Protein AF-A0A421FT76-F1 (afdb_monomer)

Foldseek 3Di:
DVVVVVVVLVVLLVVCVVLQKDWDWFKEKEWEEALQLDAFDDLVCLLLVVLQQWFPDPDGPLDGGQKYKYKYFCVDHLDPCLQPPPPPSVVVSQVRNQCSNQSSCQVPNQVSPPPDPDTKHKDWPDWWDQRGIIMTMIGIPVQVVQKAPKFKDWAQLPDVGGTRNWTKIKIWTGRANFIEIEIEGDFDADAPPLVRLLVRQVRNQVVDFGDDPPPDDDPDDDPDDDPDGDGQVNGQKHKYWYQSRWFFAPVDDLVRLLCQLVVLVNLVVSVVRTSVVVCQVVVSHDPQKDFDDASEGQFAAPDAPDPHHPPDPVDDRDRGGNRTGMIMHGPDPVQKDWPHWYWSSSNRRHSGTMIMIMITGIHMHRNVVSSVVSSVVSVVVVVVVLVLQQWDKWKAFPVRDTPPPLEAEAEAAEAQDKDKGKIKIFTQGQAKWKKAWDPDPPDPDQKDPQKDKPPRIDIAGHGGMDIMMIMGHQYQVNLQCVLQVVDFQWIWIWMDTVSHDIDIRIYGYDYQRFLLRDAFQVLLVDPAQRSPDDRPDPDDPVVPPPPDDDPDDDDDDPVVPDDDDDDDDDDDDDDPPRRHPGRPLLVLLVVCCVPPPVPPPCLLNDAFDPVLLVQSRVCRRRVHDRDDGHSNSSNPCNCSSVCSVVVVVVDDPVVPPPPPVPD

pLDDT: mean 82.96, std 19.52, range [27.27, 98.81]

Sequence (663 aa):
MDIIRQDWIDQQLLLRQAAYTELRTTRVVTGTWNVNAKKPMTSSEASKIVQWLEPPTDGPRTEPPDVVAMGFQEIVDLNAVNVVVNSALTVQRSSAWEEAVLTALNRHIGPRQAASEETLQYRVVLEKHLVGILLLVFVRTDHWDHVKEVKGATAGVGIMGMMGNKGGAAVRLKFYSSTLCFVCAHLAAHRENVSGRNADYLNILNKIQFENADETATTGQDMRFWSGEPSILNHDFVFWIGDLNYRIQDTLTTEEVFHLAEGGRSLNELAQHDQLISERQRGNVLKGFEEGPLNFRPTYKFQAGTSGYEKRPEKKLRAPAWCDRVLWKAKNPGDVKLCGYTSIPALDLSDHKPVQADFDIQVEYQVEGKKTEVIREIMMQLDKWENENMPKVKLVQADGSTASSGVFSFAQLKFGVEQSKKVIIENTGLVVAHFRFIPKLEDVTVCKPWLSVSPMFGMIPPRDTMELRITAHVDETVAHGLTSGEETLDDTMILRVENGRDYFLVVSGQYANSCFGSSLEQLVSSPEPIRQAKFTATRSPAASVFSVWVGGATGVDANALISTPQPTAQPNPTTPSDSQKVPKELWRMVNDIYENYMQEKNLFVEAGNKVEIAQLREALDTGTAFPPHSGYSTAELLPGILAQDLYFAGIPPDIRFNTLDRA

Nearest PDB structures (foldseek):
  4cml-assembly1_A  TM=9.438E-01  e=3.470E-36  Homo sapiens
  7a17-assembly1_A  TM=7.958E-01  e=1.720E-32  Homo sapiens
  3qis-assembly1_A  TM=9.050E-01  e=8.987E-19  Homo sapiens
  3qbt-assembly2_D  TM=9.465E-01  e=5.263E-15  Homo sapiens
  3qbt-assembly4_H  TM=9.030E-01  e=3.897E-14  Homo sapiens

Organism: NCBI:txid325452

Solvent-accessible surface area (backbone atoms only — not comparable to full-atom values): 37073 Å² total; per-residue (Å²): 112,67,68,63,54,49,52,52,51,54,53,54,48,61,77,44,40,75,77,24,44,44,79,39,83,41,38,38,36,36,34,18,34,46,34,74,42,48,77,65,62,53,83,88,48,15,65,62,56,43,59,63,74,52,68,95,53,105,58,86,79,81,75,77,63,46,32,41,38,43,21,38,28,30,54,36,62,82,48,71,57,44,62,74,72,38,65,65,60,37,52,56,39,51,53,47,42,50,53,30,52,51,48,18,46,42,68,62,55,22,63,77,68,64,86,56,98,65,80,49,46,65,42,80,74,47,80,36,66,35,59,24,34,35,26,42,32,33,33,28,55,95,50,49,91,39,57,41,79,71,43,67,33,56,23,37,36,29,68,94,56,53,34,39,77,17,30,30,19,30,41,35,33,28,46,62,69,28,33,43,29,42,35,22,33,33,36,42,62,61,75,86,36,55,68,52,26,46,50,34,53,53,49,32,61,71,58,32,54,59,75,74,96,76,78,80,85,79,96,84,76,82,93,82,74,79,75,70,79,53,40,65,84,72,34,48,31,30,38,47,30,14,39,50,34,36,29,52,44,81,94,49,54,55,67,55,40,45,54,33,55,69,61,70,83,34,43,71,65,52,53,75,37,25,42,57,60,53,38,39,76,72,56,71,39,72,73,82,49,49,66,71,73,69,86,48,66,53,33,27,42,30,34,58,69,46,94,48,67,45,73,55,88,94,48,87,78,57,56,48,17,60,23,55,44,65,31,37,34,46,74,55,63,89,41,54,42,84,73,34,59,44,63,34,74,90,51,23,80,18,35,32,36,29,30,32,39,33,30,43,31,55,34,39,36,74,40,66,72,45,41,52,50,54,49,52,53,53,50,53,52,48,54,50,50,52,65,61,50,33,27,37,74,45,52,30,38,82,86,72,47,70,42,88,72,34,71,45,77,47,80,63,45,36,72,77,41,77,48,75,47,59,36,33,42,32,22,77,22,76,32,66,32,39,37,33,60,42,46,51,99,92,45,89,50,45,58,57,90,44,47,48,64,40,67,55,55,52,76,32,50,53,76,33,68,46,75,34,39,40,36,40,40,32,47,62,70,53,33,29,28,48,63,73,49,80,41,72,57,62,50,64,36,37,40,36,31,66,85,39,61,75,43,60,38,38,38,37,49,38,79,46,51,38,58,70,24,44,47,64,71,56,41,20,67,42,88,59,36,41,54,73,54,79,73,82,54,81,78,72,80,73,90,73,78,78,86,72,86,71,90,64,102,74,84,76,74,75,72,80,78,63,84,81,81,78,94,75,80,81,84,78,84,79,73,92,80,75,61,47,99,57,33,63,60,58,49,53,48,53,50,48,37,62,76,76,29,72,84,49,80,58,38,88,71,51,83,40,52,71,67,46,36,54,51,44,50,50,17,49,15,62,61,47,77,74,69,94,73,58,50,24,21,55,43,60,49,48,58,57,59,64,45,42,60,54,56,77,70,72,59,63,77,91,64,70,76,78,70,75,86,77,126

Secondary structure (DSSP, 8-state):
-HHHHHHHHHHHHHHTHHHHEEEEEEEEEEEEEE-TTPPPPPTTTTHHHHTTTS---SS---SPPSEEEEEEE-SS--SHHHHHT-HHHHHHHHHHHHHHHHHHIIIIIGGGG-SSSSPP-EEEEEEEEETTEEEEEEEEGGGGGGEEEEEEEEEE-SGGGT-TTSEEEEEEEEETTEEEEEEEEE---STT-HHHHHHHHHHHHHH-B---TT--------TTS---S-BTTSSSEEEEEEE----B-TTS-HHHHHHHHHSSS-HHHHHHTBHHHHHHHTTSSSTT-EE----S---B-BPTTSSSB---TTS-----B--EEEEEEESSGGGEEEEEEEE-TT--SSSS--EEEEEEEEEEEE-HHHHHHHHHHHHHHHHHHHHHSS--EEEEETTS-B-TT-EEEEEEE-BT--EEEEEEEEE-SSS-EEEEEE--TT-SSSS-TTEEEE-SEEEE-TT-EEEEEEEE-B-HHHHHHHHHTS--SEEEEEEEETTS-EEEEEEEEEE---GGGS-HHHHHH--S-TTT--------GGGG-------SS----GGGG--PPP---PPP---TT---SS-HHHHHHHHHIIIIITTSTTTTTSPPPHHHHHHHHHHHHH-PPPPS--HHHHHHHHHHHHTHHHHHTT--GGGTTSSSS--

Structure (mmCIF, N/CA/C/O backbone):
data_AF-A0A421FT76-F1
#
_entry.id   AF-A0A421FT76-F1
#
loop_
_atom_site.group_PDB
_atom_site.id
_atom_site.type_symbol
_atom_site.label_atom_id
_atom_site.label_alt_id
_atom_site.label_comp_id
_atom_site.label_asym_id
_atom_site.label_entity_id
_atom_site.label_seq_id
_atom_site.pdbx_PDB_ins_code
_atom_site.Cartn_x
_atom_site.Cartn_y
_atom_site.Cartn_z
_atom_site.occupancy
_atom_site.B_iso_or_equiv
_atom_site.auth_seq_id
_atom_site.auth_comp_id
_atom_site.auth_asym_id
_atom_site.auth_atom_id
_atom_site.pdbx_PDB_model_num
ATOM 1 N N . MET A 1 1 ? -10.860 -1.598 26.707 1.00 57.94 1 MET A N 1
ATOM 2 C CA . MET A 1 1 ? -11.864 -1.943 25.679 1.00 57.94 1 MET A CA 1
ATOM 3 C C . MET A 1 1 ? -11.584 -1.226 24.361 1.00 57.94 1 MET A C 1
ATOM 5 O O . MET A 1 1 ? -11.738 -1.856 23.325 1.00 57.94 1 MET A O 1
ATOM 9 N N . ASP A 1 2 ? -11.064 0.005 24.386 1.00 70.75 2 ASP A N 1
ATOM 10 C CA . ASP A 1 2 ? -10.838 0.825 23.180 1.00 70.75 2 ASP A CA 1
ATOM 11 C C . ASP A 1 2 ? -9.921 0.206 22.113 1.00 70.75 2 ASP A C 1
ATOM 13 O O . ASP A 1 2 ? -10.200 0.347 20.930 1.00 70.75 2 ASP A O 1
ATOM 17 N N . ILE A 1 3 ? -8.884 -0.549 22.500 1.00 81.19 3 ILE A N 1
ATOM 18 C CA . ILE A 1 3 ? -7.979 -1.207 21.534 1.00 81.19 3 ILE A CA 1
ATOM 19 C C . ILE A 1 3 ? -8.708 -2.296 20.730 1.00 81.19 3 ILE A C 1
ATOM 21 O O . ILE A 1 3 ? -8.549 -2.371 19.519 1.00 81.19 3 ILE A O 1
ATOM 25 N N . ILE A 1 4 ? -9.538 -3.115 21.388 1.00 83.56 4 ILE A N 1
ATOM 26 C CA . ILE A 1 4 ? -10.309 -4.186 20.726 1.00 83.56 4 ILE A CA 1
ATOM 27 C C . ILE A 1 4 ? -11.372 -3.574 19.811 1.00 83.56 4 ILE A C 1
ATOM 29 O O . ILE A 1 4 ? -11.599 -4.051 18.703 1.00 83.56 4 ILE A O 1
ATOM 33 N N . ARG A 1 5 ? -12.007 -2.493 20.277 1.00 85.06 5 ARG A N 1
ATOM 34 C CA . ARG A 1 5 ? -12.977 -1.731 19.494 1.00 85.06 5 ARG A CA 1
ATOM 35 C C . ARG A 1 5 ? -12.343 -1.150 18.230 1.00 85.06 5 ARG A C 1
ATOM 37 O O . ARG A 1 5 ? -12.906 -1.317 17.152 1.00 85.06 5 ARG A O 1
ATOM 44 N N . GLN A 1 6 ? -11.184 -0.507 18.355 1.00 87.00 6 GLN A N 1
ATOM 45 C CA . GLN A 1 6 ? -10.480 0.073 17.216 1.00 87.00 6 GLN A CA 1
ATOM 46 C C . GLN A 1 6 ? -10.018 -1.002 16.223 1.00 87.00 6 GLN A C 1
ATOM 48 O O . GLN A 1 6 ? -10.282 -0.866 15.033 1.00 87.00 6 GLN A O 1
ATOM 53 N N . ASP A 1 7 ? -9.430 -2.101 16.706 1.00 89.12 7 ASP A N 1
ATOM 54 C CA . ASP A 1 7 ? -9.000 -3.223 15.857 1.00 89.12 7 ASP A CA 1
ATOM 55 C C . ASP A 1 7 ? -10.171 -3.825 15.061 1.00 89.12 7 ASP A C 1
ATOM 57 O O . ASP A 1 7 ? -10.063 -4.061 13.857 1.00 89.12 7 ASP A O 1
ATOM 61 N N . TRP A 1 8 ? -11.338 -3.998 15.694 1.00 89.56 8 TRP A N 1
ATOM 62 C CA . TRP A 1 8 ? -12.530 -4.474 14.991 1.00 89.56 8 TRP A CA 1
ATOM 63 C C . TRP A 1 8 ? -12.992 -3.496 13.900 1.00 89.56 8 TRP A C 1
ATOM 65 O O . TRP A 1 8 ? -13.327 -3.930 12.796 1.00 89.56 8 TRP A O 1
ATOM 75 N N . ILE A 1 9 ? -12.984 -2.184 14.175 1.00 90.38 9 ILE A N 1
ATOM 76 C CA . ILE A 1 9 ? -13.327 -1.151 13.182 1.00 90.38 9 ILE A CA 1
ATOM 77 C C . ILE A 1 9 ? -12.361 -1.213 11.994 1.00 90.38 9 ILE A C 1
ATOM 79 O O . ILE A 1 9 ? -12.811 -1.230 10.847 1.00 90.38 9 ILE A O 1
ATOM 83 N N . ASP A 1 10 ? -11.058 -1.305 12.254 1.00 90.75 10 ASP A N 1
ATOM 84 C CA . ASP A 1 10 ? -10.027 -1.352 11.216 1.00 90.75 10 ASP A CA 1
ATOM 85 C C . ASP A 1 10 ? -10.168 -2.609 10.338 1.00 90.75 10 ASP A C 1
ATOM 87 O O . ASP A 1 10 ? -10.101 -2.527 9.107 1.00 90.75 10 ASP A O 1
ATOM 91 N N . GLN A 1 11 ? -10.472 -3.764 10.941 1.00 92.50 11 GLN A N 1
ATOM 92 C CA . GLN A 1 11 ? -10.774 -4.997 10.207 1.00 92.50 11 GLN A CA 1
ATOM 93 C C . GLN A 1 11 ? -12.034 -4.866 9.341 1.00 92.50 11 GLN A C 1
ATOM 95 O O . GLN A 1 11 ? -12.037 -5.292 8.183 1.00 92.50 11 GLN A O 1
ATOM 100 N N . GLN A 1 12 ? -13.108 -4.263 9.865 1.00 93.69 12 GLN A N 1
ATOM 101 C CA . GLN A 1 12 ? -14.328 -4.034 9.084 1.00 93.69 12 GLN A CA 1
ATOM 102 C C . GLN A 1 12 ? -14.100 -3.057 7.928 1.00 93.69 12 GLN A C 1
ATOM 104 O O . GLN A 1 12 ? -14.652 -3.262 6.845 1.00 93.69 12 GLN A O 1
ATOM 109 N N . LEU A 1 13 ? -13.273 -2.026 8.123 1.00 92.88 13 LEU A N 1
ATOM 110 C CA . LEU A 1 13 ? -12.891 -1.107 7.054 1.00 92.88 13 LEU A CA 1
ATOM 111 C C . LEU A 1 13 ? -12.128 -1.831 5.950 1.00 92.88 13 LEU A C 1
ATOM 113 O O . LEU A 1 13 ? -12.487 -1.686 4.784 1.00 92.88 13 LEU A O 1
ATOM 117 N N . LEU A 1 14 ? -11.150 -2.667 6.307 1.00 89.94 14 LEU A N 1
ATOM 118 C CA . LEU A 1 14 ? -10.390 -3.455 5.337 1.00 89.94 14 LEU A CA 1
ATOM 119 C C . LEU A 1 14 ? -11.303 -4.368 4.502 1.00 89.94 14 LEU A C 1
ATOM 121 O O . LEU A 1 14 ? -11.195 -4.407 3.278 1.00 89.94 14 LEU A O 1
ATOM 125 N N . LEU A 1 15 ? -12.256 -5.054 5.141 1.00 93.44 15 LEU A N 1
ATOM 126 C CA . LEU A 1 15 ? -13.230 -5.907 4.446 1.00 93.44 15 LEU A CA 1
ATOM 127 C C . LEU A 1 15 ? -14.153 -5.122 3.502 1.00 93.44 15 LEU A C 1
ATOM 129 O O . LEU A 1 15 ? -14.646 -5.676 2.520 1.00 93.44 15 LEU A O 1
ATOM 133 N N . ARG A 1 16 ? -14.389 -3.837 3.785 1.00 92.88 16 ARG A N 1
ATOM 134 C CA . ARG A 1 16 ? -15.235 -2.941 2.983 1.00 92.88 16 ARG A CA 1
ATOM 135 C C . ARG A 1 16 ? -14.430 -1.984 2.105 1.00 92.88 16 ARG A C 1
ATOM 137 O O . ARG A 1 16 ? -15.005 -1.025 1.595 1.00 92.88 16 ARG A O 1
ATOM 144 N N . GLN A 1 17 ? -13.145 -2.255 1.867 1.00 90.38 17 GLN A N 1
ATOM 145 C CA . GLN A 1 17 ? -12.272 -1.393 1.063 1.00 90.38 17 GLN A CA 1
ATOM 146 C C . GLN A 1 17 ? -12.866 -1.047 -0.307 1.00 90.38 17 GLN A C 1
ATOM 148 O O . GLN A 1 17 ? -12.862 0.112 -0.714 1.00 90.38 17 GLN A O 1
ATOM 153 N N . ALA A 1 18 ? -13.480 -2.022 -0.978 1.00 91.12 18 ALA A N 1
ATOM 154 C CA . ALA A 1 18 ? -14.125 -1.818 -2.274 1.00 91.12 18 ALA A CA 1
ATOM 155 C C . ALA A 1 18 ? -15.273 -0.783 -2.259 1.00 91.12 18 ALA A C 1
ATOM 157 O O . ALA A 1 18 ? -15.613 -0.244 -3.306 1.00 91.12 18 ALA A O 1
ATOM 158 N N . ALA A 1 19 ? -15.875 -0.485 -1.101 1.00 93.50 19 ALA A N 1
ATOM 159 C CA . ALA A 1 19 ? -16.956 0.497 -0.989 1.00 93.50 19 ALA A CA 1
ATOM 160 C C . ALA A 1 19 ? -16.456 1.952 -1.015 1.00 93.50 19 ALA A C 1
ATOM 162 O O . ALA A 1 19 ? -17.221 2.860 -1.344 1.00 93.50 19 ALA A O 1
ATOM 163 N N . TYR A 1 20 ? -15.183 2.183 -0.679 1.00 93.94 20 TYR A N 1
ATOM 164 C CA . TYR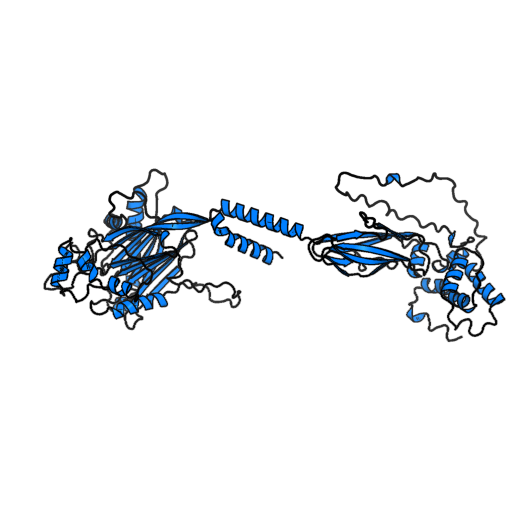 A 1 20 ? -14.584 3.519 -0.633 1.00 93.94 20 TYR A CA 1
ATOM 165 C C . TYR A 1 20 ? -13.353 3.685 -1.528 1.00 93.94 20 TYR A C 1
ATOM 167 O O . TYR A 1 20 ? -12.746 4.756 -1.527 1.00 93.94 20 TYR A O 1
ATOM 175 N N . THR A 1 21 ? -13.004 2.668 -2.311 1.00 93.56 21 THR A N 1
ATOM 176 C CA . THR A 1 21 ? -11.931 2.730 -3.302 1.00 93.56 21 THR A CA 1
ATOM 177 C C . THR A 1 21 ? -12.506 2.798 -4.712 1.00 93.56 21 THR A C 1
ATOM 179 O O . THR A 1 21 ? -13.432 2.070 -5.061 1.00 93.56 21 THR A O 1
ATOM 182 N N . GLU A 1 22 ? -11.930 3.662 -5.539 1.00 93.69 22 GLU A N 1
ATOM 183 C CA . GLU A 1 22 ? -12.223 3.777 -6.966 1.00 93.69 22 GLU A CA 1
ATOM 184 C C . GLU A 1 22 ? -10.959 3.534 -7.788 1.00 93.69 22 GLU A C 1
ATOM 186 O O . GLU A 1 22 ? -9.845 3.752 -7.311 1.00 93.69 22 GLU A O 1
ATOM 191 N N . LEU A 1 23 ? -11.126 3.094 -9.035 1.00 94.25 23 LEU A N 1
ATOM 192 C CA . LEU A 1 23 ? -10.021 3.002 -9.982 1.00 94.25 23 LEU A CA 1
ATOM 193 C C . LEU A 1 23 ? -9.843 4.336 -10.698 1.00 94.25 23 LEU A C 1
ATOM 195 O O . LEU A 1 23 ? -10.793 4.905 -11.238 1.00 94.25 23 LEU A O 1
ATOM 199 N N . ARG A 1 24 ? -8.603 4.812 -10.727 1.00 94.75 24 ARG A N 1
ATOM 200 C CA . ARG A 1 24 ? -8.187 5.998 -11.461 1.00 94.75 24 ARG A CA 1
ATOM 201 C C . ARG A 1 24 ? -7.235 5.584 -12.573 1.00 94.75 24 ARG A C 1
ATOM 203 O O . ARG A 1 24 ? -6.175 5.015 -12.316 1.00 94.75 24 ARG A O 1
ATOM 210 N N . THR A 1 25 ? -7.577 5.938 -13.806 1.00 96.44 25 THR A N 1
ATOM 211 C CA . THR A 1 25 ? -6.644 5.793 -14.926 1.00 96.44 25 THR A CA 1
ATOM 212 C C . THR A 1 25 ? -5.471 6.753 -14.737 1.00 96.44 25 THR A C 1
ATOM 214 O O . THR A 1 25 ? -5.672 7.945 -14.523 1.00 96.44 25 THR A O 1
ATOM 217 N N . THR A 1 26 ? -4.258 6.211 -14.780 1.00 97.00 26 THR A N 1
ATOM 218 C CA . THR A 1 26 ? -2.988 6.925 -14.625 1.00 97.00 26 THR A CA 1
ATOM 219 C C . THR A 1 26 ? -2.114 6.640 -15.834 1.00 97.00 26 THR A C 1
ATOM 221 O O . THR A 1 26 ? -1.869 5.477 -16.163 1.00 97.00 26 THR A O 1
ATOM 224 N N . ARG A 1 27 ? -1.611 7.689 -16.480 1.00 95.31 27 ARG A N 1
ATOM 225 C CA . ARG A 1 27 ? -0.693 7.577 -17.609 1.00 95.31 27 ARG A CA 1
ATOM 226 C C . ARG A 1 27 ? 0.748 7.465 -17.118 1.00 95.31 27 ARG A C 1
ATOM 228 O O . ARG A 1 27 ? 1.284 8.401 -16.522 1.00 95.31 27 ARG A O 1
ATOM 235 N N . VAL A 1 28 ? 1.397 6.344 -17.420 1.00 97.19 28 VAL A N 1
ATOM 236 C CA . VAL A 1 28 ? 2.804 6.089 -17.090 1.00 97.19 28 VAL A CA 1
ATOM 237 C C . VAL A 1 28 ? 3.617 6.002 -18.372 1.00 97.19 28 VAL A C 1
ATOM 239 O O . VAL A 1 28 ? 3.376 5.139 -19.211 1.00 97.19 28 VAL A O 1
ATOM 242 N N . VAL A 1 29 ? 4.629 6.857 -18.500 1.00 95.69 29 VAL A N 1
ATOM 243 C CA . VAL A 1 29 ? 5.618 6.758 -19.579 1.00 95.69 29 VAL A CA 1
ATOM 244 C C . VAL A 1 29 ? 6.930 6.264 -19.000 1.00 95.69 29 VAL A C 1
ATOM 246 O O . VAL A 1 29 ? 7.472 6.849 -18.064 1.00 95.69 29 VAL A O 1
ATOM 249 N N . THR A 1 30 ? 7.475 5.193 -19.565 1.00 96.94 30 THR A N 1
ATOM 250 C CA . THR A 1 30 ? 8.802 4.711 -19.187 1.00 96.94 30 THR A CA 1
ATOM 251 C C . THR A 1 30 ? 9.666 4.449 -20.406 1.00 96.94 30 THR A C 1
ATOM 253 O O . THR A 1 30 ? 9.172 4.101 -21.477 1.00 96.94 30 THR A O 1
ATOM 256 N N . GLY A 1 31 ? 10.972 4.634 -20.263 1.00 95.81 31 GLY A N 1
ATOM 257 C CA . GLY A 1 31 ? 11.901 4.436 -21.360 1.00 95.81 31 GLY A CA 1
ATOM 258 C C . GLY A 1 31 ? 13.302 4.116 -20.887 1.00 95.81 31 GLY A C 1
ATOM 259 O O . GLY A 1 31 ? 13.677 4.433 -19.762 1.00 95.81 31 GLY A O 1
ATOM 260 N N . THR A 1 32 ? 14.091 3.503 -21.765 1.00 98.44 32 THR A N 1
ATOM 261 C CA . THR A 1 32 ? 15.497 3.180 -21.506 1.00 98.44 32 THR A CA 1
ATOM 262 C C . THR A 1 32 ? 16.429 3.703 -22.597 1.00 98.44 32 THR A C 1
ATOM 264 O O . THR A 1 32 ? 16.061 3.694 -23.774 1.00 98.44 32 THR A O 1
ATOM 267 N N . TRP A 1 33 ? 17.638 4.134 -22.222 1.00 97.94 33 TRP A N 1
ATOM 268 C CA . TRP A 1 33 ? 18.681 4.535 -23.165 1.00 97.94 33 TRP A CA 1
ATOM 269 C C . TRP A 1 33 ? 20.106 4.260 -22.661 1.00 97.94 33 TRP A C 1
ATOM 271 O O . TRP A 1 33 ? 20.578 4.887 -21.709 1.00 97.94 33 TRP A O 1
ATOM 281 N N . ASN A 1 34 ? 20.846 3.396 -23.360 1.00 98.25 34 ASN A N 1
ATOM 282 C CA . ASN A 1 34 ? 22.295 3.321 -23.197 1.00 98.25 34 ASN A CA 1
ATOM 283 C C . ASN A 1 34 ? 22.957 4.523 -23.898 1.00 98.25 34 ASN A C 1
ATOM 285 O O . ASN A 1 34 ? 22.917 4.659 -25.123 1.00 98.25 34 ASN A O 1
ATOM 289 N N . VAL A 1 35 ? 23.565 5.423 -23.125 1.00 96.75 35 VAL A N 1
ATOM 290 C CA . VAL A 1 35 ? 24.108 6.694 -23.628 1.00 96.75 35 VAL A CA 1
ATOM 291 C C . VAL A 1 35 ? 25.595 6.635 -23.960 1.00 96.75 35 VAL A C 1
ATOM 293 O O . VAL A 1 35 ? 26.136 7.654 -24.379 1.00 96.75 35 VAL A O 1
ATOM 296 N N . ASN A 1 36 ? 26.262 5.486 -23.802 1.00 95.50 36 ASN A N 1
ATOM 297 C CA . ASN A 1 36 ? 27.654 5.259 -24.214 1.00 95.50 36 ASN A CA 1
ATOM 298 C C . ASN A 1 36 ? 28.616 6.398 -23.799 1.00 95.50 36 ASN A C 1
ATOM 300 O O . ASN A 1 36 ? 29.292 7.037 -24.616 1.00 95.50 36 ASN A O 1
ATOM 304 N N . ALA A 1 37 ? 28.587 6.724 -22.507 1.00 93.50 37 ALA A N 1
ATOM 305 C CA . ALA A 1 37 ? 29.351 7.770 -21.827 1.00 93.50 37 ALA A CA 1
ATOM 306 C C . ALA A 1 37 ? 29.171 9.199 -22.382 1.00 93.50 37 ALA A C 1
ATOM 308 O O . ALA A 1 37 ? 29.961 10.107 -22.076 1.00 93.50 37 ALA A O 1
ATOM 309 N N . LYS A 1 38 ? 28.139 9.437 -23.203 1.00 93.38 38 LYS A N 1
ATOM 310 C CA . LYS A 1 38 ? 27.836 10.758 -23.760 1.00 93.38 38 LYS A CA 1
ATOM 311 C C . LYS A 1 38 ? 27.243 11.678 -22.699 1.00 93.38 38 LYS A C 1
ATOM 313 O O . LYS A 1 38 ? 26.634 11.258 -21.719 1.00 93.38 38 LYS A O 1
ATOM 318 N N . LYS A 1 39 ? 27.474 12.980 -22.882 1.00 91.75 39 LYS A N 1
ATOM 319 C CA . LYS A 1 39 ? 26.886 14.009 -22.018 1.00 91.75 39 LYS A CA 1
ATOM 320 C C . LYS A 1 39 ? 25.399 14.184 -22.356 1.00 91.75 39 LYS A C 1
ATOM 322 O O . LYS A 1 39 ? 25.067 14.020 -23.528 1.00 91.75 39 LYS A O 1
ATOM 327 N N . PRO A 1 40 ? 24.549 14.554 -21.383 1.00 87.69 40 PRO A N 1
ATOM 328 C CA . PRO A 1 40 ? 23.183 14.964 -21.680 1.00 87.69 40 PRO A CA 1
ATOM 329 C C . PRO A 1 40 ? 23.148 16.103 -22.696 1.00 87.69 40 PRO A C 1
ATOM 331 O O . PRO A 1 40 ? 24.099 16.881 -22.822 1.00 87.69 40 PRO A O 1
ATOM 334 N N . MET A 1 41 ? 22.031 16.178 -23.416 1.00 83.44 41 MET A N 1
ATOM 335 C CA . MET A 1 41 ? 21.740 17.269 -24.340 1.00 83.44 41 MET A CA 1
ATOM 336 C C . MET A 1 41 ? 21.688 18.604 -23.594 1.00 83.44 41 MET A C 1
ATOM 338 O O . MET A 1 41 ? 21.296 18.666 -22.429 1.00 83.44 41 MET A O 1
ATOM 342 N N . THR A 1 42 ? 22.084 19.681 -24.272 1.00 81.31 42 THR A N 1
ATOM 343 C CA . THR A 1 42 ? 21.997 21.033 -23.702 1.00 81.31 42 THR A CA 1
ATOM 344 C C . THR A 1 42 ? 20.540 21.430 -23.452 1.00 81.31 42 THR A C 1
ATOM 346 O O . THR A 1 42 ? 19.626 20.900 -24.083 1.00 81.31 42 THR A O 1
ATOM 349 N N . SER A 1 43 ? 20.285 22.413 -22.583 1.00 72.56 43 SER A N 1
ATOM 350 C CA . SER A 1 43 ? 18.912 22.858 -22.298 1.00 72.56 43 SER A CA 1
ATOM 351 C C . SER A 1 43 ? 18.160 23.373 -23.536 1.00 72.56 43 SER A C 1
ATOM 353 O O . SER A 1 43 ? 16.935 23.329 -23.558 1.00 72.56 43 SER A O 1
ATOM 355 N N . SER A 1 44 ? 18.868 23.848 -24.568 1.00 71.75 44 SER A N 1
ATOM 356 C CA . SER A 1 44 ? 18.290 24.229 -25.868 1.00 71.75 44 SER A CA 1
ATOM 357 C C . SER A 1 44 ? 17.875 23.030 -26.727 1.00 71.75 44 SER A C 1
ATOM 359 O O . SER A 1 44 ? 17.015 23.154 -27.594 1.00 71.75 44 SER A O 1
ATOM 361 N N . GLU A 1 45 ? 18.468 21.864 -26.483 1.00 77.00 45 GLU A N 1
ATOM 362 C CA . GLU A 1 45 ? 18.179 20.602 -27.169 1.00 77.00 45 GLU A CA 1
ATOM 363 C C . GLU A 1 45 ? 17.271 19.675 -26.352 1.00 77.00 45 GLU A C 1
ATOM 365 O O . GLU A 1 45 ? 16.843 18.642 -26.861 1.00 77.00 45 GLU A O 1
ATOM 370 N N . ALA A 1 46 ? 16.930 20.054 -25.116 1.00 74.06 46 ALA A N 1
ATOM 371 C CA . ALA A 1 46 ? 16.016 19.321 -24.240 1.00 74.06 46 ALA A CA 1
ATOM 372 C C . ALA A 1 46 ? 14.643 19.066 -24.895 1.00 74.06 46 ALA A C 1
ATOM 374 O O . ALA A 1 46 ? 13.988 18.073 -24.594 1.00 74.06 46 ALA A O 1
ATOM 375 N N . SER A 1 47 ? 14.236 19.890 -25.865 1.00 75.44 47 SER A N 1
ATOM 376 C CA . SER A 1 47 ? 13.050 19.657 -26.700 1.00 75.44 47 SER A CA 1
ATOM 377 C C . SER A 1 47 ? 13.085 18.330 -27.469 1.00 75.44 47 SER A C 1
ATOM 379 O O . SER A 1 47 ? 12.033 17.756 -27.733 1.00 75.44 47 SER A O 1
ATOM 381 N N . LYS A 1 48 ? 14.267 17.789 -27.791 1.00 82.00 48 LYS A N 1
ATOM 382 C CA . LYS A 1 48 ? 14.402 16.465 -28.417 1.00 82.00 48 LYS A CA 1
ATOM 383 C C . LYS A 1 48 ? 14.028 15.339 -27.448 1.00 82.00 48 LYS A C 1
ATOM 385 O O . LYS A 1 48 ? 13.470 14.339 -27.885 1.00 82.00 48 LYS A O 1
ATOM 390 N N . ILE A 1 49 ? 14.269 15.509 -26.142 1.00 84.12 49 ILE A N 1
ATOM 391 C CA . ILE A 1 49 ? 13.870 14.540 -25.100 1.00 84.12 49 ILE A CA 1
ATOM 392 C C . ILE A 1 49 ? 12.342 14.419 -25.037 1.00 84.12 49 ILE A C 1
ATOM 394 O O . ILE A 1 49 ? 11.825 13.354 -24.732 1.00 84.12 49 ILE A O 1
ATOM 398 N N . VAL A 1 50 ? 11.599 15.464 -25.407 1.00 81.81 50 VAL A N 1
ATOM 399 C CA . VAL A 1 50 ? 10.126 15.433 -25.460 1.00 81.81 50 VAL A CA 1
ATOM 400 C C . VAL A 1 50 ? 9.618 14.397 -26.460 1.00 81.81 50 VAL A C 1
ATOM 402 O O . VAL A 1 50 ? 8.630 13.727 -26.187 1.00 81.81 50 VAL A O 1
ATOM 405 N N . GLN A 1 51 ? 10.337 14.180 -27.566 1.00 82.69 51 GLN A N 1
ATOM 406 C CA . GLN A 1 51 ? 9.994 13.131 -28.534 1.00 82.69 51 GLN A CA 1
ATOM 407 C C . GLN A 1 51 ? 10.110 11.727 -27.930 1.00 82.69 51 GLN A C 1
ATOM 409 O O . GLN A 1 51 ? 9.512 10.790 -28.439 1.00 82.69 51 GLN A O 1
ATOM 414 N N . TRP A 1 52 ? 10.871 11.570 -26.843 1.00 85.19 52 TRP A N 1
ATOM 415 C CA . TRP A 1 52 ? 10.951 10.328 -26.077 1.00 85.19 52 TRP A CA 1
ATOM 416 C C . TRP A 1 52 ? 9.801 10.162 -25.078 1.00 85.19 52 TRP A C 1
ATOM 418 O O . TRP A 1 52 ? 9.626 9.092 -24.511 1.00 85.19 52 TRP A O 1
ATOM 428 N N . LEU A 1 53 ? 9.009 11.206 -24.853 1.00 78.50 53 LEU A N 1
ATOM 429 C CA . LEU A 1 53 ? 7.869 11.202 -23.936 1.00 78.50 53 LEU A CA 1
ATOM 430 C C . LEU A 1 53 ? 6.525 11.163 -24.681 1.00 78.50 53 LEU A C 1
ATOM 432 O O . LEU A 1 53 ? 5.480 10.902 -24.082 1.00 78.50 53 LEU A O 1
ATOM 436 N N . GLU A 1 54 ? 6.552 11.411 -25.989 1.00 77.00 54 GLU A N 1
ATOM 437 C CA . GLU A 1 54 ? 5.402 11.367 -26.883 1.00 77.00 54 GLU A CA 1
ATOM 438 C C . GLU A 1 54 ? 5.378 10.028 -27.632 1.00 77.00 54 GLU A C 1
ATOM 440 O O . GLU A 1 54 ? 6.333 9.709 -28.343 1.00 77.00 54 GLU A O 1
ATOM 445 N N . PRO A 1 55 ? 4.315 9.216 -27.499 1.00 64.00 55 PRO A N 1
ATOM 446 C CA . PRO A 1 55 ? 4.207 7.988 -28.264 1.00 64.00 55 PRO A CA 1
ATOM 447 C C . PRO A 1 55 ? 3.973 8.325 -29.748 1.00 64.00 55 PRO A C 1
ATOM 449 O O . PRO A 1 55 ? 3.237 9.265 -30.062 1.00 64.00 55 PRO A O 1
ATOM 452 N N . PRO A 1 56 ? 4.521 7.541 -30.688 1.00 59.34 56 PRO A N 1
ATOM 453 C CA . PRO A 1 56 ? 4.112 7.599 -32.083 1.00 59.34 56 PRO A CA 1
ATOM 454 C C . PRO A 1 56 ? 2.770 6.870 -32.235 1.00 59.34 56 PRO A C 1
ATOM 456 O O . PRO A 1 56 ? 2.723 5.699 -32.599 1.00 59.34 56 PRO A O 1
ATOM 459 N N . THR A 1 57 ? 1.667 7.532 -31.891 1.00 57.47 57 THR A N 1
ATOM 460 C CA . THR A 1 57 ? 0.304 7.037 -32.153 1.00 57.47 57 THR A CA 1
ATOM 461 C C . THR A 1 57 ? -0.293 7.680 -33.404 1.00 57.47 57 THR A C 1
ATOM 463 O O . THR A 1 57 ? 0.090 8.790 -33.781 1.00 57.47 57 THR A O 1
ATOM 466 N N . ASP A 1 58 ? -1.280 7.010 -34.013 1.00 49.38 58 ASP A N 1
ATOM 467 C CA . ASP A 1 58 ? -2.174 7.558 -35.049 1.00 49.38 58 ASP A CA 1
ATOM 468 C C . ASP A 1 58 ? -3.112 8.630 -34.446 1.00 49.38 58 ASP A C 1
ATOM 470 O O . ASP A 1 58 ? -4.326 8.459 -34.336 1.00 49.38 58 ASP A O 1
ATOM 474 N N . GLY A 1 59 ? -2.521 9.733 -33.985 1.00 54.41 59 GLY A N 1
ATOM 475 C CA . GLY A 1 59 ? -3.184 10.871 -33.350 1.00 54.41 59 GLY A CA 1
ATOM 476 C C . GLY A 1 59 ? -2.418 11.364 -32.113 1.00 54.41 59 GLY A C 1
ATOM 477 O O . GLY A 1 59 ? -1.899 10.542 -31.355 1.00 54.41 59 GLY A O 1
ATOM 478 N N . PRO A 1 60 ? -2.318 12.686 -31.877 1.00 53.62 60 PRO A N 1
ATOM 479 C CA . PRO A 1 60 ? -1.604 13.218 -30.721 1.00 53.62 60 PRO A CA 1
ATOM 480 C C . PRO A 1 60 ? -2.371 12.917 -29.426 1.00 53.62 60 PRO A C 1
ATOM 482 O O . PRO A 1 60 ? -3.478 13.418 -29.226 1.00 53.62 60 PRO A O 1
ATOM 485 N N . ARG A 1 61 ? -1.770 12.143 -28.511 1.00 66.94 61 ARG A N 1
ATOM 486 C CA . ARG A 1 61 ? -2.178 12.156 -27.099 1.00 66.94 61 ARG A CA 1
ATOM 487 C C . ARG A 1 61 ? -1.832 13.527 -26.528 1.00 66.94 61 ARG A C 1
ATOM 489 O O . ARG A 1 61 ? -0.661 13.848 -26.348 1.00 66.94 61 ARG A O 1
ATOM 496 N N . THR A 1 62 ? -2.854 14.342 -26.296 1.00 67.25 62 THR A N 1
ATOM 497 C CA . THR A 1 62 ? -2.694 15.717 -25.813 1.00 67.25 62 THR A CA 1
ATOM 498 C C . THR A 1 62 ? -2.397 15.775 -24.321 1.00 67.25 62 THR A C 1
ATOM 500 O O . THR A 1 62 ? -1.706 16.697 -23.900 1.00 67.25 62 THR A O 1
ATOM 503 N N . GLU A 1 63 ? -2.898 14.818 -23.536 1.00 80.12 63 GLU A N 1
ATOM 504 C CA . GLU A 1 63 ? -2.738 14.748 -22.078 1.00 80.12 63 GLU A CA 1
ATOM 505 C C . GLU A 1 63 ? -1.310 14.369 -21.671 1.00 80.12 63 GLU A C 1
ATOM 507 O O . GLU A 1 63 ? -0.765 13.424 -22.233 1.00 80.12 63 GLU A O 1
ATOM 512 N N . PRO A 1 64 ? -0.682 15.054 -20.707 1.00 88.12 64 PRO A N 1
ATOM 513 C CA . PRO A 1 64 ? 0.694 14.818 -20.306 1.00 88.12 64 PRO A CA 1
ATOM 514 C C . PRO A 1 64 ? 0.779 13.623 -19.340 1.00 88.12 64 PRO A C 1
ATOM 516 O O . PRO A 1 64 ? -0.182 13.364 -18.617 1.00 88.12 64 PRO A O 1
ATOM 519 N N . PRO A 1 65 ? 1.903 12.885 -19.300 1.00 92.56 65 PRO A N 1
ATOM 520 C CA . PRO A 1 65 ? 2.064 11.758 -18.379 1.00 92.56 65 PRO A CA 1
ATOM 521 C C . PRO A 1 65 ? 1.887 12.155 -16.907 1.00 92.56 65 PRO A C 1
ATOM 523 O O . PRO A 1 65 ? 2.313 13.229 -16.489 1.00 92.56 65 PRO A O 1
ATOM 526 N N . ASP A 1 66 ? 1.310 11.270 -16.098 1.00 95.69 66 ASP A N 1
ATOM 527 C CA . ASP A 1 66 ? 1.198 11.487 -14.652 1.00 95.69 66 ASP A CA 1
ATOM 528 C C . ASP A 1 66 ? 2.498 11.071 -13.945 1.00 95.69 66 ASP A C 1
ATOM 530 O O . ASP A 1 66 ? 2.978 11.755 -13.037 1.00 95.69 66 ASP A O 1
ATOM 534 N N . VAL A 1 67 ? 3.102 9.967 -14.407 1.00 98.00 67 VAL A N 1
ATOM 535 C CA . VAL A 1 67 ? 4.379 9.422 -13.922 1.00 98.00 67 VAL A CA 1
ATOM 536 C C . VAL A 1 67 ? 5.314 9.173 -15.104 1.00 98.00 67 VAL A C 1
ATOM 538 O O . VAL A 1 67 ? 4.914 8.605 -16.123 1.00 98.00 67 VAL A O 1
ATOM 541 N N . VAL A 1 68 ? 6.581 9.565 -14.960 1.00 97.56 68 VAL A N 1
ATOM 542 C CA . VAL A 1 68 ? 7.628 9.341 -15.966 1.00 97.56 68 VAL A CA 1
ATOM 543 C C . VAL A 1 68 ? 8.811 8.625 -15.324 1.00 97.56 68 VAL A C 1
ATOM 545 O O . VAL A 1 68 ? 9.358 9.115 -14.342 1.00 97.56 68 VAL A O 1
ATOM 548 N N . ALA A 1 69 ? 9.241 7.491 -15.877 1.00 98.31 69 ALA A N 1
ATOM 549 C CA . ALA A 1 69 ? 10.389 6.733 -15.375 1.00 98.31 69 ALA A CA 1
ATOM 550 C C . ALA A 1 69 ? 11.423 6.462 -16.475 1.00 98.31 69 ALA A C 1
ATOM 552 O O . ALA A 1 69 ? 11.163 5.708 -17.412 1.00 98.31 69 ALA A O 1
ATOM 553 N N . MET A 1 70 ? 12.614 7.041 -16.346 1.00 97.62 70 MET A N 1
ATOM 554 C CA . MET A 1 70 ? 13.656 7.015 -17.375 1.00 97.62 70 MET A CA 1
ATOM 555 C C . MET A 1 70 ? 14.889 6.272 -16.868 1.00 97.62 70 MET A C 1
ATOM 557 O O . MET A 1 70 ? 15.510 6.669 -15.881 1.00 97.62 70 MET A O 1
ATOM 561 N N . GLY A 1 71 ? 15.244 5.191 -17.555 1.00 98.31 71 GLY A N 1
ATOM 562 C CA . GLY A 1 71 ? 16.436 4.398 -17.301 1.00 98.31 71 GLY A CA 1
ATOM 563 C C . GLY A 1 71 ? 17.569 4.769 -18.250 1.00 98.31 71 GLY A C 1
ATOM 564 O O . GLY A 1 71 ? 17.379 4.823 -19.461 1.00 98.31 71 GLY A O 1
ATOM 565 N N . PHE A 1 72 ? 18.768 4.974 -17.721 1.00 98.19 72 PHE A N 1
ATOM 566 C CA . PHE A 1 72 ? 19.972 5.195 -18.509 1.00 98.19 72 PHE A CA 1
ATOM 567 C C . PHE A 1 72 ? 21.043 4.170 -18.160 1.00 98.19 72 PHE A C 1
ATOM 569 O O . PHE A 1 72 ? 21.167 3.737 -17.011 1.00 98.19 72 PHE A O 1
ATOM 576 N N . GLN A 1 73 ? 21.841 3.800 -19.156 1.00 97.94 73 GLN A N 1
ATOM 577 C CA . GLN A 1 73 ? 23.013 2.948 -18.989 1.00 97.94 73 GLN A CA 1
ATOM 578 C C . GLN A 1 73 ? 24.239 3.628 -19.593 1.00 97.94 73 GLN A C 1
ATOM 580 O O . GLN A 1 73 ? 24.127 4.413 -20.529 1.00 97.94 73 GLN A O 1
ATOM 585 N N . GLU A 1 74 ? 25.413 3.328 -19.043 1.00 95.69 74 GLU A N 1
ATOM 586 C CA . GLU A 1 74 ? 26.686 3.937 -19.441 1.00 95.69 74 GLU A CA 1
ATOM 587 C C . GLU A 1 74 ? 26.668 5.471 -19.378 1.00 95.69 74 GLU A C 1
ATOM 589 O O . GLU A 1 74 ? 27.198 6.133 -20.260 1.00 95.69 74 GLU A O 1
ATOM 594 N N . ILE A 1 75 ? 26.106 6.081 -18.326 1.00 94.75 75 ILE A N 1
ATOM 595 C CA . ILE A 1 75 ? 26.217 7.548 -18.141 1.00 94.75 75 ILE A CA 1
ATOM 596 C C . ILE A 1 75 ? 27.676 8.020 -17.966 1.00 94.75 75 ILE A C 1
ATOM 598 O O . ILE A 1 75 ? 27.996 9.195 -18.164 1.00 94.75 75 ILE A O 1
ATOM 602 N N . VAL A 1 76 ? 28.565 7.083 -17.627 1.00 91.44 76 VAL A N 1
ATOM 603 C CA . VAL A 1 76 ? 30.024 7.205 -17.574 1.00 91.44 76 VAL A CA 1
ATOM 604 C C . VAL A 1 76 ? 30.668 6.031 -18.309 1.00 91.44 76 VAL A C 1
ATOM 606 O O . VAL A 1 76 ? 30.067 4.967 -18.451 1.00 91.44 76 VAL A O 1
ATOM 609 N N . ASP A 1 77 ? 31.914 6.217 -18.741 1.00 84.56 77 ASP A N 1
ATOM 610 C CA . ASP A 1 77 ? 32.727 5.151 -19.331 1.00 84.56 77 ASP A CA 1
ATOM 611 C C . ASP A 1 77 ? 32.986 4.051 -18.285 1.00 84.56 77 ASP A C 1
ATOM 613 O O . ASP A 1 77 ? 33.364 4.357 -17.154 1.00 84.56 77 ASP A O 1
ATOM 617 N N . LEU A 1 78 ? 32.780 2.780 -18.638 1.00 76.00 78 LEU A N 1
ATOM 618 C CA . LEU A 1 78 ? 32.858 1.647 -17.704 1.00 76.00 78 LEU A CA 1
ATOM 619 C C . LEU A 1 78 ? 34.292 1.140 -17.441 1.00 76.00 78 LEU A C 1
ATOM 621 O O . LEU A 1 78 ? 34.487 -0.025 -17.087 1.00 76.00 78 LEU A O 1
ATOM 625 N N . ASN A 1 79 ? 35.310 1.986 -17.605 1.00 74.69 79 ASN A N 1
ATOM 626 C CA . ASN A 1 79 ? 36.685 1.652 -17.237 1.00 74.69 79 ASN A CA 1
ATOM 627 C C . ASN A 1 79 ? 36.868 1.418 -15.722 1.00 74.69 79 ASN A C 1
ATOM 629 O O . ASN A 1 79 ? 36.088 1.876 -14.886 1.00 74.69 79 ASN A O 1
ATOM 633 N N . ALA A 1 80 ? 37.950 0.721 -15.362 1.00 65.31 80 ALA A N 1
ATOM 634 C CA . ALA A 1 80 ? 38.231 0.312 -13.984 1.00 65.31 80 ALA A CA 1
ATOM 635 C C . ALA A 1 80 ? 38.260 1.482 -12.977 1.00 65.31 80 ALA A C 1
ATOM 637 O O . ALA A 1 80 ? 37.880 1.298 -11.823 1.00 65.31 80 ALA A O 1
ATOM 638 N N . VAL A 1 81 ? 38.653 2.689 -13.403 1.00 64.19 81 VAL A N 1
ATOM 639 C CA . VAL A 1 81 ? 38.710 3.878 -12.534 1.00 64.19 81 VAL A CA 1
ATOM 640 C C . VAL A 1 81 ? 37.309 4.346 -12.145 1.00 64.19 81 VAL A C 1
ATOM 642 O O . VAL A 1 81 ? 37.050 4.603 -10.971 1.00 64.19 81 VAL A O 1
ATOM 645 N N . ASN A 1 82 ? 36.382 4.409 -13.099 1.00 67.94 82 ASN A N 1
ATOM 646 C CA . ASN A 1 82 ? 35.003 4.819 -12.827 1.00 67.94 82 ASN A CA 1
ATOM 647 C C . ASN A 1 82 ? 34.215 3.753 -12.050 1.00 67.94 82 ASN A C 1
ATOM 649 O O . ASN A 1 82 ? 33.294 4.087 -11.313 1.00 67.94 82 ASN A O 1
ATOM 653 N N . VAL A 1 83 ? 34.591 2.478 -12.182 1.00 63.50 83 VAL A N 1
ATOM 654 C CA . VAL A 1 83 ? 33.955 1.364 -11.461 1.00 63.50 83 VAL A CA 1
ATOM 655 C C . VAL A 1 83 ? 34.419 1.270 -10.001 1.00 63.50 83 VAL A C 1
ATOM 657 O O . VAL A 1 83 ? 33.627 0.872 -9.151 1.00 63.50 83 VAL A O 1
ATOM 660 N N . VAL A 1 84 ? 35.677 1.622 -9.703 1.00 60.56 84 VAL A N 1
ATOM 661 C CA . VAL A 1 84 ? 36.303 1.379 -8.385 1.00 60.56 84 VAL A CA 1
ATOM 662 C C . VAL A 1 84 ? 36.563 2.660 -7.580 1.00 60.56 84 VAL A C 1
ATOM 664 O O . VAL A 1 84 ? 36.539 2.606 -6.355 1.00 60.56 84 VAL A O 1
ATOM 667 N N . VAL A 1 85 ? 36.824 3.806 -8.226 1.00 56.53 85 VAL A N 1
ATOM 668 C CA . VAL A 1 85 ? 37.443 4.975 -7.560 1.00 56.53 85 VAL A CA 1
ATOM 669 C C . VAL A 1 85 ? 36.639 6.276 -7.692 1.00 56.53 85 VAL A C 1
ATOM 671 O O . VAL A 1 85 ? 36.668 7.089 -6.772 1.00 56.53 85 VAL A O 1
ATOM 674 N N . ASN A 1 86 ? 35.923 6.514 -8.797 1.00 60.06 86 ASN A N 1
ATOM 675 C CA . ASN A 1 86 ? 35.365 7.845 -9.085 1.00 60.06 86 ASN A CA 1
ATOM 676 C C . ASN A 1 86 ? 33.829 7.922 -9.018 1.00 60.06 86 ASN A C 1
ATOM 678 O O . ASN A 1 86 ? 33.156 8.074 -10.039 1.00 60.06 86 ASN A O 1
ATOM 682 N N . SER A 1 87 ? 33.273 7.886 -7.803 1.00 69.50 87 SER A N 1
ATOM 683 C CA . SER A 1 87 ? 31.843 8.149 -7.565 1.00 69.50 87 SER A CA 1
ATOM 684 C C . SER A 1 87 ? 31.425 9.580 -7.935 1.00 69.50 87 SER A C 1
ATOM 686 O O . SER A 1 87 ? 30.287 9.797 -8.344 1.00 69.50 87 SER A O 1
ATOM 688 N N . ALA A 1 88 ? 32.339 10.555 -7.868 1.00 83.25 88 ALA A N 1
ATOM 689 C CA . ALA A 1 88 ? 32.033 11.964 -8.118 1.00 83.25 88 ALA A CA 1
ATOM 690 C C . ALA A 1 88 ? 31.619 12.243 -9.572 1.00 83.25 88 ALA A C 1
ATOM 692 O O . ALA A 1 88 ? 30.671 12.992 -9.805 1.00 83.25 88 ALA A O 1
ATOM 693 N N . LEU A 1 89 ? 32.286 11.623 -10.555 1.00 86.31 89 LEU A N 1
ATOM 694 C CA . LEU A 1 89 ? 31.894 11.774 -11.960 1.00 86.31 89 LEU A CA 1
ATOM 695 C C . LEU A 1 89 ? 30.504 11.180 -12.210 1.00 86.31 89 LEU A C 1
ATOM 697 O O . LEU A 1 89 ? 29.696 11.806 -12.888 1.00 86.31 89 LEU A O 1
ATOM 701 N N . THR A 1 90 ? 30.211 10.004 -11.655 1.00 89.06 90 THR A N 1
ATOM 702 C CA . THR A 1 90 ? 28.884 9.381 -11.751 1.00 89.06 90 THR A CA 1
ATOM 703 C C . THR A 1 90 ? 27.795 10.294 -11.199 1.00 89.06 90 THR A C 1
ATOM 705 O O . THR A 1 90 ? 26.821 10.539 -11.903 1.00 89.06 90 THR A O 1
ATOM 708 N N . VAL A 1 91 ? 27.995 10.858 -10.003 1.00 91.25 91 VAL A N 1
ATOM 709 C CA . VAL A 1 91 ? 27.052 11.805 -9.383 1.00 91.25 91 VAL A CA 1
ATOM 710 C C . VAL A 1 91 ? 26.878 13.055 -10.249 1.00 91.25 91 VAL A C 1
ATOM 712 O O . VAL A 1 91 ? 25.762 13.480 -10.524 1.00 91.25 91 VAL A O 1
ATOM 715 N N . GLN A 1 92 ? 27.969 13.621 -10.772 1.00 93.00 92 GLN A N 1
ATOM 716 C CA . GLN A 1 92 ? 27.880 14.764 -11.682 1.00 93.00 92 GLN A CA 1
ATOM 717 C C . GLN A 1 92 ? 27.067 14.427 -12.944 1.00 93.00 92 GLN A C 1
ATOM 719 O O . GLN A 1 92 ? 26.305 15.256 -13.445 1.00 93.00 92 GLN A O 1
ATOM 724 N N . ARG A 1 93 ? 27.246 13.220 -13.492 1.00 92.50 93 ARG A N 1
ATOM 725 C CA . ARG A 1 93 ? 26.524 12.765 -14.684 1.00 92.50 93 ARG A CA 1
ATOM 726 C C . ARG A 1 93 ? 25.057 12.488 -14.402 1.00 92.50 93 ARG A C 1
ATOM 728 O O . ARG A 1 93 ? 24.246 12.857 -15.247 1.00 92.50 93 ARG A O 1
ATOM 735 N N . SER A 1 94 ? 24.722 11.878 -13.266 1.00 94.44 94 SER A N 1
ATOM 736 C CA . SER A 1 94 ? 23.330 11.633 -12.893 1.00 94.44 94 SER A CA 1
ATOM 737 C C . SER A 1 94 ? 22.575 12.946 -12.723 1.00 94.44 94 SER A C 1
ATOM 739 O O . SER A 1 94 ? 21.556 13.126 -13.386 1.00 94.44 94 SER A O 1
ATOM 741 N N . SER A 1 95 ? 23.131 13.910 -11.979 1.00 95.00 95 SER A N 1
ATOM 742 C CA . SER A 1 95 ? 22.518 15.235 -11.807 1.00 95.00 95 SER A CA 1
ATOM 743 C C . SER A 1 95 ? 22.321 15.971 -13.135 1.00 95.00 95 SER A C 1
ATOM 745 O O . SER A 1 95 ? 21.277 16.573 -13.360 1.00 95.00 95 SER A O 1
ATOM 747 N N . ALA A 1 96 ? 23.288 15.893 -14.055 1.00 94.25 96 ALA A N 1
ATOM 748 C CA . ALA A 1 96 ? 23.161 16.547 -15.357 1.00 94.25 96 ALA A CA 1
ATOM 749 C C . ALA A 1 96 ? 22.062 15.914 -16.238 1.00 94.25 96 ALA A C 1
ATOM 751 O O . ALA A 1 96 ? 21.382 16.620 -16.982 1.00 94.25 96 ALA A O 1
ATOM 752 N N . TRP A 1 97 ? 21.887 14.587 -16.184 1.00 94.62 97 TRP A N 1
ATOM 753 C CA . TRP A 1 97 ? 20.792 13.906 -16.885 1.00 94.62 97 TRP A CA 1
ATOM 754 C C . TRP A 1 97 ? 19.435 14.198 -16.239 1.00 94.62 97 TRP A C 1
ATOM 756 O O . TRP A 1 97 ? 18.469 14.442 -16.962 1.00 94.62 97 TRP A O 1
ATOM 766 N N . GLU A 1 98 ? 19.371 14.236 -14.908 1.00 95.25 98 GLU A N 1
ATOM 767 C CA . GLU A 1 98 ? 18.180 14.645 -14.161 1.00 95.25 98 GLU A CA 1
ATOM 768 C C . GLU A 1 98 ? 17.729 16.051 -14.560 1.00 95.25 98 GLU A C 1
ATOM 770 O O . GLU A 1 98 ? 16.582 16.233 -14.968 1.00 95.25 98 GLU A O 1
ATOM 775 N N . GLU A 1 99 ? 18.644 17.024 -14.541 1.00 93.25 99 GLU A N 1
ATOM 776 C CA . GLU A 1 99 ? 18.357 18.405 -14.929 1.00 93.25 99 GLU A CA 1
ATOM 777 C C . GLU A 1 99 ? 17.871 18.496 -16.382 1.00 93.25 99 GLU A C 1
ATOM 779 O O . GLU A 1 99 ? 16.910 19.214 -16.671 1.00 93.25 99 GLU A O 1
ATOM 784 N N . ALA A 1 100 ? 18.494 17.753 -17.302 1.00 92.75 100 ALA A N 1
ATOM 785 C CA . ALA A 1 100 ? 18.110 17.755 -18.711 1.00 92.75 100 ALA A CA 1
ATOM 786 C C . ALA A 1 100 ? 16.686 17.213 -18.927 1.00 92.75 100 ALA A C 1
ATOM 788 O O . ALA A 1 100 ? 15.900 17.828 -19.655 1.00 92.75 100 ALA A O 1
ATOM 789 N N . VAL A 1 101 ? 16.332 16.098 -18.277 1.00 92.94 101 VAL A N 1
ATOM 790 C CA . VAL A 1 101 ? 14.988 15.502 -18.376 1.00 92.94 101 VAL A CA 1
ATOM 791 C C . VAL A 1 101 ? 13.949 16.382 -17.682 1.00 92.94 101 VAL A C 1
ATOM 793 O O . VAL A 1 101 ? 12.906 16.670 -18.268 1.00 92.94 101 VAL A O 1
ATOM 796 N N . LEU A 1 102 ? 14.243 16.881 -16.479 1.00 92.19 102 LEU A N 1
ATOM 797 C CA . LEU A 1 102 ? 13.345 17.771 -15.741 1.00 92.19 102 LEU A CA 1
ATOM 798 C C . LEU A 1 102 ? 13.084 19.072 -16.511 1.00 92.19 102 LEU A C 1
ATOM 800 O O . LEU A 1 102 ? 11.949 19.544 -16.591 1.00 92.19 102 LEU A O 1
ATOM 804 N N . THR A 1 103 ? 14.125 19.626 -17.136 1.00 90.00 103 THR A N 1
ATOM 805 C CA . THR A 1 103 ? 14.016 20.791 -18.019 1.00 90.00 103 THR A CA 1
ATOM 806 C C . THR A 1 103 ? 13.118 20.493 -19.215 1.00 90.00 103 THR A C 1
ATOM 808 O O . THR A 1 103 ? 12.269 21.319 -19.550 1.00 90.00 103 THR A O 1
ATOM 811 N N . ALA A 1 104 ? 13.266 19.325 -19.848 1.00 89.44 104 ALA A N 1
ATOM 812 C CA . ALA A 1 104 ? 12.421 18.927 -20.971 1.00 89.44 104 ALA A CA 1
ATOM 813 C C . ALA A 1 104 ? 10.939 18.835 -20.569 1.00 89.44 104 ALA A C 1
ATOM 815 O O . ALA A 1 104 ? 10.083 19.419 -21.236 1.00 89.44 104 ALA A O 1
ATOM 816 N N . LEU A 1 105 ? 10.652 18.174 -19.443 1.00 90.25 105 LEU A N 1
ATOM 817 C CA . LEU A 1 105 ? 9.306 18.038 -18.882 1.00 90.25 105 LEU A CA 1
ATOM 818 C C . LEU A 1 105 ? 8.670 19.410 -18.598 1.00 90.25 105 LEU A C 1
ATOM 820 O O . LEU A 1 105 ? 7.596 19.727 -19.116 1.00 90.25 105 LEU A O 1
ATOM 824 N N . ASN A 1 106 ? 9.364 20.263 -17.843 1.00 89.75 106 ASN A N 1
ATOM 825 C CA . ASN A 1 106 ? 8.805 21.525 -17.354 1.00 89.75 106 ASN A CA 1
ATOM 826 C C . ASN A 1 106 ? 8.769 22.645 -18.403 1.00 89.75 106 ASN A C 1
ATOM 828 O O . ASN A 1 106 ? 7.919 23.527 -18.310 1.00 89.75 106 ASN A O 1
ATOM 832 N N . ARG A 1 107 ? 9.653 22.637 -19.411 1.00 84.38 107 ARG A N 1
ATOM 833 C CA . ARG A 1 107 ? 9.675 23.687 -20.452 1.00 84.38 107 ARG A CA 1
ATOM 834 C C . ARG A 1 107 ? 8.862 23.358 -21.693 1.00 84.38 107 ARG A C 1
ATOM 836 O O . ARG A 1 107 ? 8.477 24.280 -22.407 1.00 84.38 107 ARG A O 1
ATOM 843 N N . HIS A 1 108 ? 8.638 22.081 -21.995 1.00 78.31 108 HIS A N 1
ATOM 844 C CA . HIS A 1 108 ? 8.059 21.695 -23.283 1.00 78.31 108 HIS A CA 1
ATOM 845 C C . HIS A 1 108 ? 6.791 20.851 -23.184 1.00 78.31 108 HIS A C 1
ATOM 847 O O . HIS A 1 108 ? 6.007 20.885 -24.129 1.00 78.31 108 HIS A O 1
ATOM 853 N N . ILE A 1 109 ? 6.557 20.148 -22.072 1.00 78.06 109 ILE A N 1
ATOM 854 C CA . ILE A 1 109 ? 5.279 19.467 -21.819 1.00 78.06 109 ILE A CA 1
ATOM 855 C C . ILE A 1 109 ? 4.367 20.366 -20.980 1.00 78.06 109 ILE A C 1
ATOM 857 O O . ILE A 1 109 ? 3.245 20.640 -21.398 1.00 78.06 109 ILE A O 1
ATOM 861 N N . GLY A 1 110 ? 4.878 20.904 -19.867 1.00 65.75 110 GLY A N 1
ATOM 862 C CA . GLY A 1 110 ? 4.134 21.788 -18.956 1.00 65.75 110 GLY A CA 1
ATOM 863 C C . GLY A 1 110 ? 3.355 22.934 -19.629 1.00 65.75 110 GLY A C 1
ATOM 864 O O . GLY A 1 110 ? 2.156 23.072 -19.394 1.00 65.75 110 GLY A O 1
ATOM 865 N N . PRO A 1 111 ? 3.975 23.735 -20.519 1.00 59.94 111 PRO A N 1
ATOM 866 C CA . PRO A 1 111 ? 3.313 24.895 -21.126 1.00 59.94 111 PRO A CA 1
ATOM 867 C C . PRO A 1 111 ? 2.332 24.574 -22.264 1.00 59.94 111 PRO A C 1
ATOM 869 O O . PRO A 1 111 ? 1.547 25.440 -22.642 1.00 59.94 111 PRO A O 1
ATOM 872 N N . ARG A 1 112 ? 2.360 23.364 -22.846 1.00 57.72 112 ARG A N 1
ATOM 873 C CA . ARG A 1 112 ? 1.542 23.018 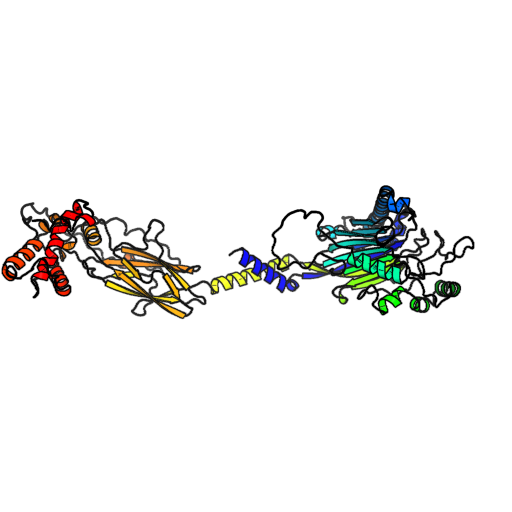-24.030 1.00 57.72 112 ARG A CA 1
ATOM 874 C C . ARG A 1 112 ? 0.039 22.907 -23.745 1.00 57.72 112 ARG A C 1
ATOM 876 O O . ARG A 1 112 ? -0.736 22.819 -24.692 1.00 57.72 112 ARG A O 1
ATOM 883 N N . GLN A 1 113 ? -0.370 22.931 -22.477 1.00 53.41 113 GLN A N 1
ATOM 884 C CA . GLN A 1 113 ? -1.764 22.768 -22.056 1.00 53.41 113 GLN A CA 1
ATOM 885 C C . GLN A 1 113 ? -2.336 23.941 -21.245 1.00 53.41 113 GLN A C 1
ATOM 887 O O . GLN A 1 113 ? -3.424 23.810 -20.689 1.00 53.41 113 GLN A O 1
ATOM 892 N N . ALA A 1 114 ? -1.648 25.085 -21.163 1.00 51.94 114 ALA A N 1
ATOM 893 C CA . ALA A 1 114 ? -2.091 26.207 -20.333 1.00 51.94 114 ALA A CA 1
ATOM 894 C C . ALA A 1 114 ? -3.341 26.914 -20.906 1.00 51.94 114 ALA A C 1
ATOM 896 O O . ALA A 1 114 ? -3.251 27.952 -21.557 1.00 51.94 114 ALA A O 1
ATOM 897 N N . ALA A 1 115 ? -4.515 26.332 -20.654 1.00 52.75 115 ALA A N 1
ATOM 898 C CA . ALA A 1 115 ? -5.805 27.020 -20.624 1.00 52.75 115 ALA A CA 1
ATOM 899 C C . ALA A 1 115 ? -6.197 27.438 -19.186 1.00 52.75 115 ALA A C 1
ATOM 901 O O . ALA A 1 115 ? -7.130 28.218 -19.014 1.00 52.75 115 ALA A O 1
ATOM 902 N N . SER A 1 116 ? -5.484 26.942 -18.164 1.00 52.91 116 SER A N 1
ATOM 903 C CA . SER A 1 116 ? -5.625 27.304 -16.746 1.00 52.91 116 SER A CA 1
ATOM 904 C C . SER A 1 116 ? -4.481 28.209 -16.271 1.00 52.91 116 SER A C 1
ATOM 906 O O . SER A 1 116 ? -3.368 28.129 -16.788 1.00 52.91 116 SER A O 1
ATOM 908 N N . GLU A 1 117 ? -4.743 29.042 -15.258 1.00 55.53 117 GLU A N 1
ATOM 909 C CA . GLU A 1 117 ? -3.778 29.991 -14.669 1.00 55.53 117 GLU A CA 1
ATOM 910 C C . GLU A 1 117 ? -2.578 29.309 -13.970 1.00 55.53 117 GLU A C 1
ATOM 912 O O . GLU A 1 117 ? -1.540 29.942 -13.778 1.00 55.53 117 GLU A O 1
ATOM 917 N N . GLU A 1 118 ? -2.668 28.013 -13.642 1.00 60.69 118 GLU A N 1
ATOM 918 C CA . GLU A 1 118 ? -1.571 27.241 -13.044 1.00 60.69 118 GLU A CA 1
ATOM 919 C C . GLU A 1 118 ? -0.725 26.517 -14.098 1.00 60.69 118 GLU A C 1
ATOM 921 O O . GLU A 1 118 ? -1.225 25.783 -14.952 1.00 60.69 118 GLU A O 1
ATOM 926 N N . THR A 1 119 ? 0.593 26.720 -14.031 1.00 69.56 119 THR A N 1
ATOM 927 C CA . THR A 1 119 ? 1.551 26.086 -14.943 1.00 69.56 119 THR A CA 1
ATOM 928 C C . THR A 1 119 ? 1.812 24.646 -14.507 1.00 69.56 119 THR A C 1
ATOM 930 O O . THR A 1 119 ? 2.300 24.413 -13.403 1.00 69.56 119 THR A O 1
ATOM 933 N N . LEU A 1 120 ? 1.539 23.680 -15.384 1.00 81.88 120 LEU A N 1
ATOM 934 C CA . LEU A 1 120 ? 1.794 22.261 -15.139 1.00 81.88 120 LEU A CA 1
ATOM 935 C C . LEU A 1 120 ? 3.297 21.994 -14.982 1.00 81.88 120 LEU A C 1
ATOM 937 O O . LEU A 1 120 ? 4.096 22.383 -15.837 1.00 81.88 120 LEU A O 1
ATOM 941 N N . GLN A 1 121 ? 3.680 21.319 -13.898 1.00 91.25 121 GLN A N 1
ATOM 942 C CA . GLN A 1 121 ? 5.072 21.028 -13.561 1.00 91.25 121 GLN A CA 1
ATOM 943 C C . GLN A 1 121 ? 5.260 19.568 -13.136 1.00 91.25 121 GLN A C 1
ATOM 945 O O . GLN A 1 121 ? 4.322 18.859 -12.778 1.00 91.25 121 GLN A O 1
ATOM 950 N N . TYR A 1 122 ? 6.512 19.130 -13.162 1.00 94.56 122 TYR A N 1
ATOM 951 C CA . TYR A 1 122 ? 6.988 17.830 -12.722 1.00 94.56 122 TYR A CA 1
ATOM 952 C C . TYR A 1 122 ? 8.043 17.999 -11.639 1.00 94.56 122 TYR A C 1
ATOM 954 O O . TYR A 1 122 ? 8.811 18.969 -11.633 1.00 94.56 122 TYR A O 1
ATOM 962 N N . ARG A 1 123 ? 8.111 17.008 -10.752 1.00 95.88 123 ARG A N 1
ATOM 963 C CA . ARG A 1 123 ? 9.123 16.890 -9.700 1.00 95.88 123 ARG A CA 1
ATOM 964 C C . ARG A 1 123 ? 9.765 15.515 -9.742 1.00 95.88 123 ARG A C 1
ATOM 966 O O . ARG A 1 123 ? 9.125 14.533 -10.112 1.00 95.88 123 ARG A O 1
ATOM 973 N N . VAL A 1 124 ? 11.025 15.456 -9.332 1.00 97.75 124 VAL A N 1
ATOM 974 C CA . VAL A 1 124 ? 11.742 14.196 -9.127 1.00 97.75 124 VAL A CA 1
ATOM 975 C C . VAL A 1 124 ? 11.152 13.508 -7.898 1.00 97.75 124 VAL A C 1
ATOM 977 O O . VAL A 1 124 ? 11.100 14.100 -6.822 1.00 97.75 124 VAL A O 1
ATOM 980 N N . VAL A 1 125 ? 10.689 12.272 -8.069 1.00 98.19 125 VAL A N 1
ATOM 981 C CA . VAL A 1 125 ? 10.286 11.381 -6.974 1.00 98.19 125 VAL A CA 1
ATOM 982 C C . VAL A 1 125 ? 11.530 10.786 -6.332 1.00 98.19 125 VAL A C 1
ATOM 984 O O . VAL A 1 125 ? 11.717 10.903 -5.125 1.00 98.19 125 VAL A O 1
ATOM 987 N N . LEU A 1 126 ? 12.380 10.149 -7.143 1.00 98.12 126 LEU A N 1
ATOM 988 C CA . LEU A 1 126 ? 13.656 9.611 -6.693 1.00 98.12 126 LEU A CA 1
ATOM 989 C C . LEU A 1 126 ? 14.624 9.432 -7.868 1.00 98.12 126 LEU A C 1
ATOM 991 O O . LEU A 1 126 ? 14.251 8.927 -8.930 1.00 98.12 126 LEU A O 1
ATOM 995 N N . GLU A 1 127 ? 15.876 9.808 -7.628 1.00 97.44 127 GLU A N 1
ATOM 996 C CA . GLU A 1 127 ? 17.042 9.463 -8.437 1.00 97.44 127 GLU A CA 1
ATOM 997 C C . GLU A 1 127 ? 17.741 8.265 -7.792 1.00 97.44 127 GLU A C 1
ATOM 999 O O . GLU A 1 127 ? 17.972 8.242 -6.578 1.00 97.44 127 GLU A O 1
ATOM 1004 N N . LYS A 1 128 ? 18.064 7.243 -8.585 1.00 96.56 128 LYS A N 1
ATOM 1005 C CA . LYS A 1 128 ? 18.878 6.126 -8.112 1.00 96.56 128 LYS A CA 1
ATOM 1006 C C . LYS A 1 128 ? 19.874 5.687 -9.172 1.00 96.56 128 LYS A C 1
ATOM 1008 O O . LYS A 1 128 ? 19.485 5.325 -10.281 1.00 96.56 128 LYS A O 1
ATOM 1013 N N . HIS A 1 129 ? 21.145 5.594 -8.792 1.00 94.94 129 HIS A N 1
ATOM 1014 C CA . HIS A 1 129 ? 22.211 5.171 -9.690 1.00 94.94 129 HIS A CA 1
ATOM 1015 C C . HIS A 1 129 ? 23.137 4.109 -9.093 1.00 94.94 129 HIS A C 1
ATOM 1017 O O . HIS A 1 129 ? 23.304 3.985 -7.880 1.00 94.94 129 HIS A O 1
ATOM 1023 N N . LEU A 1 130 ? 23.778 3.356 -9.986 1.00 92.06 130 LEU A N 1
ATOM 1024 C CA . LEU A 1 130 ? 24.839 2.397 -9.707 1.00 92.06 130 LEU A CA 1
ATOM 1025 C C . LEU A 1 130 ? 25.887 2.481 -10.822 1.00 92.06 130 LEU A C 1
ATOM 1027 O O . LEU A 1 130 ? 25.681 1.956 -11.915 1.00 92.06 130 LEU A O 1
ATOM 1031 N N . VAL A 1 131 ? 27.023 3.126 -10.542 1.00 91.19 131 VAL A N 1
ATOM 1032 C CA . VAL A 1 131 ? 28.112 3.356 -11.510 1.00 91.19 131 VAL A CA 1
ATOM 1033 C C . VAL A 1 131 ? 27.589 3.991 -12.809 1.00 91.19 131 VAL A C 1
ATOM 1035 O O . VAL A 1 131 ? 27.362 5.189 -12.844 1.00 91.19 131 VAL A O 1
ATOM 1038 N N . GLY A 1 132 ? 27.382 3.221 -13.880 1.00 92.06 132 GLY A N 1
ATOM 1039 C CA . GLY A 1 132 ? 26.875 3.728 -15.157 1.00 92.06 132 GLY A CA 1
ATOM 1040 C C . GLY A 1 132 ? 25.360 3.612 -15.331 1.00 92.06 132 GLY A C 1
ATOM 1041 O O . GLY A 1 132 ? 24.856 4.035 -16.366 1.00 92.06 132 GLY A O 1
ATOM 1042 N N . ILE A 1 133 ? 24.650 3.001 -14.383 1.00 95.75 133 ILE A N 1
ATOM 1043 C CA . ILE A 1 133 ? 23.202 2.771 -14.430 1.00 95.75 133 ILE A CA 1
ATOM 1044 C C . ILE A 1 133 ? 22.519 3.891 -13.662 1.00 95.75 133 ILE A C 1
ATOM 1046 O O . ILE A 1 133 ? 22.915 4.176 -12.537 1.00 95.75 133 ILE A O 1
ATOM 1050 N N . LEU A 1 134 ? 21.489 4.489 -14.242 1.00 97.75 134 LEU A N 1
ATOM 1051 C CA . LEU A 1 134 ? 20.699 5.551 -13.633 1.00 97.75 134 LEU A CA 1
ATOM 1052 C C . LEU A 1 134 ? 19.216 5.272 -13.864 1.00 97.75 134 LEU A C 1
ATOM 1054 O O . LEU A 1 134 ? 18.816 4.872 -14.954 1.00 97.75 134 LEU A O 1
ATOM 1058 N N . LEU A 1 135 ? 18.406 5.483 -12.837 1.00 98.62 135 LEU A N 1
ATOM 1059 C CA . LEU A 1 135 ? 16.956 5.458 -12.888 1.00 98.62 135 LEU A CA 1
ATOM 1060 C C . LEU A 1 135 ? 16.436 6.766 -12.298 1.00 98.62 135 LEU A C 1
ATOM 1062 O O . LEU A 1 135 ? 16.729 7.099 -11.151 1.00 98.62 135 LEU A O 1
ATOM 1066 N N . LEU A 1 136 ? 15.659 7.488 -13.096 1.00 98.50 136 LEU A N 1
ATOM 1067 C CA . LEU A 1 136 ? 15.003 8.727 -12.707 1.00 98.50 136 LEU A CA 1
ATOM 1068 C C . LEU A 1 136 ? 13.495 8.520 -12.741 1.00 98.50 136 LEU A C 1
ATOM 1070 O O . LEU A 1 136 ? 12.957 8.164 -13.789 1.00 98.50 136 LEU A O 1
ATOM 1074 N N . VAL A 1 137 ? 12.816 8.757 -11.622 1.00 98.69 137 VAL A N 1
ATOM 1075 C CA . VAL A 1 137 ? 11.351 8.725 -11.552 1.00 98.69 137 VAL A CA 1
ATOM 1076 C C . VAL A 1 137 ? 10.841 10.127 -11.257 1.00 98.69 137 VAL A C 1
ATOM 1078 O O . VAL A 1 137 ? 11.281 10.762 -10.302 1.00 98.69 137 VAL A O 1
ATOM 1081 N N . PHE A 1 138 ? 9.903 10.600 -12.069 1.00 98.25 138 PHE A N 1
ATOM 1082 C CA . PHE A 1 138 ? 9.256 11.900 -11.966 1.00 98.25 138 PHE A CA 1
ATOM 1083 C C . PHE A 1 138 ? 7.746 11.729 -11.847 1.00 98.25 138 PHE A C 1
ATOM 1085 O O . PHE A 1 138 ? 7.171 10.773 -12.370 1.00 98.25 138 PHE A O 1
ATOM 1092 N N . VAL A 1 139 ? 7.103 12.698 -11.207 1.00 97.88 139 VAL A N 1
ATOM 1093 C CA . VAL A 1 139 ? 5.648 12.776 -11.081 1.00 97.88 139 VAL A CA 1
ATOM 1094 C C . VAL A 1 139 ? 5.180 14.190 -11.393 1.00 97.88 139 VAL A C 1
ATOM 1096 O O . VAL A 1 139 ? 5.888 15.162 -11.104 1.00 97.88 139 VAL A O 1
ATOM 1099 N N . ARG A 1 140 ? 3.990 14.309 -11.976 1.00 95.31 140 ARG A N 1
ATOM 1100 C CA . ARG A 1 140 ? 3.313 15.594 -12.141 1.00 95.31 140 ARG A CA 1
ATOM 1101 C C . ARG A 1 140 ? 2.912 16.176 -10.776 1.00 95.31 140 ARG A C 1
ATOM 1103 O O . ARG A 1 140 ? 2.572 15.440 -9.850 1.00 95.31 140 ARG A O 1
ATOM 1110 N N . THR A 1 141 ? 3.018 17.494 -10.611 1.00 94.06 141 THR A N 1
ATOM 1111 C CA . THR A 1 141 ? 2.915 18.160 -9.297 1.00 94.06 141 THR A CA 1
ATOM 1112 C C . THR A 1 141 ? 1.558 18.025 -8.617 1.00 94.06 141 THR A C 1
ATOM 1114 O O . THR A 1 141 ? 1.515 17.938 -7.395 1.00 94.06 141 THR A O 1
ATOM 1117 N N . ASP A 1 142 ? 0.471 17.958 -9.379 1.00 93.12 142 ASP A N 1
ATOM 1118 C CA . ASP A 1 142 ? -0.899 17.730 -8.893 1.00 93.12 142 ASP A CA 1
ATOM 1119 C C . ASP A 1 142 ? -1.093 16.348 -8.243 1.00 93.12 142 ASP A C 1
ATOM 1121 O O . ASP A 1 142 ? -2.030 16.146 -7.474 1.00 93.12 142 ASP A O 1
ATOM 1125 N N . HIS A 1 143 ? -0.187 15.402 -8.496 1.00 95.19 143 HIS A N 1
ATOM 1126 C CA . HIS A 1 143 ? -0.190 14.085 -7.864 1.00 95.19 143 HIS A CA 1
ATOM 1127 C C . HIS A 1 143 ? 0.789 13.947 -6.693 1.00 95.19 143 HIS A C 1
ATOM 1129 O O . HIS A 1 143 ? 0.840 12.887 -6.065 1.00 95.19 143 HIS A O 1
ATOM 1135 N N . TRP A 1 144 ? 1.571 14.985 -6.380 1.00 95.88 144 TRP A N 1
ATOM 1136 C CA . TRP A 1 144 ? 2.661 14.910 -5.403 1.00 95.88 144 TRP A CA 1
ATOM 1137 C C . TRP A 1 144 ? 2.201 14.420 -4.024 1.00 95.88 144 TRP A C 1
ATOM 1139 O O . TRP A 1 144 ? 2.840 13.556 -3.422 1.00 95.88 144 TRP A O 1
ATOM 1149 N N . ASP A 1 145 ? 1.053 14.900 -3.546 1.00 95.56 145 ASP A N 1
ATOM 1150 C CA . ASP A 1 145 ? 0.531 14.537 -2.224 1.00 95.56 145 ASP A CA 1
ATOM 1151 C C . ASP A 1 145 ? 0.082 13.073 -2.125 1.00 95.56 145 ASP A C 1
ATOM 1153 O O . ASP A 1 145 ? -0.053 12.539 -1.019 1.00 95.56 145 ASP A O 1
ATOM 1157 N N . HIS A 1 146 ? -0.070 12.399 -3.268 1.00 96.00 146 HIS A N 1
ATOM 1158 C CA . HIS A 1 146 ? -0.428 10.988 -3.384 1.00 96.00 146 HIS A CA 1
ATOM 1159 C C . HIS A 1 146 ? 0.779 10.060 -3.574 1.00 96.00 146 HIS A C 1
ATOM 1161 O O . HIS A 1 146 ? 0.597 8.847 -3.671 1.00 96.00 146 HIS A O 1
ATOM 1167 N N . VAL A 1 147 ? 2.003 10.595 -3.592 1.00 97.44 147 VAL A N 1
ATOM 1168 C CA . VAL A 1 147 ? 3.243 9.811 -3.594 1.00 97.44 147 VAL A CA 1
ATOM 1169 C C . VAL A 1 147 ? 3.693 9.577 -2.151 1.00 97.44 147 VAL A C 1
ATOM 1171 O O . VAL A 1 147 ? 3.996 10.523 -1.422 1.00 97.44 147 VAL A O 1
ATOM 1174 N N . LYS A 1 148 ? 3.738 8.314 -1.718 1.00 95.62 148 LYS A N 1
ATOM 1175 C CA . LYS A 1 148 ? 4.146 7.885 -0.368 1.00 95.62 148 LYS A CA 1
ATOM 1176 C C . LYS A 1 148 ? 5.109 6.699 -0.441 1.00 95.62 148 LYS A C 1
ATOM 1178 O O . LYS A 1 148 ? 5.269 6.081 -1.489 1.00 95.62 148 LYS A O 1
ATOM 1183 N N . GLU A 1 149 ? 5.737 6.371 0.689 1.00 94.62 149 GLU A N 1
ATOM 1184 C CA . GLU A 1 149 ? 6.567 5.164 0.858 1.00 94.62 149 GLU A CA 1
ATOM 1185 C C . GLU A 1 149 ? 7.621 4.966 -0.255 1.00 94.62 149 GLU A C 1
ATOM 1187 O O . GLU A 1 149 ? 7.800 3.862 -0.784 1.00 94.62 149 GLU A O 1
ATOM 1192 N N . VAL A 1 150 ? 8.285 6.057 -0.648 1.00 96.69 150 VAL A N 1
ATOM 1193 C CA . VAL A 1 150 ? 9.291 6.062 -1.714 1.00 96.69 150 VAL A CA 1
ATOM 1194 C C . VAL A 1 150 ? 10.579 5.429 -1.199 1.00 96.69 150 VAL A C 1
ATOM 1196 O O . VAL A 1 150 ? 11.126 5.864 -0.188 1.00 96.69 150 VAL A O 1
ATOM 1199 N N . LYS A 1 151 ? 11.084 4.413 -1.901 1.00 95.81 151 LYS A N 1
ATOM 1200 C CA . LYS A 1 151 ? 12.352 3.746 -1.575 1.00 95.81 151 LYS A CA 1
ATOM 1201 C C . LYS A 1 151 ? 13.127 3.431 -2.847 1.00 95.81 151 LYS A C 1
ATOM 1203 O O . LYS A 1 151 ? 12.535 3.226 -3.905 1.00 95.81 151 LYS A O 1
ATOM 1208 N N . GLY A 1 152 ? 14.450 3.334 -2.749 1.00 95.56 152 GLY A N 1
ATOM 1209 C CA . GLY A 1 152 ? 15.282 2.942 -3.883 1.00 95.56 152 GLY A CA 1
ATOM 1210 C C . GLY A 1 152 ? 16.513 2.148 -3.479 1.00 95.56 152 GLY A C 1
ATOM 1211 O O . GLY A 1 152 ? 17.178 2.463 -2.492 1.00 95.56 152 GLY A O 1
ATOM 1212 N N . ALA A 1 153 ? 16.851 1.152 -4.288 1.00 95.06 153 ALA A N 1
ATOM 1213 C CA . ALA A 1 153 ? 17.895 0.170 -4.019 1.00 95.06 153 ALA A CA 1
ATOM 1214 C C . ALA A 1 153 ? 18.688 -0.148 -5.294 1.00 95.06 153 ALA A C 1
ATOM 1216 O O . ALA A 1 153 ? 18.255 0.157 -6.406 1.00 95.06 153 ALA A O 1
ATOM 1217 N N . THR A 1 154 ? 19.880 -0.716 -5.137 1.00 94.69 154 THR A N 1
ATOM 1218 C CA . THR A 1 154 ? 20.764 -1.076 -6.252 1.00 94.69 154 THR A CA 1
ATOM 1219 C C . THR A 1 154 ? 21.369 -2.453 -6.032 1.00 94.69 154 THR A C 1
ATOM 1221 O O . THR A 1 154 ? 21.540 -2.896 -4.900 1.00 94.69 154 THR A O 1
ATOM 1224 N N . ALA A 1 155 ? 21.711 -3.137 -7.120 1.00 92.94 155 ALA A N 1
ATOM 1225 C CA . ALA A 1 155 ? 22.381 -4.429 -7.073 1.00 92.94 155 ALA A CA 1
ATOM 1226 C C . ALA A 1 155 ? 23.480 -4.503 -8.133 1.00 92.94 155 ALA A C 1
ATOM 1228 O O . ALA A 1 155 ? 23.191 -4.475 -9.327 1.00 92.94 155 ALA A O 1
ATOM 1229 N N . GLY A 1 156 ? 24.736 -4.623 -7.695 1.00 90.19 156 GLY A N 1
ATOM 1230 C CA . GLY A 1 156 ? 25.873 -4.930 -8.563 1.00 90.19 156 GLY A CA 1
ATOM 1231 C C . GLY A 1 156 ? 25.949 -6.422 -8.887 1.00 90.19 156 GLY A C 1
ATOM 1232 O O . GLY A 1 156 ? 25.852 -7.272 -7.993 1.00 90.19 156 GLY A O 1
ATOM 1233 N N . VAL A 1 157 ? 26.118 -6.737 -10.172 1.00 86.00 157 VAL A N 1
ATOM 1234 C CA . VAL A 1 157 ? 26.219 -8.115 -10.697 1.00 86.00 157 VAL A CA 1
ATOM 1235 C C . VAL A 1 157 ? 27.360 -8.289 -11.701 1.00 86.00 157 VAL A C 1
ATOM 1237 O O . VAL A 1 157 ? 27.499 -9.349 -12.289 1.00 86.00 157 VAL A O 1
ATOM 1240 N N . GLY A 1 158 ? 28.192 -7.264 -11.895 1.00 76.62 158 GLY A N 1
ATOM 1241 C CA . GLY A 1 158 ? 29.292 -7.271 -12.854 1.00 76.62 158 GLY A CA 1
ATOM 1242 C C . GLY A 1 158 ? 30.467 -8.154 -12.437 1.00 76.62 158 GLY A C 1
ATOM 1243 O O . GLY A 1 158 ? 30.327 -9.357 -12.242 1.00 76.62 158 GLY A O 1
ATOM 1244 N N . ILE A 1 159 ? 31.673 -7.593 -12.342 1.00 70.38 159 ILE A N 1
ATOM 1245 C CA . ILE A 1 159 ? 32.873 -8.384 -12.009 1.00 70.38 159 ILE A CA 1
ATOM 1246 C C . ILE A 1 159 ? 32.640 -9.183 -10.709 1.00 70.38 159 ILE A C 1
ATOM 1248 O O . ILE A 1 159 ? 32.175 -8.632 -9.708 1.00 70.38 159 ILE A O 1
ATOM 1252 N N . MET A 1 160 ? 32.922 -10.494 -10.761 1.00 66.44 160 MET A N 1
ATOM 1253 C CA . MET A 1 160 ? 32.669 -11.483 -9.695 1.00 66.44 160 MET A CA 1
ATOM 1254 C C . MET A 1 160 ? 31.208 -11.564 -9.209 1.00 66.44 160 MET A C 1
ATOM 1256 O O . MET A 1 160 ? 30.954 -11.983 -8.084 1.00 66.44 160 MET A O 1
ATOM 1260 N N . GLY A 1 161 ? 30.238 -11.143 -10.025 1.00 67.19 161 GLY A N 1
ATOM 1261 C CA . GLY A 1 161 ? 28.830 -11.110 -9.629 1.00 67.19 161 GLY A CA 1
ATOM 1262 C C . GLY A 1 161 ? 28.522 -10.060 -8.560 1.00 67.19 161 GLY A C 1
ATOM 1263 O O . GLY A 1 161 ? 27.483 -10.159 -7.909 1.00 67.19 161 GLY A O 1
ATOM 1264 N N . MET A 1 162 ? 29.416 -9.086 -8.332 1.00 67.06 162 MET A N 1
ATOM 1265 C CA . MET A 1 162 ? 29.314 -8.126 -7.222 1.00 67.06 162 MET A CA 1
ATOM 1266 C C . MET A 1 162 ? 29.576 -6.668 -7.620 1.00 67.06 162 MET A C 1
ATOM 1268 O O . MET A 1 162 ? 29.000 -5.772 -7.008 1.00 67.06 162 MET A O 1
ATOM 1272 N N . MET A 1 163 ? 30.407 -6.391 -8.632 1.00 74.94 163 MET A N 1
ATOM 1273 C CA . MET A 1 163 ? 30.721 -5.001 -8.999 1.00 74.94 163 MET A CA 1
ATOM 1274 C C . MET A 1 163 ? 29.581 -4.288 -9.739 1.00 74.94 163 MET A C 1
ATOM 1276 O O . MET A 1 163 ? 28.793 -4.904 -10.451 1.00 74.94 163 MET A O 1
ATOM 1280 N N . GLY A 1 164 ? 29.520 -2.960 -9.602 1.00 76.00 164 GLY A N 1
ATOM 1281 C CA . GLY A 1 164 ? 28.432 -2.129 -10.133 1.00 76.00 164 GLY A CA 1
ATOM 1282 C C . GLY A 1 164 ? 28.493 -1.800 -11.630 1.00 76.00 164 GLY A C 1
ATOM 1283 O O . GLY A 1 164 ? 27.617 -1.106 -12.129 1.00 76.00 164 GLY A O 1
ATOM 1284 N N . ASN A 1 165 ? 29.494 -2.278 -12.380 1.00 80.06 165 ASN A N 1
ATOM 1285 C CA . ASN A 1 165 ? 29.606 -2.021 -13.827 1.00 80.06 165 ASN A CA 1
ATOM 1286 C C . ASN A 1 165 ? 28.503 -2.704 -14.670 1.00 80.06 165 ASN A C 1
ATOM 1288 O O . ASN A 1 165 ? 28.318 -2.377 -15.846 1.00 80.06 165 ASN A O 1
ATOM 1292 N N . LYS A 1 166 ? 27.814 -3.674 -14.066 1.00 90.81 166 LYS A N 1
ATOM 1293 C CA . LYS A 1 166 ? 26.561 -4.298 -14.500 1.00 90.81 166 LYS A CA 1
ATOM 1294 C C . LYS A 1 166 ? 25.691 -4.463 -13.264 1.00 90.81 166 LYS A C 1
ATOM 1296 O O . LYS A 1 166 ? 26.222 -4.592 -12.157 1.00 90.81 166 LYS A O 1
ATOM 1301 N N . GLY A 1 167 ? 24.376 -4.458 -13.428 1.00 95.00 167 GLY A N 1
ATOM 1302 C CA . GLY A 1 167 ? 23.488 -4.450 -12.274 1.00 95.00 167 GLY A CA 1
ATOM 1303 C C . GLY A 1 167 ? 22.105 -3.921 -12.561 1.00 95.00 167 GLY A C 1
ATOM 1304 O O . GLY A 1 167 ? 21.663 -3.886 -13.710 1.00 95.00 167 GLY A O 1
ATOM 1305 N N . GLY A 1 168 ? 21.449 -3.493 -11.490 1.00 96.19 168 GLY A N 1
ATOM 1306 C CA . GLY A 1 168 ? 20.175 -2.803 -11.546 1.00 96.19 168 GLY A CA 1
ATOM 1307 C C . GLY A 1 168 ? 20.082 -1.687 -10.514 1.00 96.19 168 GLY A C 1
ATOM 1308 O O . GLY A 1 168 ? 20.663 -1.778 -9.432 1.00 96.19 168 GLY A O 1
ATOM 1309 N N . ALA A 1 169 ? 19.335 -0.646 -10.862 1.00 97.56 169 ALA A N 1
ATOM 1310 C CA . ALA A 1 169 ? 18.819 0.359 -9.945 1.00 97.56 169 ALA A CA 1
ATOM 1311 C C . ALA A 1 169 ? 17.294 0.250 -9.935 1.00 97.56 169 ALA A C 1
ATOM 1313 O O . ALA A 1 169 ? 16.681 0.132 -10.996 1.00 97.56 169 ALA A O 1
ATOM 1314 N N . ALA A 1 170 ? 16.683 0.274 -8.756 1.00 98.31 170 ALA A N 1
ATOM 1315 C CA . ALA A 1 170 ? 15.242 0.179 -8.606 1.00 98.31 170 ALA A CA 1
ATOM 1316 C C . ALA A 1 170 ? 14.698 1.293 -7.719 1.00 98.31 170 ALA A C 1
ATOM 1318 O O . ALA A 1 170 ? 15.327 1.678 -6.732 1.00 98.31 170 ALA A O 1
ATOM 1319 N N . VAL A 1 171 ? 13.507 1.769 -8.063 1.00 98.50 171 VAL A N 1
ATOM 1320 C CA . VAL A 1 171 ? 12.733 2.752 -7.308 1.00 98.50 171 VAL A CA 1
ATOM 1321 C C . VAL A 1 171 ? 11.327 2.209 -7.147 1.00 98.50 171 VAL A C 1
ATOM 1323 O O . VAL A 1 171 ? 10.695 1.825 -8.131 1.00 98.50 171 VAL A O 1
ATOM 1326 N N . ARG A 1 172 ? 10.822 2.216 -5.917 1.00 97.50 172 ARG A N 1
ATOM 1327 C CA . ARG A 1 172 ? 9.426 1.923 -5.621 1.00 97.50 172 ARG A CA 1
ATOM 1328 C C . ARG A 1 172 ? 8.751 3.105 -4.959 1.00 97.50 172 ARG A C 1
ATOM 1330 O O . ARG A 1 172 ? 9.392 3.867 -4.236 1.00 97.50 172 ARG A O 1
ATOM 1337 N N . LEU A 1 173 ? 7.451 3.213 -5.172 1.00 98.00 173 LEU A N 1
ATOM 1338 C CA . LEU A 1 173 ? 6.589 4.171 -4.501 1.00 98.00 173 LEU A CA 1
ATOM 1339 C C . LEU A 1 173 ? 5.189 3.592 -4.331 1.00 98.00 173 LEU A C 1
ATOM 1341 O O . LEU A 1 173 ? 4.741 2.751 -5.111 1.00 98.00 173 LEU A O 1
ATOM 1345 N N . LYS A 1 174 ? 4.481 4.096 -3.329 1.00 97.19 174 LYS A N 1
ATOM 1346 C CA . LYS A 1 174 ? 3.029 4.022 -3.268 1.00 97.19 174 LYS A CA 1
ATOM 1347 C C . LYS A 1 174 ? 2.467 5.259 -3.956 1.00 97.19 174 LYS A C 1
ATOM 1349 O O . LYS A 1 174 ? 2.802 6.380 -3.580 1.00 97.19 174 LYS A O 1
ATOM 1354 N N . PHE A 1 175 ? 1.663 5.045 -4.986 1.00 97.75 175 PHE A N 1
ATOM 1355 C CA . PHE A 1 175 ? 0.988 6.084 -5.747 1.00 97.75 175 PHE A CA 1
ATOM 1356 C C . PHE A 1 175 ? -0.515 5.916 -5.547 1.00 97.75 175 PHE A C 1
ATOM 1358 O O . PHE A 1 175 ? -1.084 4.890 -5.923 1.00 97.75 175 PHE A O 1
ATOM 1365 N N . TYR A 1 176 ? -1.142 6.892 -4.894 1.00 96.00 176 TYR A N 1
ATOM 1366 C CA . TYR A 1 176 ? -2.470 6.728 -4.307 1.00 96.00 176 TYR A CA 1
ATOM 1367 C C . TYR A 1 176 ? -2.511 5.514 -3.359 1.00 96.00 176 TYR A C 1
ATOM 1369 O O . TYR A 1 176 ? -1.824 5.511 -2.336 1.00 96.00 176 TYR A O 1
ATOM 1377 N N . SER A 1 177 ? -3.307 4.490 -3.669 1.00 93.38 177 SER A N 1
ATOM 1378 C CA . SER A 1 177 ? -3.406 3.251 -2.884 1.00 93.38 177 SER A CA 1
ATOM 1379 C C . SER A 1 177 ? -2.743 2.056 -3.566 1.00 93.38 177 SER A C 1
ATOM 1381 O O . SER A 1 177 ? -2.717 0.982 -2.975 1.00 93.38 177 SER A O 1
ATOM 1383 N N . SER A 1 178 ? -2.157 2.243 -4.752 1.00 96.38 178 SER A N 1
ATOM 1384 C CA . SER A 1 178 ? -1.420 1.205 -5.478 1.00 96.38 178 SER A CA 1
ATOM 1385 C C . SER A 1 178 ? 0.090 1.378 -5.346 1.00 96.38 178 SER A C 1
ATOM 1387 O O . SER A 1 178 ? 0.604 2.455 -5.049 1.00 96.38 178 SER A O 1
ATOM 1389 N N . THR A 1 179 ? 0.828 0.303 -5.589 1.00 97.62 179 THR A N 1
ATOM 1390 C CA . THR A 1 179 ? 2.287 0.259 -5.478 1.00 97.62 179 THR A CA 1
ATOM 1391 C C . THR A 1 179 ? 2.945 0.074 -6.846 1.00 97.62 179 THR A C 1
ATOM 1393 O O . THR A 1 179 ? 2.599 -0.828 -7.606 1.00 97.62 179 THR A O 1
ATOM 1396 N N . LEU A 1 180 ? 3.904 0.944 -7.169 1.00 98.56 180 LEU A N 1
ATOM 1397 C CA . LEU A 1 180 ? 4.659 0.939 -8.425 1.00 98.56 180 LEU A CA 1
ATOM 1398 C C . LEU A 1 180 ? 6.133 0.647 -8.128 1.00 98.56 180 LEU A C 1
ATOM 1400 O O . LEU A 1 180 ? 6.702 1.210 -7.191 1.00 98.56 180 LEU A O 1
ATOM 1404 N N . CYS A 1 181 ? 6.766 -0.186 -8.951 1.00 98.62 181 CYS A N 1
ATOM 1405 C CA . CYS A 1 181 ? 8.196 -0.476 -8.900 1.00 98.62 181 CYS A CA 1
ATOM 1406 C C . CYS A 1 181 ? 8.817 -0.362 -10.295 1.00 98.62 181 CYS A C 1
ATOM 1408 O O . CYS A 1 181 ? 8.414 -1.056 -11.223 1.00 98.62 181 CYS A O 1
ATOM 1410 N N . PHE A 1 182 ? 9.843 0.467 -10.433 1.00 98.81 182 PHE A N 1
ATOM 1411 C CA . PHE A 1 182 ? 10.628 0.631 -11.652 1.00 98.81 182 PHE A CA 1
ATOM 1412 C C . PHE A 1 182 ? 12.018 0.041 -11.432 1.00 98.81 182 PHE A C 1
ATOM 1414 O O . PHE A 1 182 ? 12.643 0.313 -10.410 1.00 98.81 182 PHE A O 1
ATOM 1421 N N . VAL A 1 183 ? 12.511 -0.751 -12.381 1.00 98.75 183 VAL A N 1
ATOM 1422 C CA . VAL A 1 183 ? 13.843 -1.368 -12.342 1.00 98.75 183 VAL A CA 1
ATOM 1423 C C . VAL A 1 183 ? 14.564 -1.059 -13.645 1.00 98.75 183 VAL A C 1
ATOM 1425 O O . VAL A 1 183 ? 14.110 -1.477 -14.701 1.00 98.75 183 VAL A O 1
ATOM 1428 N N . CYS A 1 184 ? 15.694 -0.360 -13.575 1.00 98.69 184 CYS A N 1
ATOM 1429 C CA . CYS A 1 184 ? 16.600 -0.125 -14.696 1.00 98.69 184 CYS A CA 1
ATOM 1430 C C . CYS A 1 184 ? 17.801 -1.063 -14.587 1.00 98.69 184 CYS A C 1
ATOM 1432 O O . CYS A 1 184 ? 18.536 -0.994 -13.601 1.00 98.69 184 CYS A O 1
ATOM 1434 N N . ALA A 1 185 ? 18.015 -1.923 -15.581 1.00 98.38 185 ALA A N 1
ATOM 1435 C CA . ALA A 1 185 ? 19.095 -2.904 -15.584 1.00 98.38 185 ALA A CA 1
ATOM 1436 C C . ALA A 1 185 ? 20.111 -2.680 -16.715 1.00 98.38 185 ALA A C 1
ATOM 1438 O O . ALA A 1 185 ? 19.790 -2.191 -17.796 1.00 98.38 185 ALA A O 1
ATOM 1439 N N . HIS A 1 186 ? 21.351 -3.096 -16.467 1.00 98.12 186 HIS A N 1
ATOM 1440 C CA . HIS A 1 186 ? 22.383 -3.247 -17.486 1.00 98.12 186 HIS A CA 1
ATOM 1441 C C . HIS A 1 186 ? 23.030 -4.620 -17.301 1.00 98.12 186 HIS A C 1
ATOM 1443 O O . HIS A 1 186 ? 23.828 -4.808 -16.379 1.00 98.12 186 HIS A O 1
ATOM 1449 N N . LEU A 1 187 ? 22.658 -5.576 -18.157 1.00 97.62 187 LEU A N 1
ATOM 1450 C CA . LEU A 1 187 ? 23.051 -6.986 -18.031 1.00 97.62 187 LEU A CA 1
ATOM 1451 C C . LEU A 1 187 ? 24.309 -7.321 -18.846 1.00 97.62 187 LEU A C 1
ATOM 1453 O O . LEU A 1 187 ? 24.762 -6.534 -19.683 1.00 97.62 187 LEU A O 1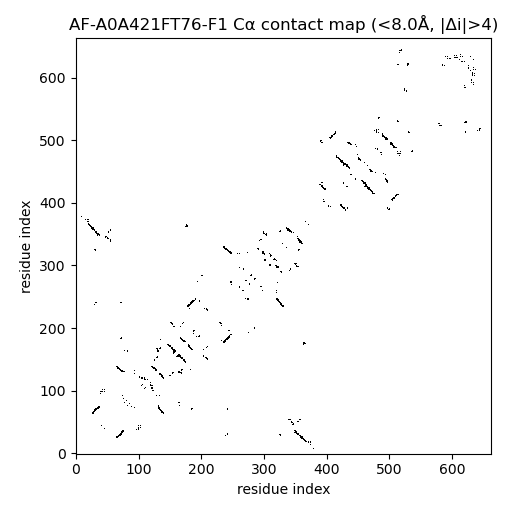
ATOM 1457 N N . ALA A 1 188 ? 24.887 -8.497 -18.598 1.00 95.88 188 ALA A N 1
ATOM 1458 C CA . ALA A 1 188 ? 26.094 -8.978 -19.254 1.00 95.88 188 ALA A CA 1
ATOM 1459 C C . ALA A 1 188 ? 26.043 -8.883 -20.792 1.00 95.88 188 ALA A C 1
ATOM 1461 O O . ALA A 1 188 ? 25.133 -9.378 -21.462 1.00 95.88 188 ALA A O 1
ATOM 1462 N N . ALA A 1 189 ? 27.085 -8.278 -21.363 1.00 92.06 189 ALA A N 1
ATOM 1463 C CA . ALA A 1 189 ? 27.248 -8.125 -22.804 1.00 92.06 189 ALA A CA 1
ATOM 1464 C C . ALA A 1 189 ? 27.700 -9.435 -23.481 1.00 92.06 189 ALA A C 1
ATOM 1466 O O . ALA A 1 189 ? 27.935 -10.445 -22.821 1.00 92.06 189 ALA A O 1
ATOM 1467 N N . HIS A 1 190 ? 27.912 -9.358 -24.800 1.00 92.19 190 HIS A N 1
ATOM 1468 C CA . HIS A 1 190 ? 28.363 -10.435 -25.698 1.00 92.19 190 HIS A CA 1
ATOM 1469 C C . HIS A 1 190 ? 27.265 -11.418 -26.129 1.00 92.19 190 HIS A C 1
ATOM 1471 O O . HIS A 1 190 ? 26.407 -11.806 -25.343 1.00 92.19 190 HIS A O 1
ATOM 1477 N N . ARG A 1 191 ? 27.276 -11.815 -27.409 1.00 93.25 191 ARG A N 1
ATOM 1478 C CA . ARG A 1 191 ? 26.184 -12.577 -28.046 1.00 93.25 191 ARG A CA 1
ATOM 1479 C C . ARG A 1 191 ? 26.021 -13.951 -27.405 1.00 93.25 191 ARG A C 1
ATOM 1481 O O . ARG A 1 191 ? 24.905 -14.359 -27.114 1.00 93.25 191 ARG A O 1
ATOM 1488 N N . GLU A 1 192 ? 27.140 -14.586 -27.110 1.00 94.94 192 GLU A N 1
ATOM 1489 C CA . GLU A 1 192 ? 27.295 -15.911 -26.523 1.00 94.94 192 GLU A CA 1
ATOM 1490 C C . GLU A 1 192 ? 26.872 -16.001 -25.043 1.00 94.94 192 GLU A C 1
ATOM 1492 O O . GLU A 1 192 ? 26.503 -17.072 -24.573 1.00 94.94 192 GLU A O 1
ATOM 1497 N N . ASN A 1 193 ? 26.870 -14.889 -24.299 1.00 95.69 193 ASN A N 1
ATOM 1498 C CA . ASN A 1 193 ? 26.720 -14.910 -22.838 1.00 95.69 193 ASN A CA 1
ATOM 1499 C C . ASN A 1 193 ? 25.257 -14.827 -22.353 1.00 95.69 193 ASN A C 1
ATOM 1501 O O . ASN A 1 193 ? 24.905 -13.982 -21.528 1.00 95.69 193 ASN A O 1
ATOM 1505 N N . VAL A 1 194 ? 24.384 -15.682 -22.891 1.00 97.44 194 VAL A N 1
ATOM 1506 C CA . VAL A 1 194 ? 22.960 -15.724 -22.499 1.00 97.44 194 VAL A CA 1
ATOM 1507 C C . VAL A 1 194 ? 22.809 -16.137 -21.035 1.00 97.44 194 VAL A C 1
ATOM 1509 O O . VAL A 1 194 ? 22.084 -15.495 -20.282 1.00 97.44 194 VAL A O 1
ATOM 1512 N N . SER A 1 195 ? 23.551 -17.159 -20.602 1.00 96.62 195 SER A N 1
ATOM 1513 C CA . SER A 1 195 ? 23.519 -17.642 -19.218 1.00 96.62 195 SER A CA 1
ATOM 1514 C C . SER A 1 195 ? 23.940 -16.570 -18.210 1.00 96.62 195 SER A C 1
ATOM 1516 O O . SER A 1 195 ? 23.310 -16.454 -17.162 1.00 96.62 195 SER A O 1
ATOM 1518 N N . GLY A 1 196 ? 24.944 -15.748 -18.538 1.00 96.00 196 GLY A N 1
ATOM 1519 C CA . GLY A 1 196 ? 25.344 -14.609 -17.713 1.00 96.00 196 GLY A CA 1
ATOM 1520 C C . GLY A 1 196 ? 24.231 -13.575 -17.561 1.00 96.00 196 GLY A C 1
ATOM 1521 O O . GLY A 1 196 ? 23.970 -13.133 -16.450 1.00 96.00 196 GLY A O 1
ATOM 1522 N N . ARG A 1 197 ? 23.498 -13.251 -18.636 1.00 97.75 197 ARG A N 1
ATOM 1523 C CA . ARG A 1 197 ? 22.335 -12.344 -18.553 1.00 97.75 197 ARG A CA 1
ATOM 1524 C C . ARG A 1 197 ? 21.209 -12.911 -17.696 1.00 97.75 197 ARG A C 1
ATOM 1526 O O . ARG A 1 197 ? 20.626 -12.177 -16.899 1.00 97.75 197 ARG A O 1
ATOM 1533 N N . ASN A 1 198 ? 20.922 -14.205 -17.830 1.00 97.94 198 ASN A N 1
ATOM 1534 C CA . ASN A 1 198 ? 19.924 -14.871 -16.996 1.00 97.94 198 ASN A CA 1
ATOM 1535 C C . ASN A 1 198 ? 20.331 -14.834 -15.513 1.00 97.94 198 ASN A C 1
ATOM 1537 O O . ASN A 1 198 ? 19.504 -14.540 -14.650 1.00 97.94 198 ASN A O 1
ATOM 1541 N N . ALA A 1 199 ? 21.611 -15.086 -15.219 1.00 95.94 199 ALA A N 1
ATOM 1542 C CA . ALA A 1 199 ? 22.157 -15.016 -13.867 1.00 95.94 199 ALA A CA 1
ATOM 1543 C C . ALA A 1 199 ? 22.116 -13.587 -13.301 1.00 95.94 199 ALA A C 1
ATOM 1545 O O . ALA A 1 199 ? 21.707 -13.401 -12.157 1.00 95.94 199 ALA A O 1
ATOM 1546 N N . ASP A 1 200 ? 22.472 -12.576 -14.096 1.00 96.94 200 ASP A N 1
ATOM 1547 C CA . ASP A 1 200 ? 22.392 -11.165 -13.710 1.00 96.94 200 ASP A CA 1
ATOM 1548 C C . ASP A 1 200 ? 20.959 -10.764 -13.344 1.00 96.94 200 ASP A C 1
ATOM 1550 O O . ASP A 1 200 ? 20.745 -10.155 -12.297 1.00 96.94 200 ASP A O 1
ATOM 1554 N N . TYR A 1 201 ? 19.971 -11.155 -14.159 1.00 97.44 201 TYR A N 1
ATOM 1555 C CA . TYR A 1 201 ? 18.552 -10.936 -13.865 1.00 97.44 201 TYR A CA 1
ATOM 1556 C C . TYR A 1 201 ? 18.154 -11.529 -12.504 1.00 97.44 201 TYR A C 1
ATOM 1558 O O . TYR A 1 201 ? 17.598 -10.818 -11.665 1.00 97.44 201 TYR A O 1
ATOM 1566 N N . LEU A 1 202 ? 18.472 -12.806 -12.263 1.00 94.94 202 LEU A N 1
ATOM 1567 C CA . LEU A 1 202 ? 18.150 -13.483 -11.002 1.00 94.94 202 LEU A CA 1
ATOM 1568 C C . LEU A 1 202 ? 18.863 -12.836 -9.808 1.00 94.94 202 LEU A C 1
ATOM 1570 O O . LEU A 1 202 ? 18.272 -12.666 -8.745 1.00 94.94 202 LEU A O 1
ATOM 1574 N N . ASN A 1 203 ? 20.118 -12.428 -9.984 1.00 93.50 203 ASN A N 1
ATOM 1575 C CA . ASN A 1 203 ? 20.884 -11.752 -8.945 1.00 93.50 203 ASN A CA 1
ATOM 1576 C C . ASN A 1 203 ? 20.290 -10.383 -8.595 1.00 93.50 203 ASN A C 1
ATOM 1578 O O . ASN A 1 203 ? 20.180 -10.070 -7.414 1.00 93.50 203 ASN A O 1
ATOM 1582 N N . ILE A 1 204 ? 19.880 -9.580 -9.583 1.00 95.06 204 ILE A N 1
ATOM 1583 C CA . ILE A 1 204 ? 19.196 -8.299 -9.336 1.00 95.06 204 ILE A CA 1
ATOM 1584 C C . ILE A 1 204 ? 17.888 -8.547 -8.582 1.00 95.06 204 ILE A C 1
ATOM 1586 O O . ILE A 1 204 ? 17.630 -7.887 -7.579 1.00 95.06 204 ILE A O 1
ATOM 1590 N N . LEU A 1 205 ? 17.100 -9.529 -9.030 1.00 93.06 205 LEU A N 1
ATOM 1591 C CA . LEU A 1 205 ? 15.824 -9.883 -8.414 1.00 93.06 205 LEU A CA 1
ATOM 1592 C C . LEU A 1 205 ? 15.967 -10.259 -6.931 1.00 93.06 205 LEU A C 1
ATOM 1594 O O . LEU A 1 205 ? 15.136 -9.859 -6.122 1.00 93.06 205 LEU A O 1
ATOM 1598 N N . ASN A 1 206 ? 17.022 -11.000 -6.585 1.00 90.81 206 ASN A N 1
ATOM 1599 C CA . ASN A 1 206 ? 17.263 -11.485 -5.225 1.00 90.81 206 ASN A CA 1
ATOM 1600 C C . ASN A 1 206 ? 17.941 -10.450 -4.314 1.00 90.81 206 ASN A C 1
ATOM 1602 O O . ASN A 1 206 ? 17.701 -10.447 -3.109 1.00 90.81 206 ASN A O 1
ATOM 1606 N N . LYS A 1 207 ? 18.828 -9.609 -4.865 1.00 91.00 207 LYS A N 1
ATOM 1607 C CA . LYS A 1 207 ? 19.633 -8.658 -4.081 1.00 91.00 207 LYS A CA 1
ATOM 1608 C C . LYS A 1 207 ? 18.926 -7.334 -3.812 1.00 91.00 207 LYS A C 1
ATOM 1610 O O . LYS A 1 207 ? 19.268 -6.668 -2.842 1.00 91.00 207 LYS A O 1
ATOM 1615 N N . ILE A 1 208 ? 18.000 -6.913 -4.674 1.00 91.31 208 ILE A N 1
ATOM 1616 C CA . ILE A 1 208 ? 17.256 -5.670 -4.454 1.00 91.31 208 ILE A CA 1
ATOM 1617 C C . ILE A 1 208 ? 16.200 -5.901 -3.371 1.00 91.31 208 ILE A C 1
ATOM 1619 O O . ILE A 1 208 ? 15.200 -6.582 -3.594 1.00 91.31 208 ILE A O 1
ATOM 1623 N N . GLN A 1 209 ? 16.426 -5.280 -2.215 1.00 89.06 209 GLN A N 1
ATOM 1624 C CA . GLN A 1 209 ? 15.488 -5.196 -1.099 1.00 89.06 209 GLN A CA 1
ATOM 1625 C C . GLN A 1 209 ? 15.292 -3.725 -0.727 1.00 89.06 209 GLN A C 1
ATOM 1627 O O . GLN A 1 209 ? 16.238 -2.935 -0.759 1.00 89.06 209 GLN A O 1
ATOM 1632 N N . PHE A 1 210 ? 14.054 -3.336 -0.427 1.00 89.31 210 PHE A N 1
ATOM 1633 C CA . PHE A 1 210 ? 13.701 -1.954 -0.106 1.00 89.31 210 PHE A CA 1
ATOM 1634 C C . PHE A 1 210 ? 13.597 -1.772 1.421 1.00 89.31 210 PHE A C 1
ATOM 1636 O O . PHE A 1 210 ? 12.509 -1.546 1.949 1.00 89.31 210 PHE A O 1
ATOM 1643 N N . GLU A 1 211 ? 14.721 -1.881 2.131 1.00 77.12 211 GLU A N 1
ATOM 1644 C CA . GLU A 1 211 ? 14.782 -1.741 3.598 1.00 77.12 211 GLU A CA 1
ATOM 1645 C C . GLU A 1 211 ? 14.538 -0.288 4.069 1.00 77.12 211 GLU A C 1
ATOM 1647 O O . GLU A 1 211 ? 14.740 0.675 3.319 1.00 77.12 211 GLU A O 1
ATOM 1652 N N . ASN A 1 212 ? 14.078 -0.121 5.316 1.00 56.25 212 ASN A N 1
ATOM 1653 C CA . ASN A 1 212 ? 14.032 1.176 6.004 1.00 56.25 212 ASN A CA 1
ATOM 1654 C C . ASN A 1 212 ? 15.447 1.536 6.483 1.00 56.25 212 ASN A C 1
ATOM 1656 O O . ASN A 1 212 ? 16.018 0.819 7.297 1.00 56.25 212 ASN A O 1
ATOM 1660 N N . ALA A 1 213 ? 16.003 2.662 6.030 1.00 45.28 213 ALA A N 1
ATOM 1661 C CA . ALA A 1 213 ? 17.335 3.106 6.456 1.00 45.28 213 ALA A CA 1
ATOM 1662 C C . ALA A 1 213 ? 17.424 3.504 7.952 1.00 45.28 213 ALA A C 1
ATOM 1664 O O . ALA A 1 213 ? 18.533 3.674 8.450 1.00 45.28 213 ALA A O 1
ATOM 1665 N N . ASP A 1 214 ? 16.290 3.615 8.661 1.00 39.75 214 ASP A N 1
ATOM 1666 C CA . ASP A 1 214 ? 16.204 4.203 10.010 1.00 39.75 214 ASP A CA 1
ATOM 1667 C C . ASP A 1 214 ? 15.893 3.218 11.159 1.00 39.75 214 ASP A C 1
ATOM 1669 O O . ASP A 1 214 ? 15.828 3.637 12.313 1.00 39.75 214 ASP A O 1
ATOM 1673 N N . GLU A 1 215 ? 15.749 1.910 10.924 1.00 42.88 215 GLU A N 1
ATOM 1674 C CA . GLU A 1 215 ? 15.430 0.955 12.005 1.00 42.88 215 GLU A CA 1
ATOM 1675 C C . GLU A 1 215 ? 16.666 0.229 12.555 1.00 42.88 215 GLU A C 1
ATOM 1677 O O . GLU A 1 215 ? 16.776 -0.996 12.560 1.00 42.88 215 GLU A O 1
ATOM 1682 N N . THR A 1 216 ? 17.598 0.999 13.117 1.00 39.41 216 THR A N 1
ATOM 1683 C CA . THR A 1 216 ? 18.395 0.487 14.238 1.00 39.41 216 THR A CA 1
ATOM 1684 C C . THR A 1 216 ? 17.641 0.764 15.538 1.00 39.41 216 THR A C 1
ATOM 1686 O O . THR A 1 216 ? 17.523 1.918 15.938 1.00 39.41 216 THR A O 1
ATOM 1689 N N . ALA A 1 217 ? 17.216 -0.311 16.211 1.00 40.94 217 ALA A N 1
ATOM 1690 C CA . ALA A 1 217 ? 16.612 -0.377 17.550 1.00 40.94 217 ALA A CA 1
ATOM 1691 C C . ALA A 1 217 ? 15.084 -0.185 17.649 1.00 40.94 217 ALA A C 1
ATOM 1693 O O . ALA A 1 217 ? 14.577 0.905 17.878 1.00 40.94 217 ALA A O 1
ATOM 1694 N N . THR A 1 218 ? 14.350 -1.300 17.669 1.00 33.56 218 THR A N 1
ATOM 1695 C CA . THR A 1 218 ? 13.589 -1.731 18.860 1.00 33.56 218 THR A CA 1
ATOM 1696 C C . THR A 1 218 ? 13.102 -3.169 18.676 1.00 33.56 218 THR A C 1
ATOM 1698 O O . THR A 1 218 ? 12.243 -3.480 17.861 1.00 33.56 218 THR A O 1
ATOM 1701 N N . THR A 1 219 ? 13.664 -4.079 19.467 1.00 42.38 219 THR A N 1
ATOM 1702 C CA . THR A 1 219 ? 13.091 -5.404 19.706 1.00 42.38 219 THR A CA 1
ATOM 1703 C C . THR A 1 219 ? 11.748 -5.249 20.413 1.00 42.38 219 THR A C 1
ATOM 1705 O O . THR A 1 219 ? 11.721 -4.844 21.575 1.00 42.38 219 THR A O 1
ATOM 1708 N N . GLY A 1 220 ? 10.661 -5.614 19.732 1.00 43.81 220 GLY A N 1
ATOM 1709 C CA . GLY A 1 220 ? 9.363 -5.874 20.354 1.00 43.81 220 GLY A CA 1
ATOM 1710 C C . GLY A 1 220 ? 8.182 -5.173 19.691 1.00 43.81 220 GLY A C 1
ATOM 1711 O O . GLY A 1 220 ? 7.581 -4.312 20.321 1.00 43.81 220 GLY A O 1
ATOM 1712 N N . GLN A 1 221 ? 7.801 -5.580 18.475 1.00 34.84 221 GLN A N 1
ATOM 1713 C CA . GLN A 1 221 ? 6.440 -5.372 17.965 1.00 34.84 221 GLN A CA 1
ATOM 1714 C C . GLN A 1 221 ? 5.919 -6.626 17.237 1.00 34.84 221 GLN A C 1
ATOM 1716 O O . GLN A 1 221 ? 6.674 -7.426 16.693 1.00 34.84 221 GLN A O 1
ATOM 1721 N N . ASP A 1 222 ? 4.613 -6.822 17.375 1.00 32.72 222 ASP A N 1
ATOM 1722 C CA . ASP A 1 222 ? 3.799 -8.038 17.265 1.00 32.72 222 ASP A CA 1
ATOM 1723 C C . ASP A 1 222 ? 3.947 -8.819 15.929 1.00 32.72 222 ASP A C 1
ATOM 1725 O O . ASP A 1 222 ? 3.642 -8.315 14.849 1.00 32.72 222 ASP A O 1
ATOM 1729 N N . MET A 1 223 ? 4.370 -10.092 15.992 1.00 31.52 223 MET A N 1
ATOM 1730 C CA . MET A 1 223 ? 4.626 -10.973 14.832 1.00 31.52 223 MET A CA 1
ATOM 1731 C C . MET A 1 223 ? 3.360 -11.574 14.186 1.00 31.52 223 MET A C 1
ATOM 1733 O O . MET A 1 223 ? 3.321 -12.774 13.900 1.00 31.52 223 MET A O 1
ATOM 1737 N N . ARG A 1 224 ? 2.293 -10.799 13.961 1.00 37.19 224 ARG A N 1
ATOM 1738 C CA . ARG A 1 224 ? 1.041 -11.369 13.415 1.00 37.19 224 ARG A CA 1
ATOM 1739 C C . ARG A 1 224 ? 0.587 -10.858 12.049 1.00 37.19 224 ARG A C 1
ATOM 1741 O O . ARG A 1 224 ? -0.282 -11.501 11.472 1.00 37.19 224 ARG A O 1
ATOM 1748 N N . PHE A 1 225 ? 1.228 -9.837 11.466 1.00 34.28 225 PHE A N 1
ATOM 1749 C CA . PHE A 1 225 ? 0.854 -9.339 10.125 1.00 34.28 225 PHE A CA 1
ATOM 1750 C C . PHE A 1 225 ? 2.006 -8.819 9.238 1.00 34.28 225 PHE A C 1
ATOM 1752 O O . PHE A 1 225 ? 1.751 -8.087 8.284 1.00 34.28 225 PHE A O 1
ATOM 1759 N N . TRP A 1 226 ? 3.269 -9.200 9.475 1.00 33.81 226 TRP A N 1
ATOM 1760 C CA . TRP A 1 226 ? 4.357 -8.788 8.572 1.00 33.81 226 TRP A CA 1
ATOM 1761 C C . TRP A 1 226 ? 4.330 -9.604 7.271 1.00 33.81 226 TRP A C 1
ATOM 1763 O O . TRP A 1 226 ? 4.909 -10.687 7.173 1.00 33.81 226 TRP A O 1
ATOM 1773 N N . SER A 1 227 ? 3.650 -9.086 6.244 1.00 45.31 227 SER A N 1
ATOM 1774 C CA . SER A 1 227 ? 4.015 -9.403 4.863 1.00 45.31 227 SER A CA 1
ATOM 1775 C C . SER A 1 227 ? 5.480 -9.001 4.695 1.00 45.31 227 SER A C 1
ATOM 1777 O O . SER A 1 227 ? 5.792 -7.833 4.906 1.00 45.31 227 SER A O 1
ATOM 1779 N N . GLY A 1 228 ? 6.362 -9.961 4.395 1.00 54.41 228 GLY A N 1
ATOM 1780 C CA . GLY A 1 228 ? 7.814 -9.754 4.324 1.00 54.41 228 GLY A CA 1
ATOM 1781 C C . GLY A 1 228 ? 8.235 -8.490 3.568 1.00 54.41 228 GLY A C 1
ATOM 1782 O O . GLY A 1 228 ? 7.489 -8.001 2.719 1.00 54.41 228 GLY A O 1
ATOM 1783 N N . GLU A 1 229 ? 9.437 -7.991 3.882 1.00 63.38 229 GLU A N 1
ATOM 1784 C CA . GLU A 1 229 ? 10.028 -6.775 3.302 1.00 63.38 229 GLU A CA 1
ATOM 1785 C C . GLU A 1 229 ? 9.683 -6.598 1.812 1.00 63.38 229 GLU A C 1
ATOM 1787 O O . GLU A 1 229 ? 9.744 -7.572 1.043 1.00 63.38 229 GLU A O 1
ATOM 1792 N N . PRO A 1 230 ? 9.323 -5.376 1.370 1.00 75.62 230 PRO A N 1
ATOM 1793 C CA . PRO A 1 230 ? 8.975 -5.138 -0.019 1.00 75.62 230 PRO A CA 1
ATOM 1794 C C . PRO A 1 230 ? 10.118 -5.597 -0.933 1.00 75.62 230 PRO A C 1
ATOM 1796 O O . PRO A 1 230 ? 11.250 -5.119 -0.853 1.00 75.62 230 PRO A O 1
ATOM 1799 N N . SER A 1 231 ? 9.794 -6.537 -1.821 1.00 88.31 231 SER A N 1
ATOM 1800 C CA . SER A 1 231 ? 10.653 -7.030 -2.899 1.00 88.31 231 SER A CA 1
ATOM 1801 C C . SER A 1 231 ? 10.125 -6.528 -4.241 1.00 88.31 231 SER A C 1
ATOM 1803 O O . SER A 1 231 ? 8.967 -6.118 -4.334 1.00 88.31 231 SER A O 1
ATOM 1805 N N . ILE A 1 232 ? 10.934 -6.584 -5.306 1.00 94.25 232 ILE A N 1
ATOM 1806 C CA . ILE A 1 232 ? 10.527 -6.103 -6.642 1.00 94.25 232 ILE A CA 1
ATOM 1807 C C . ILE A 1 232 ? 9.164 -6.673 -7.063 1.00 94.25 232 ILE A C 1
ATOM 1809 O O . ILE A 1 232 ? 8.309 -5.926 -7.525 1.00 94.25 232 ILE A O 1
ATOM 1813 N N . LEU A 1 233 ? 8.931 -7.977 -6.874 1.00 94.81 233 LEU A N 1
ATOM 1814 C CA . LEU A 1 233 ? 7.709 -8.642 -7.346 1.00 94.81 233 LEU A CA 1
ATOM 1815 C C . LEU A 1 233 ? 6.488 -8.437 -6.438 1.00 94.81 233 LEU A C 1
ATOM 1817 O O . LEU A 1 233 ? 5.386 -8.782 -6.858 1.00 94.81 233 LEU A O 1
ATOM 1821 N N . ASN A 1 234 ? 6.668 -7.875 -5.240 1.00 93.00 234 ASN A N 1
ATOM 1822 C CA . ASN A 1 234 ? 5.596 -7.580 -4.285 1.00 93.00 234 ASN A CA 1
ATOM 1823 C C . ASN A 1 234 ? 5.035 -6.161 -4.499 1.00 93.00 234 ASN A C 1
ATOM 1825 O O . ASN A 1 234 ? 4.933 -5.380 -3.556 1.00 93.00 234 ASN A O 1
ATOM 1829 N N . HIS A 1 235 ? 4.717 -5.819 -5.747 1.00 96.12 235 HIS A N 1
ATOM 1830 C CA . HIS A 1 235 ? 4.107 -4.542 -6.126 1.00 96.12 235 HIS A CA 1
ATOM 1831 C C . HIS A 1 235 ? 2.945 -4.788 -7.090 1.00 96.12 235 HIS A C 1
ATOM 1833 O O . HIS A 1 235 ? 2.947 -5.778 -7.827 1.00 96.12 235 HIS A O 1
ATOM 1839 N N . ASP A 1 236 ? 1.968 -3.883 -7.101 1.00 97.06 236 ASP A N 1
ATOM 1840 C CA . ASP A 1 236 ? 0.811 -3.969 -7.996 1.00 97.06 236 ASP A CA 1
ATOM 1841 C C . ASP A 1 236 ? 1.232 -3.792 -9.453 1.00 97.06 236 ASP A C 1
ATOM 1843 O O . ASP A 1 236 ? 0.727 -4.504 -10.319 1.00 97.06 236 ASP A O 1
ATOM 1847 N N . PHE A 1 237 ? 2.210 -2.914 -9.702 1.00 98.69 237 PHE A N 1
ATOM 1848 C CA . PHE A 1 237 ? 2.805 -2.669 -11.013 1.00 98.69 237 PHE A CA 1
ATOM 1849 C C . PHE A 1 237 ? 4.332 -2.706 -10.933 1.00 98.69 237 PHE A C 1
ATOM 1851 O O . PHE A 1 237 ? 4.946 -2.008 -10.125 1.00 98.69 237 PHE A O 1
ATOM 1858 N N . VAL A 1 238 ? 4.962 -3.488 -11.808 1.00 98.69 238 VAL A N 1
ATOM 1859 C CA . VAL A 1 238 ? 6.419 -3.578 -11.944 1.00 98.69 238 VAL A CA 1
ATOM 1860 C C . VAL A 1 238 ? 6.805 -3.292 -13.385 1.00 98.69 238 VAL A C 1
ATOM 1862 O O . VAL A 1 238 ? 6.348 -3.984 -14.287 1.00 98.69 238 VAL A O 1
ATOM 1865 N N . PHE A 1 239 ? 7.696 -2.330 -13.602 1.00 98.81 239 PHE A N 1
ATOM 1866 C CA . PHE A 1 239 ? 8.273 -1.998 -14.901 1.00 98.81 239 PHE A CA 1
ATOM 1867 C C . PHE A 1 239 ? 9.763 -2.335 -14.888 1.00 98.81 239 PHE A C 1
ATOM 1869 O O . PHE A 1 239 ? 10.526 -1.792 -14.089 1.00 98.81 239 PHE A O 1
ATOM 1876 N N . TRP A 1 240 ? 10.181 -3.240 -15.767 1.00 98.75 240 TRP A N 1
ATOM 1877 C CA . TRP A 1 240 ? 11.568 -3.660 -15.923 1.00 98.75 240 TRP A CA 1
ATOM 1878 C C . TRP A 1 240 ? 12.115 -3.145 -17.250 1.00 98.75 240 TRP A C 1
ATOM 1880 O O . TRP A 1 240 ? 11.729 -3.605 -18.325 1.00 98.75 240 TRP A O 1
ATOM 1890 N N . ILE A 1 241 ? 13.028 -2.189 -17.167 1.00 98.75 241 ILE A N 1
ATOM 1891 C CA . ILE A 1 241 ? 13.606 -1.473 -18.300 1.00 98.75 241 ILE A CA 1
ATOM 1892 C C . ILE A 1 241 ? 15.123 -1.645 -18.318 1.00 98.75 241 ILE A C 1
ATOM 1894 O O . ILE A 1 241 ? 15.735 -1.964 -17.297 1.00 98.75 241 ILE A O 1
ATOM 1898 N N . GLY A 1 242 ? 15.760 -1.417 -19.461 1.00 98.56 242 GLY A N 1
ATOM 1899 C CA . GLY A 1 242 ? 17.218 -1.346 -19.504 1.00 98.56 242 GLY A CA 1
ATOM 1900 C C . GLY A 1 242 ? 17.859 -1.825 -20.794 1.00 98.56 242 GLY A C 1
ATOM 1901 O O . GLY A 1 242 ? 17.182 -2.333 -21.688 1.00 98.56 242 GLY A O 1
ATOM 1902 N N . ASP A 1 243 ? 19.189 -1.742 -20.824 1.00 98.69 243 ASP A N 1
ATOM 1903 C CA . ASP A 1 243 ? 20.029 -2.502 -21.749 1.00 98.69 243 ASP A CA 1
ATOM 1904 C C . ASP A 1 243 ? 20.179 -3.928 -21.201 1.00 98.69 243 ASP A C 1
ATOM 1906 O O . ASP A 1 243 ? 21.098 -4.271 -20.441 1.00 98.69 243 ASP A O 1
ATOM 1910 N N . LEU A 1 244 ? 19.223 -4.775 -21.576 1.00 98.62 244 LEU A N 1
ATOM 1911 C CA . LEU A 1 244 ? 19.199 -6.177 -21.182 1.00 98.62 244 LEU A CA 1
ATOM 1912 C C . LEU A 1 244 ? 20.202 -7.013 -21.986 1.00 98.62 244 LEU A C 1
ATOM 1914 O O . LEU A 1 244 ? 20.420 -8.177 -21.662 1.00 98.62 244 LEU A O 1
ATOM 1918 N N . ASN A 1 245 ? 20.837 -6.430 -23.009 1.00 98.44 245 ASN A N 1
ATOM 1919 C CA . ASN A 1 245 ? 21.937 -6.998 -23.784 1.00 98.44 245 ASN A CA 1
ATOM 1920 C C . ASN A 1 245 ? 21.674 -8.348 -24.482 1.00 98.44 245 ASN A C 1
ATOM 1922 O O . ASN A 1 245 ? 22.615 -8.938 -25.027 1.00 98.44 245 ASN A O 1
ATOM 1926 N N . TYR A 1 246 ? 20.432 -8.840 -24.513 1.00 98.62 246 TYR A N 1
ATOM 1927 C CA . TYR A 1 246 ? 20.056 -9.996 -25.329 1.00 98.62 246 TYR A CA 1
ATOM 1928 C C . TYR A 1 246 ? 20.212 -9.663 -26.812 1.00 98.62 246 TYR A C 1
ATOM 1930 O O . TYR A 1 246 ? 19.979 -8.537 -27.249 1.00 98.62 246 TYR A O 1
ATOM 1938 N N . ARG A 1 247 ? 20.693 -10.640 -27.582 1.00 98.31 247 ARG A N 1
ATOM 1939 C CA . ARG A 1 247 ? 21.058 -10.477 -28.993 1.00 98.31 247 ARG A CA 1
ATOM 1940 C C . ARG A 1 247 ? 20.197 -11.365 -29.880 1.00 98.31 247 ARG A C 1
ATOM 1942 O O . ARG A 1 247 ? 19.448 -12.205 -29.393 1.00 98.31 247 ARG A O 1
ATOM 1949 N N . ILE A 1 248 ? 20.375 -11.230 -31.188 1.00 97.56 248 ILE A N 1
ATOM 1950 C CA . ILE A 1 248 ? 19.875 -12.211 -32.149 1.00 97.56 248 ILE A CA 1
ATOM 1951 C C . ILE A 1 248 ? 20.709 -13.494 -32.035 1.00 97.56 248 ILE A C 1
ATOM 1953 O O . ILE A 1 248 ? 21.941 -13.433 -31.967 1.00 97.56 248 ILE A O 1
ATOM 1957 N N . GLN A 1 249 ? 20.057 -14.652 -31.990 1.00 94.56 249 GLN A N 1
ATOM 1958 C CA . GLN A 1 249 ? 20.670 -15.981 -31.946 1.00 94.56 249 GLN A CA 1
ATOM 1959 C C . GLN A 1 249 ? 21.592 -16.212 -33.147 1.00 94.56 249 GLN A C 1
ATOM 1961 O O . GLN A 1 249 ? 21.396 -15.636 -34.214 1.00 94.56 249 GLN A O 1
ATOM 1966 N N . ASP A 1 250 ? 22.629 -17.024 -32.966 1.00 91.38 250 ASP A N 1
ATOM 1967 C CA . ASP A 1 250 ? 23.657 -17.350 -33.967 1.00 91.38 250 ASP A CA 1
ATOM 1968 C C . ASP A 1 250 ? 23.182 -18.274 -35.096 1.00 91.38 250 ASP A C 1
ATOM 1970 O O . ASP A 1 250 ? 23.937 -18.530 -36.029 1.00 91.38 250 ASP A O 1
ATOM 1974 N N . THR A 1 251 ? 21.909 -18.669 -35.077 1.00 92.75 251 THR A N 1
ATOM 1975 C CA . THR A 1 251 ? 21.212 -19.282 -36.216 1.00 92.75 251 THR A CA 1
ATOM 1976 C C . THR A 1 251 ? 21.204 -18.395 -37.464 1.00 92.75 251 THR A C 1
ATOM 1978 O O . THR A 1 251 ? 20.979 -18.907 -38.553 1.00 92.75 251 THR A O 1
ATOM 1981 N N . LEU A 1 252 ? 21.432 -17.084 -37.305 1.00 93.56 252 LEU A N 1
ATOM 1982 C CA . LEU A 1 252 ? 21.625 -16.123 -38.391 1.00 93.56 252 LEU A CA 1
ATOM 1983 C C . LEU A 1 252 ? 23.049 -15.551 -38.368 1.00 93.56 252 LEU A C 1
ATOM 1985 O O . LEU A 1 252 ? 23.560 -15.122 -37.319 1.00 93.56 252 LEU A O 1
ATOM 1989 N N . THR A 1 253 ? 23.669 -15.476 -39.544 1.00 95.12 253 THR A N 1
ATOM 1990 C CA . THR A 1 253 ? 24.942 -14.777 -39.761 1.00 95.12 253 THR A CA 1
ATOM 1991 C C . THR A 1 253 ? 24.791 -13.273 -39.520 1.00 95.12 253 THR A C 1
ATOM 1993 O O . THR A 1 253 ? 23.692 -12.718 -39.503 1.00 95.12 253 THR A O 1
ATOM 1996 N N . THR A 1 254 ? 25.907 -12.578 -39.296 1.00 94.44 254 THR A N 1
ATOM 1997 C CA . THR A 1 254 ? 25.873 -11.132 -39.013 1.00 94.44 254 THR A CA 1
ATOM 1998 C C . THR A 1 254 ? 25.318 -10.346 -40.206 1.00 94.44 254 THR A C 1
ATOM 2000 O O . THR A 1 254 ? 24.567 -9.388 -40.030 1.00 94.44 254 THR A O 1
ATOM 2003 N N . GLU A 1 255 ? 25.654 -10.782 -41.414 1.00 93.88 255 GLU A N 1
ATOM 2004 C CA . GLU A 1 255 ? 25.235 -10.219 -42.691 1.00 93.88 255 GLU A CA 1
ATOM 2005 C C . GLU A 1 255 ? 23.725 -10.386 -42.915 1.00 93.88 255 GLU A C 1
ATOM 2007 O O . GLU A 1 255 ? 23.052 -9.420 -43.281 1.00 93.88 255 GLU A O 1
ATOM 2012 N N . GLU A 1 256 ? 23.172 -11.569 -42.622 1.00 94.25 256 GLU A N 1
ATOM 2013 C CA . GLU A 1 256 ? 21.724 -11.821 -42.672 1.00 94.25 256 GLU A CA 1
ATOM 2014 C C . GLU A 1 256 ? 20.966 -10.928 -41.688 1.00 94.25 256 GLU A C 1
ATOM 2016 O O . GLU A 1 256 ? 19.956 -10.322 -42.052 1.00 94.25 256 GLU A O 1
ATOM 2021 N N . VAL A 1 257 ? 21.483 -10.762 -40.464 1.00 96.00 257 VAL A N 1
ATOM 2022 C CA . VAL A 1 257 ? 20.874 -9.860 -39.474 1.00 96.00 257 VAL A CA 1
ATOM 2023 C C . VAL A 1 257 ? 20.843 -8.418 -39.984 1.00 96.00 257 VAL A C 1
ATOM 2025 O O . VAL A 1 257 ? 19.826 -7.746 -39.823 1.00 96.00 257 VAL A O 1
ATOM 2028 N N . PHE A 1 258 ? 21.908 -7.931 -40.632 1.00 95.12 258 PHE A N 1
ATOM 2029 C CA . PHE A 1 258 ? 21.891 -6.602 -41.254 1.00 95.12 258 PHE A CA 1
ATOM 2030 C C . PHE A 1 258 ? 20.815 -6.484 -42.333 1.00 95.12 258 PHE A C 1
ATOM 2032 O O . PHE A 1 258 ? 20.061 -5.511 -42.323 1.00 95.12 258 PHE A O 1
ATOM 2039 N N . HIS A 1 259 ? 20.723 -7.472 -43.226 1.00 92.56 259 HIS A N 1
ATOM 2040 C CA . HIS A 1 259 ? 19.735 -7.480 -44.302 1.00 92.56 259 HIS A CA 1
ATOM 2041 C C . HIS A 1 259 ? 18.298 -7.423 -43.752 1.00 92.56 259 HIS A C 1
ATOM 2043 O O . HIS A 1 259 ? 17.498 -6.591 -44.184 1.00 92.56 259 HIS A O 1
ATOM 2049 N N . LEU A 1 260 ? 17.987 -8.240 -42.739 1.00 93.50 260 LEU A N 1
ATOM 2050 C CA . LEU A 1 260 ? 16.666 -8.270 -42.099 1.00 93.50 260 LEU A CA 1
ATOM 2051 C C . LEU A 1 260 ? 16.364 -6.980 -41.314 1.00 93.50 260 LEU A C 1
ATOM 2053 O O . LEU A 1 260 ? 15.253 -6.454 -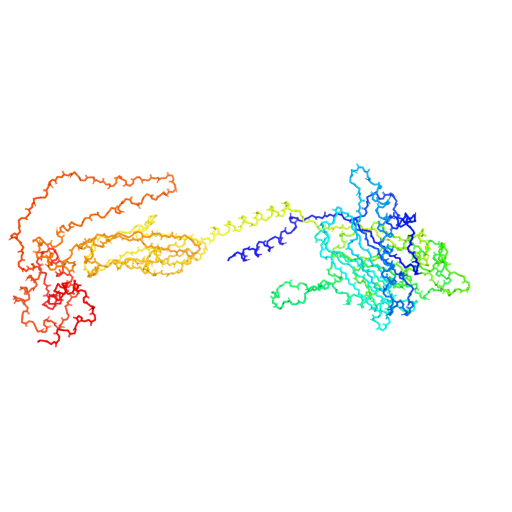41.391 1.00 93.50 260 LEU A O 1
ATOM 2057 N N . ALA A 1 261 ? 17.352 -6.435 -40.595 1.00 92.75 261 ALA A N 1
ATOM 2058 C CA . ALA A 1 261 ? 17.200 -5.221 -39.788 1.00 92.75 261 ALA A CA 1
ATOM 2059 C C . ALA A 1 261 ? 17.063 -3.933 -40.625 1.00 92.75 261 ALA A C 1
ATOM 2061 O O . ALA A 1 261 ? 16.495 -2.939 -40.159 1.00 92.75 261 ALA A O 1
ATOM 2062 N N . GLU A 1 262 ? 17.609 -3.909 -41.843 1.00 89.19 262 GLU A N 1
ATOM 2063 C CA . GLU A 1 262 ? 17.527 -2.774 -42.773 1.00 89.19 262 GLU A CA 1
ATOM 2064 C C . GLU A 1 262 ? 16.325 -2.873 -43.724 1.00 89.19 262 GLU A C 1
ATOM 2066 O O . GLU A 1 262 ? 15.795 -1.841 -44.131 1.00 89.19 262 GLU A O 1
ATOM 2071 N N . GLY A 1 263 ? 15.846 -4.085 -44.028 1.00 77.25 263 GLY A N 1
ATOM 2072 C CA . GLY A 1 263 ? 14.751 -4.325 -44.975 1.00 77.25 263 GLY A CA 1
ATOM 2073 C C . GLY A 1 263 ? 13.350 -3.896 -44.509 1.00 77.25 263 GLY A C 1
ATOM 2074 O O . GLY A 1 263 ? 12.433 -3.835 -45.330 1.00 77.25 263 GLY A O 1
ATOM 2075 N N . GLY A 1 264 ? 13.156 -3.606 -43.216 1.00 66.44 264 GLY A N 1
ATOM 2076 C CA . GLY A 1 264 ? 11.935 -3.024 -42.624 1.00 66.44 264 GLY A CA 1
ATOM 2077 C C . GLY A 1 264 ? 10.687 -3.926 -42.590 1.00 66.44 264 GLY A C 1
ATOM 2078 O O . GLY A 1 264 ? 9.929 -3.873 -41.629 1.00 66.44 264 GLY A O 1
ATOM 2079 N N . ARG A 1 265 ? 10.486 -4.798 -43.586 1.00 66.31 265 ARG A N 1
ATOM 2080 C CA . ARG A 1 265 ? 9.365 -5.759 -43.675 1.00 66.31 265 ARG A CA 1
ATOM 2081 C C . ARG A 1 265 ? 9.640 -7.110 -42.999 1.00 66.31 265 ARG A C 1
ATOM 2083 O O . ARG A 1 265 ? 8.740 -7.938 -42.926 1.00 66.31 265 ARG A O 1
ATOM 2090 N N . SER A 1 266 ? 10.850 -7.307 -42.476 1.00 82.31 266 SER A N 1
ATOM 2091 C CA . SER A 1 266 ? 11.323 -8.585 -41.920 1.00 82.31 266 SER A CA 1
ATOM 2092 C C . SER A 1 266 ? 11.586 -8.548 -40.408 1.00 82.31 266 SER A C 1
ATOM 2094 O O . SER A 1 266 ? 12.237 -9.441 -39.872 1.00 82.31 266 SER A O 1
ATOM 2096 N N . LEU A 1 267 ? 11.091 -7.532 -39.688 1.00 90.56 267 LEU A N 1
ATOM 2097 C CA . LEU A 1 267 ? 11.322 -7.412 -38.238 1.00 90.56 267 LEU A CA 1
ATOM 2098 C C . LEU A 1 267 ? 10.702 -8.574 -37.449 1.00 90.56 267 LEU A C 1
ATOM 2100 O O . LEU A 1 267 ? 11.320 -9.065 -36.510 1.00 90.56 267 LEU A O 1
ATOM 2104 N N . ASN A 1 268 ? 9.534 -9.065 -37.875 1.00 90.50 268 ASN A N 1
ATOM 2105 C CA . ASN A 1 268 ? 8.880 -10.219 -37.251 1.00 90.50 268 ASN A CA 1
ATOM 2106 C C . ASN A 1 268 ? 9.705 -11.503 -37.392 1.00 90.50 268 ASN A C 1
ATOM 2108 O O . ASN A 1 268 ? 9.785 -12.274 -36.443 1.00 90.50 268 ASN A O 1
ATOM 2112 N N . GLU A 1 269 ? 10.327 -11.722 -38.553 1.00 92.19 269 GLU A N 1
ATOM 2113 C CA . GLU A 1 269 ? 11.235 -12.851 -38.783 1.00 92.19 269 GLU A CA 1
ATOM 2114 C C . GLU A 1 269 ? 12.462 -12.731 -37.878 1.00 92.19 269 GLU A C 1
ATOM 2116 O O . GLU A 1 269 ? 12.794 -13.656 -37.143 1.00 92.19 269 GLU A O 1
ATOM 2121 N N . LEU A 1 270 ? 13.080 -11.549 -37.835 1.00 94.88 270 LEU A N 1
ATOM 2122 C CA . LEU A 1 270 ? 14.249 -11.314 -36.995 1.00 94.88 270 LEU A CA 1
ATOM 2123 C C . LEU A 1 270 ? 13.945 -11.497 -35.495 1.00 94.88 270 LEU A C 1
ATOM 2125 O O . LEU A 1 270 ? 14.772 -12.040 -34.763 1.00 94.88 270 LEU A O 1
ATOM 2129 N N . ALA A 1 271 ? 12.753 -11.100 -35.040 1.00 95.12 271 ALA A N 1
ATOM 2130 C CA . ALA A 1 271 ? 12.312 -11.260 -33.655 1.00 95.12 271 ALA A CA 1
ATOM 2131 C C . ALA A 1 271 ? 12.146 -12.734 -33.233 1.00 95.12 271 ALA A C 1
ATOM 2133 O O . ALA A 1 271 ? 12.312 -13.042 -32.054 1.00 95.12 271 ALA A O 1
ATOM 2134 N N . GLN A 1 272 ? 11.891 -13.665 -34.162 1.00 94.56 272 GLN A N 1
ATOM 2135 C CA . GLN A 1 272 ? 11.845 -15.105 -33.845 1.00 94.56 272 GLN A CA 1
ATOM 2136 C C . GLN A 1 272 ? 13.202 -15.646 -33.378 1.00 94.56 272 GLN A C 1
ATOM 2138 O O . GLN A 1 272 ? 13.260 -16.636 -32.651 1.00 94.56 272 GLN A O 1
ATOM 2143 N N . HIS A 1 273 ? 14.285 -14.968 -33.757 1.00 96.75 273 HIS A N 1
ATOM 2144 C CA . HIS A 1 273 ? 15.647 -15.291 -33.356 1.00 96.75 273 HIS A CA 1
ATOM 2145 C C . HIS A 1 273 ? 16.125 -14.447 -32.163 1.00 96.75 273 HIS A C 1
ATOM 2147 O O . HIS A 1 273 ? 17.310 -14.469 -31.836 1.00 96.75 273 HIS A O 1
ATOM 2153 N N . ASP A 1 274 ? 15.255 -13.683 -31.496 1.00 98.19 274 ASP A N 1
ATOM 2154 C CA . ASP A 1 274 ? 15.632 -12.886 -30.327 1.00 98.19 274 ASP A CA 1
ATOM 2155 C C . ASP A 1 274 ? 15.853 -13.769 -29.088 1.00 98.19 274 ASP A C 1
ATOM 2157 O O . ASP A 1 274 ? 14.997 -14.561 -28.681 1.00 98.19 274 ASP A O 1
ATOM 2161 N N . GLN A 1 275 ? 17.014 -13.618 -28.444 1.00 98.62 275 GLN A N 1
ATOM 2162 C CA . GLN A 1 275 ? 17.352 -14.412 -27.264 1.00 98.62 275 GLN A CA 1
ATOM 2163 C C . GLN A 1 275 ? 16.419 -14.127 -26.077 1.00 98.62 275 GLN A C 1
ATOM 2165 O O . GLN A 1 275 ? 16.079 -15.070 -25.369 1.00 98.62 275 GLN A O 1
ATOM 2170 N N . LEU A 1 276 ? 15.982 -12.879 -25.846 1.00 98.62 276 LEU A N 1
ATOM 2171 C CA . LEU A 1 276 ? 15.114 -12.574 -24.700 1.00 98.62 276 LEU A CA 1
ATOM 2172 C C . LEU A 1 276 ? 13.733 -13.213 -24.867 1.00 98.62 276 LEU A C 1
ATOM 2174 O O . LEU A 1 276 ? 13.221 -13.809 -23.920 1.00 98.62 276 LEU A O 1
ATOM 2178 N N . ILE A 1 277 ? 13.150 -13.129 -26.068 1.00 98.06 277 ILE A N 1
ATOM 2179 C CA . ILE A 1 277 ? 11.878 -13.791 -26.389 1.00 98.06 277 ILE A CA 1
ATOM 2180 C C . ILE A 1 277 ? 11.985 -15.299 -26.125 1.00 98.06 277 ILE A C 1
ATOM 2182 O O . ILE A 1 277 ? 11.161 -15.854 -25.396 1.00 98.06 277 ILE A O 1
ATOM 2186 N N . SER A 1 278 ? 13.035 -15.946 -26.640 1.00 97.56 278 SER A N 1
ATOM 2187 C CA . SER A 1 278 ? 13.274 -17.380 -26.428 1.00 97.56 278 SER A CA 1
ATOM 2188 C C . SER A 1 278 ? 13.427 -17.739 -24.943 1.00 97.56 278 SER A C 1
ATOM 2190 O O . SER A 1 278 ? 12.833 -18.710 -24.473 1.00 97.56 278 SER A O 1
ATOM 2192 N N . GLU A 1 279 ? 14.214 -16.981 -24.176 1.00 98.38 279 GLU A N 1
ATOM 2193 C CA . GLU A 1 279 ? 14.458 -17.278 -22.758 1.00 98.38 279 GLU A CA 1
ATOM 2194 C C . GLU A 1 279 ? 13.220 -17.033 -21.878 1.00 98.38 279 GLU A C 1
ATOM 2196 O O . GLU A 1 279 ? 12.981 -17.788 -20.932 1.00 98.38 279 GLU A O 1
ATOM 2201 N N . ARG A 1 280 ? 12.377 -16.048 -22.221 1.00 98.00 280 ARG A N 1
ATOM 2202 C CA . ARG A 1 280 ? 11.073 -15.829 -21.568 1.00 98.00 280 ARG A CA 1
ATOM 2203 C C . ARG A 1 280 ? 10.081 -16.948 -21.870 1.00 98.00 280 ARG A C 1
ATOM 2205 O O . ARG A 1 280 ? 9.428 -17.431 -20.949 1.00 98.00 280 ARG A O 1
ATOM 2212 N N . GLN A 1 281 ? 10.000 -17.406 -23.121 1.00 96.75 281 GLN A N 1
ATOM 2213 C CA . GLN A 1 281 ? 9.137 -18.531 -23.515 1.00 96.75 281 GLN A CA 1
ATOM 2214 C C . GLN A 1 281 ? 9.521 -19.834 -22.803 1.00 96.75 281 GLN A C 1
ATOM 2216 O O . GLN A 1 281 ? 8.650 -20.616 -22.429 1.00 96.75 281 GLN A O 1
ATOM 2221 N N . ARG A 1 282 ? 10.820 -20.045 -22.560 1.00 97.00 282 ARG A N 1
ATOM 2222 C CA . ARG A 1 282 ? 11.337 -21.170 -21.761 1.00 97.00 282 ARG A CA 1
ATOM 2223 C C . ARG A 1 282 ? 11.121 -21.005 -20.254 1.00 97.00 282 ARG A C 1
ATOM 2225 O O . ARG A 1 282 ? 11.341 -21.951 -19.507 1.00 97.00 282 ARG A O 1
ATOM 2232 N N . GLY A 1 283 ? 10.695 -19.825 -19.798 1.00 96.06 283 GLY A N 1
ATOM 2233 C CA . GLY A 1 283 ? 10.476 -19.520 -18.385 1.00 96.06 283 GLY A CA 1
ATOM 2234 C C . GLY A 1 283 ? 11.755 -19.275 -17.579 1.00 96.06 283 GLY A C 1
ATOM 2235 O O . GLY A 1 283 ? 11.691 -19.288 -16.351 1.00 96.06 283 GLY A O 1
ATOM 2236 N N . ASN A 1 284 ? 12.895 -19.039 -18.238 1.00 96.69 284 ASN A N 1
ATOM 2237 C CA . ASN A 1 284 ? 14.192 -18.863 -17.576 1.00 96.69 284 ASN A CA 1
ATOM 2238 C C . ASN A 1 284 ? 14.337 -17.486 -16.914 1.00 96.69 284 ASN A C 1
ATOM 2240 O O . ASN A 1 284 ? 15.038 -17.348 -15.913 1.00 96.69 284 ASN A O 1
ATOM 2244 N N . VAL A 1 285 ? 13.681 -16.462 -17.467 1.00 97.88 285 VAL A N 1
ATOM 2245 C CA . VAL A 1 285 ? 13.748 -15.074 -16.991 1.00 97.88 285 VAL A CA 1
ATOM 2246 C C . VAL A 1 285 ? 12.396 -14.380 -17.126 1.00 97.88 285 VAL A C 1
ATOM 2248 O O . VAL A 1 285 ? 11.587 -14.753 -17.974 1.00 97.88 285 VAL A O 1
ATOM 2251 N N . LEU A 1 286 ? 12.164 -13.347 -16.307 1.00 96.88 286 LEU A N 1
ATOM 2252 C CA . LEU A 1 286 ? 11.026 -12.420 -16.418 1.00 96.88 286 LEU A CA 1
ATOM 2253 C C . LEU A 1 286 ? 9.664 -13.137 -16.523 1.00 96.88 286 LEU A C 1
ATOM 2255 O O . LEU A 1 286 ? 8.781 -12.755 -17.291 1.00 96.88 286 LEU A O 1
ATOM 2259 N N . LYS A 1 287 ? 9.484 -14.201 -15.729 1.00 94.88 287 LYS A N 1
ATOM 2260 C CA . LYS A 1 287 ? 8.249 -14.993 -15.712 1.00 94.88 287 LYS A CA 1
ATOM 2261 C C . LYS A 1 287 ? 7.055 -14.134 -15.285 1.00 94.88 287 LYS A C 1
ATOM 2263 O O . LYS A 1 287 ? 7.068 -13.512 -14.222 1.00 94.88 287 LYS A O 1
ATOM 2268 N N . GLY A 1 288 ? 6.003 -14.155 -16.102 1.00 94.56 288 GLY A N 1
ATOM 2269 C CA . GLY A 1 288 ? 4.783 -13.375 -15.881 1.00 94.56 288 GLY A CA 1
ATOM 2270 C C . GLY A 1 288 ? 4.912 -11.888 -16.220 1.00 94.56 288 GLY A C 1
ATOM 2271 O O . GLY A 1 288 ? 3.975 -11.150 -15.949 1.00 94.56 288 GLY A O 1
ATOM 2272 N N . PHE A 1 289 ? 6.044 -11.448 -16.780 1.00 98.31 289 PHE A N 1
ATOM 2273 C CA . PHE A 1 289 ? 6.137 -10.135 -17.412 1.00 98.31 289 PHE A CA 1
ATOM 2274 C C . PHE A 1 289 ? 5.636 -10.207 -18.854 1.00 98.31 289 PHE A C 1
ATOM 2276 O O . PHE A 1 289 ? 5.838 -11.212 -19.542 1.00 98.31 289 PHE A O 1
ATOM 2283 N N . GLU A 1 290 ? 5.069 -9.107 -19.323 1.00 98.31 290 GLU A N 1
ATOM 2284 C CA . GLU A 1 290 ? 4.634 -8.844 -20.688 1.00 98.31 290 GLU A CA 1
ATOM 2285 C C . GLU A 1 290 ? 5.597 -7.875 -21.391 1.00 98.31 290 GLU A C 1
ATOM 2287 O O . GLU A 1 290 ? 6.410 -7.198 -20.759 1.00 98.31 290 GLU A O 1
ATOM 2292 N N . GLU A 1 291 ? 5.551 -7.866 -22.723 1.00 98.38 291 GLU A N 1
ATOM 2293 C CA . GLU A 1 291 ? 6.328 -6.961 -23.573 1.00 98.38 291 GLU A CA 1
ATOM 2294 C C . GLU A 1 291 ? 5.547 -6.677 -24.858 1.00 98.38 291 GLU A C 1
ATOM 2296 O O . GLU A 1 291 ? 4.857 -7.563 -25.367 1.00 98.38 291 GLU A O 1
ATOM 2301 N N . GLY A 1 292 ? 5.654 -5.455 -25.382 1.00 95.94 292 GLY A N 1
ATOM 2302 C CA . GLY A 1 292 ? 4.997 -5.078 -26.629 1.00 95.94 292 GLY A CA 1
ATOM 2303 C C . GLY A 1 292 ? 5.665 -5.696 -27.867 1.00 95.94 292 GLY A C 1
ATOM 2304 O O . GLY A 1 292 ? 6.802 -6.168 -27.805 1.00 95.94 292 GLY A O 1
ATOM 2305 N N . PRO A 1 293 ? 4.992 -5.672 -29.029 1.00 94.69 293 PRO A N 1
ATOM 2306 C CA . PRO A 1 293 ? 5.580 -6.143 -30.280 1.00 94.69 293 PRO A CA 1
ATOM 2307 C C . PRO A 1 293 ? 6.764 -5.263 -30.715 1.00 94.69 293 PRO A C 1
ATOM 2309 O O . PRO A 1 293 ? 6.685 -4.034 -30.686 1.00 94.69 293 PRO A O 1
ATOM 2312 N N . LEU A 1 294 ? 7.852 -5.889 -31.175 1.00 95.00 294 LEU A N 1
ATOM 2313 C CA . LEU A 1 294 ? 9.068 -5.216 -31.656 1.00 95.00 294 LEU A CA 1
ATOM 2314 C C . LEU A 1 294 ? 8.892 -4.668 -33.085 1.00 95.00 294 LEU A C 1
ATOM 2316 O O . LEU A 1 294 ? 9.570 -5.078 -34.025 1.00 95.00 294 LEU A O 1
ATOM 2320 N N . ASN A 1 295 ? 7.981 -3.707 -33.246 1.00 92.50 295 ASN A N 1
ATOM 2321 C CA . ASN A 1 295 ? 7.658 -3.070 -34.531 1.00 92.50 295 ASN A CA 1
ATOM 2322 C C . ASN A 1 295 ? 8.659 -1.974 -34.952 1.00 92.50 295 ASN A C 1
ATOM 2324 O O . ASN A 1 295 ? 8.405 -1.205 -35.878 1.00 92.50 295 ASN A O 1
ATOM 2328 N N . PHE A 1 296 ? 9.800 -1.884 -34.274 1.00 93.62 296 PHE A N 1
ATOM 2329 C CA . PHE A 1 296 ? 10.867 -0.921 -34.527 1.00 93.62 296 PHE A CA 1
ATOM 2330 C C . PHE A 1 296 ? 12.191 -1.648 -34.765 1.00 93.62 296 PHE A C 1
ATOM 2332 O O . PHE A 1 296 ? 12.388 -2.778 -34.321 1.00 93.62 296 PHE A O 1
ATOM 2339 N N . ARG A 1 297 ? 13.117 -1.006 -35.483 1.00 95.25 297 ARG A N 1
ATOM 2340 C CA . ARG A 1 297 ? 14.407 -1.611 -35.848 1.00 95.25 297 ARG A CA 1
ATOM 2341 C C . ARG A 1 297 ? 15.250 -1.933 -34.600 1.00 95.25 297 ARG A C 1
ATOM 2343 O O . ARG A 1 297 ? 15.157 -1.194 -33.619 1.00 95.25 297 ARG A O 1
ATOM 2350 N N . PRO A 1 298 ? 16.116 -2.965 -34.648 1.00 97.25 298 PRO A N 1
ATOM 2351 C CA . PRO A 1 298 ? 17.079 -3.240 -33.585 1.00 97.25 298 PRO A CA 1
ATOM 2352 C C . PRO A 1 298 ? 17.848 -1.981 -33.172 1.00 97.25 298 PRO A C 1
ATOM 2354 O O . PRO A 1 298 ? 18.370 -1.267 -34.032 1.00 97.25 298 PRO A O 1
ATOM 2357 N N . THR A 1 299 ? 17.896 -1.704 -31.870 1.00 97.62 299 THR A N 1
ATOM 2358 C CA . THR A 1 299 ? 18.350 -0.424 -31.300 1.00 97.62 299 THR A CA 1
ATOM 2359 C C . THR A 1 299 ? 19.862 -0.311 -31.157 1.00 97.62 299 THR A C 1
ATOM 2361 O O . THR A 1 299 ? 20.364 0.785 -30.934 1.00 97.62 299 THR A O 1
ATOM 2364 N N . TYR A 1 300 ? 20.587 -1.408 -31.364 1.00 98.06 300 TYR A N 1
ATOM 2365 C CA . TYR A 1 300 ? 22.045 -1.522 -31.325 1.00 98.06 300 TYR A CA 1
ATOM 2366 C C . TYR A 1 300 ? 22.538 -2.236 -32.594 1.00 98.06 300 TYR A C 1
ATOM 2368 O O . TYR A 1 300 ? 21.814 -3.081 -33.101 1.00 98.06 300 TYR A O 1
ATOM 2376 N N . LYS A 1 301 ? 23.727 -1.997 -33.167 1.00 97.12 301 LYS A N 1
ATOM 2377 C CA . LYS A 1 301 ? 24.735 -0.969 -32.854 1.00 97.12 301 LYS A CA 1
ATOM 2378 C C . LYS A 1 301 ? 24.811 0.053 -33.987 1.00 97.12 301 LYS A C 1
ATOM 2380 O O . LYS A 1 301 ? 25.206 -0.283 -35.105 1.00 97.12 301 LYS A O 1
ATOM 2385 N N . PHE A 1 302 ? 24.479 1.300 -33.697 1.00 96.94 302 PHE A N 1
ATOM 2386 C CA . PHE A 1 302 ? 24.539 2.408 -34.646 1.00 96.94 302 PHE A CA 1
ATOM 2387 C C . PHE A 1 302 ? 25.908 3.086 -34.672 1.00 96.94 302 PHE A C 1
ATOM 2389 O O . PHE A 1 302 ? 26.694 2.994 -33.730 1.00 96.94 302 PHE A O 1
ATOM 2396 N N . GLN A 1 303 ? 26.182 3.822 -35.746 1.00 96.12 303 GLN A N 1
ATOM 2397 C CA . GLN A 1 303 ? 27.216 4.852 -35.715 1.00 96.12 303 GLN A CA 1
ATOM 2398 C C . GLN A 1 303 ? 26.627 6.060 -34.977 1.00 96.12 303 GLN A C 1
ATOM 2400 O O . GLN A 1 303 ? 25.599 6.596 -35.400 1.00 96.12 303 GLN A O 1
ATOM 2405 N N . ALA A 1 304 ? 27.250 6.457 -33.865 1.00 93.31 304 ALA A N 1
ATOM 2406 C CA . ALA A 1 304 ? 26.786 7.581 -33.051 1.00 93.31 304 ALA A CA 1
ATOM 2407 C C . ALA A 1 304 ? 26.659 8.867 -33.890 1.00 93.31 304 ALA A C 1
ATOM 2409 O O . ALA A 1 304 ? 27.553 9.186 -34.675 1.00 93.31 304 ALA A O 1
ATOM 2410 N N . GLY A 1 305 ? 25.554 9.591 -33.713 1.00 91.06 305 GLY A N 1
ATOM 2411 C CA . GLY A 1 305 ? 25.174 10.772 -34.495 1.00 91.06 305 GLY A CA 1
ATOM 2412 C C . GLY A 1 305 ? 24.580 10.460 -35.872 1.00 91.06 305 GLY A C 1
ATOM 2413 O O . GLY A 1 305 ? 24.529 11.343 -36.724 1.00 91.06 305 GLY A O 1
ATOM 2414 N N . THR A 1 306 ? 24.202 9.204 -36.143 1.00 92.69 306 THR A N 1
ATOM 2415 C CA . THR A 1 306 ? 23.633 8.800 -37.437 1.00 92.69 306 THR A CA 1
ATOM 2416 C C . THR A 1 306 ? 22.460 7.820 -37.291 1.00 92.69 306 THR A C 1
ATOM 2418 O O . THR A 1 306 ? 22.225 7.222 -36.232 1.00 92.69 306 THR A O 1
ATOM 2421 N N . SER A 1 307 ? 21.757 7.595 -38.407 1.00 91.44 307 SER A N 1
ATOM 2422 C CA . SER A 1 307 ? 20.722 6.558 -38.564 1.00 91.44 307 SER A CA 1
ATOM 2423 C C . SER A 1 307 ? 21.247 5.228 -39.137 1.00 91.44 307 SER A C 1
ATOM 2425 O O . SER A 1 307 ? 20.463 4.303 -39.359 1.00 91.44 307 SER A O 1
ATOM 2427 N N . GLY A 1 308 ? 22.552 5.121 -39.413 1.00 94.38 308 GLY A N 1
ATOM 2428 C CA . GLY A 1 308 ? 23.173 3.934 -40.004 1.00 94.38 308 GLY A CA 1
ATOM 2429 C C . GLY A 1 308 ? 23.764 2.997 -38.953 1.00 94.38 308 GLY A C 1
ATOM 2430 O O . GLY A 1 308 ? 24.309 3.447 -37.941 1.00 94.38 308 GLY A O 1
ATOM 2431 N N . TYR A 1 309 ? 23.694 1.687 -39.195 1.00 96.38 309 TYR A N 1
ATOM 2432 C CA . TYR A 1 309 ? 24.402 0.727 -38.352 1.00 96.38 309 TYR A CA 1
ATOM 2433 C C . TYR A 1 309 ? 25.928 0.820 -38.528 1.00 96.38 309 TYR A C 1
ATOM 2435 O O . TYR A 1 309 ? 26.435 1.229 -39.576 1.00 96.38 309 TYR A O 1
ATOM 2443 N N . GLU A 1 310 ? 26.679 0.447 -37.491 1.00 95.44 310 GLU A N 1
ATOM 2444 C CA . GLU A 1 310 ? 28.144 0.448 -37.512 1.00 95.44 310 GLU A CA 1
ATOM 2445 C C . GLU A 1 310 ? 28.682 -0.686 -38.394 1.00 95.44 310 GLU A C 1
ATOM 2447 O O . GLU A 1 310 ? 28.662 -1.856 -38.013 1.00 95.44 310 GLU A O 1
ATOM 2452 N N . LYS A 1 311 ? 29.163 -0.314 -39.585 1.00 94.25 311 LYS A N 1
ATOM 2453 C CA . LYS A 1 311 ? 29.751 -1.211 -40.593 1.00 94.25 311 LYS A CA 1
ATOM 2454 C C . LYS A 1 311 ? 31.159 -0.771 -41.005 1.00 94.25 311 LYS A C 1
ATOM 2456 O O . LYS A 1 311 ? 31.714 -1.315 -41.958 1.00 94.25 311 LYS A O 1
ATOM 2461 N N . ARG A 1 312 ? 31.727 0.248 -40.348 1.00 93.94 312 ARG A N 1
ATOM 2462 C CA . ARG A 1 312 ? 33.017 0.798 -40.765 1.00 93.94 312 ARG A CA 1
ATOM 2463 C C . ARG A 1 312 ? 34.152 -0.188 -40.452 1.00 93.94 312 ARG A C 1
ATOM 2465 O O . ARG A 1 312 ? 34.163 -0.739 -39.347 1.00 93.94 312 ARG A O 1
ATOM 2472 N N . PRO A 1 313 ? 35.107 -0.414 -41.376 1.00 90.75 313 PRO A N 1
ATOM 2473 C CA . PRO A 1 313 ? 36.134 -1.450 -41.229 1.00 90.75 313 PRO A CA 1
ATOM 2474 C C . PRO A 1 313 ? 37.016 -1.308 -39.981 1.00 90.75 313 PRO A C 1
ATOM 2476 O O . PRO A 1 313 ? 37.525 -2.300 -39.467 1.00 90.75 313 PRO A O 1
ATOM 2479 N N . GLU A 1 314 ? 37.197 -0.087 -39.469 1.00 92.00 314 GLU A N 1
ATOM 2480 C CA . GLU A 1 314 ? 38.001 0.199 -38.277 1.00 92.00 314 GLU A CA 1
ATOM 2481 C C . GLU A 1 314 ? 37.315 -0.173 -36.951 1.00 92.00 314 GLU A C 1
ATOM 2483 O O . GLU A 1 314 ? 37.925 -0.076 -35.881 1.00 92.00 314 GLU A O 1
ATOM 2488 N N . LYS A 1 315 ? 36.038 -0.570 -36.984 1.00 91.44 315 LYS A N 1
ATOM 2489 C CA . LYS A 1 315 ? 35.269 -0.980 -35.805 1.00 91.44 315 LYS A CA 1
ATOM 2490 C C . LYS A 1 315 ? 34.942 -2.465 -35.868 1.00 91.44 315 LYS A C 1
ATOM 2492 O O . LYS A 1 315 ? 34.671 -3.031 -36.920 1.00 91.44 315 LYS A O 1
ATOM 2497 N N . LYS A 1 316 ? 34.912 -3.109 -34.697 1.00 90.75 316 LYS A N 1
ATOM 2498 C CA . LYS A 1 316 ? 34.452 -4.497 -34.585 1.00 90.75 316 LYS A CA 1
ATOM 2499 C C . LYS A 1 316 ? 32.996 -4.583 -35.041 1.00 90.75 316 LYS A C 1
ATOM 2501 O O . LYS A 1 316 ? 32.127 -4.001 -34.390 1.00 90.75 316 LYS A O 1
ATOM 2506 N N . LEU A 1 317 ? 32.749 -5.350 -36.101 1.00 93.62 317 LEU A N 1
ATOM 2507 C CA . LEU A 1 317 ? 31.411 -5.597 -36.623 1.00 93.62 317 LEU A CA 1
ATOM 2508 C C . LEU A 1 317 ? 30.554 -6.304 -35.563 1.00 93.62 317 LEU A C 1
ATOM 2510 O O . LEU A 1 317 ? 30.979 -7.284 -34.941 1.00 93.62 317 LEU A O 1
ATOM 2514 N N . ARG A 1 318 ? 29.354 -5.777 -35.319 1.00 94.38 318 ARG A N 1
ATOM 2515 C CA . ARG A 1 318 ? 28.377 -6.338 -34.380 1.00 94.38 318 ARG A CA 1
ATOM 2516 C C . ARG A 1 318 ? 27.037 -6.448 -35.094 1.00 94.38 318 ARG A C 1
ATOM 2518 O O . ARG A 1 318 ? 26.562 -5.455 -35.633 1.00 94.38 318 ARG A O 1
ATOM 2525 N N . ALA A 1 319 ? 26.441 -7.637 -35.059 1.00 96.12 319 ALA A N 1
ATOM 2526 C CA . ALA A 1 319 ? 25.088 -7.844 -35.555 1.00 96.12 319 ALA A CA 1
ATOM 2527 C C . ALA A 1 319 ? 24.099 -6.927 -34.809 1.00 96.12 319 ALA A C 1
ATOM 2529 O O . ALA A 1 319 ? 24.207 -6.819 -33.577 1.00 96.12 319 ALA A O 1
ATOM 2530 N N . PRO A 1 320 ? 23.162 -6.281 -35.525 1.00 97.25 320 PRO A N 1
ATOM 2531 C CA . PRO A 1 320 ? 22.097 -5.522 -34.898 1.00 97.25 320 PRO A CA 1
ATOM 2532 C C . PRO A 1 320 ? 21.292 -6.340 -33.873 1.00 97.25 320 PRO A C 1
ATOM 2534 O O . PRO A 1 320 ? 21.092 -7.538 -34.056 1.00 97.25 320 PRO A O 1
ATOM 2537 N N . ALA A 1 321 ? 20.840 -5.714 -32.785 1.00 97.94 321 ALA A N 1
ATOM 2538 C CA . ALA A 1 321 ? 20.073 -6.373 -31.724 1.00 97.94 321 ALA A CA 1
ATOM 2539 C C . ALA A 1 321 ? 19.120 -5.413 -30.990 1.00 97.94 321 ALA A C 1
ATOM 2541 O O . ALA A 1 321 ? 19.401 -4.219 -30.869 1.00 97.94 321 ALA A O 1
ATOM 2542 N N . TRP A 1 322 ? 18.010 -5.952 -30.475 1.00 98.50 322 TRP A N 1
ATOM 2543 C CA . TRP A 1 322 ? 17.139 -5.278 -29.507 1.00 98.50 322 TRP A CA 1
ATOM 2544 C C . TRP A 1 322 ? 17.684 -5.484 -28.094 1.00 98.50 322 TRP A C 1
ATOM 2546 O O . TRP A 1 322 ? 17.185 -6.303 -27.322 1.00 98.50 322 TRP A O 1
ATOM 2556 N N . CYS A 1 323 ? 18.754 -4.753 -27.787 1.00 98.62 323 CYS A N 1
ATOM 2557 C CA . CYS A 1 323 ? 19.374 -4.764 -26.465 1.00 98.62 323 CYS A CA 1
ATOM 2558 C C . CYS A 1 323 ? 18.506 -4.030 -25.429 1.00 98.62 323 CYS A C 1
ATOM 2560 O O . CYS A 1 323 ? 18.393 -4.472 -24.286 1.00 98.62 323 CYS A O 1
ATOM 2562 N N . ASP A 1 324 ? 17.890 -2.924 -25.848 1.00 98.75 324 ASP A N 1
ATOM 2563 C CA . ASP A 1 324 ? 17.141 -1.994 -25.007 1.00 98.75 324 ASP A CA 1
ATOM 2564 C C . ASP A 1 324 ? 15.662 -2.400 -24.957 1.00 98.75 324 ASP A C 1
ATOM 2566 O O . ASP A 1 324 ? 15.001 -2.455 -25.996 1.00 98.75 324 ASP A O 1
ATOM 2570 N N . ARG A 1 325 ? 15.137 -2.730 -23.772 1.00 98.75 325 ARG A N 1
ATOM 2571 C CA . ARG A 1 325 ? 13.810 -3.359 -23.619 1.00 98.75 325 ARG A CA 1
ATOM 2572 C C . ARG A 1 325 ? 12.997 -2.722 -22.500 1.00 98.75 325 ARG A C 1
ATOM 2574 O O . ARG A 1 325 ? 13.558 -2.161 -21.560 1.00 98.75 325 ARG A O 1
ATOM 2581 N N . VAL A 1 326 ? 11.674 -2.829 -22.612 1.00 98.62 326 VAL A N 1
ATOM 2582 C CA . VAL A 1 326 ? 10.714 -2.394 -21.591 1.00 98.62 326 VAL A CA 1
ATOM 2583 C C . VAL A 1 326 ? 9.689 -3.500 -21.416 1.00 98.62 326 VAL A C 1
ATOM 2585 O O . VAL A 1 326 ? 8.949 -3.821 -22.341 1.00 98.62 326 VAL A O 1
ATOM 2588 N N . LEU A 1 327 ? 9.659 -4.075 -20.222 1.00 98.75 327 LEU A N 1
ATOM 2589 C CA . LEU A 1 327 ? 8.725 -5.118 -19.833 1.00 98.75 327 LEU A CA 1
ATOM 2590 C C . LEU A 1 327 ? 7.925 -4.656 -18.625 1.00 98.75 327 LEU A C 1
ATOM 2592 O O . LEU A 1 327 ? 8.412 -3.860 -17.822 1.00 98.75 327 LEU A O 1
ATOM 2596 N N . TRP A 1 328 ? 6.719 -5.183 -18.458 1.00 98.75 328 TRP A N 1
ATOM 2597 C CA . TRP A 1 328 ? 5.895 -4.875 -17.294 1.00 98.75 328 TRP A CA 1
ATOM 2598 C C . TRP A 1 328 ? 5.246 -6.124 -16.718 1.00 98.75 328 TRP A C 1
ATOM 2600 O O . TRP A 1 328 ? 5.090 -7.133 -17.396 1.00 98.75 328 TRP A O 1
ATOM 2610 N N . LYS A 1 329 ? 4.863 -6.057 -15.452 1.00 98.19 329 LYS A N 1
ATOM 2611 C CA . LYS A 1 329 ? 4.032 -7.046 -14.777 1.00 98.19 329 LYS A CA 1
ATOM 2612 C C . LYS A 1 329 ? 3.042 -6.302 -13.901 1.00 98.19 329 LYS A C 1
ATOM 2614 O O . LYS A 1 329 ? 3.426 -5.356 -13.220 1.00 98.19 329 LYS A O 1
ATOM 2619 N N . ALA A 1 330 ? 1.801 -6.762 -13.889 1.00 97.50 330 ALA A N 1
ATOM 2620 C CA . ALA A 1 330 ? 0.794 -6.280 -12.962 1.00 97.50 330 ALA A CA 1
ATOM 2621 C C . ALA A 1 330 ? 0.224 -7.433 -12.142 1.00 97.50 330 ALA A C 1
ATOM 2623 O O . ALA A 1 330 ? 0.173 -8.573 -12.610 1.00 97.50 330 ALA A O 1
ATOM 2624 N N . LYS A 1 331 ? -0.207 -7.134 -10.916 1.00 95.12 331 LYS A N 1
ATOM 2625 C CA . LYS A 1 331 ? -0.940 -8.080 -10.068 1.00 95.12 331 LYS A CA 1
ATOM 2626 C C . LYS A 1 331 ? -2.228 -8.536 -10.757 1.00 95.12 331 LYS A C 1
ATOM 2628 O O . LYS A 1 331 ? -2.494 -9.734 -10.809 1.00 95.12 331 LYS A O 1
ATOM 2633 N N . ASN A 1 332 ? -2.949 -7.588 -11.355 1.00 95.31 332 ASN A N 1
ATOM 2634 C CA . ASN A 1 332 ? -4.073 -7.839 -12.248 1.00 95.31 332 ASN A CA 1
ATOM 2635 C C . ASN A 1 332 ? -3.689 -7.380 -13.668 1.00 95.31 332 ASN A C 1
ATOM 2637 O O . ASN A 1 332 ? -3.564 -6.179 -13.903 1.00 95.31 332 ASN A O 1
ATOM 2641 N N . PRO A 1 333 ? -3.518 -8.292 -14.640 1.00 94.81 333 PRO A N 1
ATOM 2642 C CA . PRO A 1 333 ? -3.129 -7.916 -16.003 1.00 94.81 333 PRO A CA 1
ATOM 2643 C C . PRO A 1 333 ? -4.101 -6.946 -16.695 1.00 94.81 333 PRO A C 1
ATOM 2645 O O . PRO A 1 333 ? -3.674 -6.110 -17.483 1.00 94.81 333 PRO A O 1
ATOM 2648 N N . GLY A 1 334 ? -5.399 -7.016 -16.367 1.00 95.75 334 GLY A N 1
ATOM 2649 C CA . GLY A 1 334 ? -6.428 -6.124 -16.921 1.00 95.75 334 GLY A CA 1
ATOM 2650 C C . GLY A 1 334 ? -6.298 -4.655 -16.502 1.00 95.75 334 GLY A C 1
ATOM 2651 O O . GLY A 1 334 ? -6.899 -3.796 -17.143 1.00 95.75 334 GLY A O 1
ATOM 2652 N N . ASP A 1 335 ? -5.488 -4.363 -15.482 1.00 97.00 335 ASP A N 1
ATOM 2653 C CA . ASP A 1 335 ? -5.265 -3.006 -14.983 1.00 97.00 335 ASP A CA 1
ATOM 2654 C C . ASP A 1 335 ? -4.164 -2.272 -15.760 1.00 97.00 335 ASP A C 1
ATOM 2656 O O . ASP A 1 335 ? -3.858 -1.132 -15.424 1.00 97.00 335 ASP A O 1
ATOM 2660 N N . VAL A 1 336 ? -3.557 -2.888 -16.785 1.00 97.94 336 VAL A N 1
ATOM 2661 C CA . VAL A 1 336 ? -2.529 -2.263 -17.630 1.00 97.94 336 VAL A CA 1
ATOM 2662 C C . VAL A 1 336 ? -2.915 -2.340 -19.098 1.00 97.94 336 VAL A C 1
ATOM 2664 O O . VAL A 1 336 ? -3.177 -3.408 -19.646 1.00 97.94 336 VAL A O 1
ATOM 2667 N N . LYS A 1 337 ? -2.854 -1.197 -19.774 1.00 96.75 337 LYS A N 1
ATOM 2668 C CA . LYS A 1 337 ? -2.980 -1.091 -21.222 1.00 96.75 337 LYS A CA 1
ATOM 2669 C C . LYS A 1 337 ? -1.723 -0.454 -21.797 1.00 96.75 337 LYS A C 1
ATOM 2671 O O . LYS A 1 337 ? -1.431 0.704 -21.517 1.00 96.75 337 LYS A O 1
ATOM 2676 N N . LEU A 1 338 ? -1.013 -1.193 -22.645 1.00 95.56 338 LEU A N 1
ATOM 2677 C CA . LEU A 1 338 ? 0.072 -0.646 -23.457 1.00 95.56 338 LEU A CA 1
ATOM 2678 C C . LEU A 1 338 ? -0.516 0.237 -24.572 1.00 95.56 338 LEU A C 1
ATOM 2680 O O . LEU A 1 338 ? -1.227 -0.246 -25.452 1.00 95.56 338 LEU A O 1
ATOM 2684 N N . CYS A 1 339 ? -0.206 1.528 -24.533 1.00 92.88 339 CYS A N 1
ATOM 2685 C CA . CYS A 1 339 ? -0.660 2.541 -25.488 1.00 92.88 339 CYS A CA 1
ATOM 2686 C C . CYS A 1 339 ? 0.349 2.784 -26.618 1.00 92.88 339 CYS A C 1
ATOM 2688 O O . CYS A 1 339 ? -0.045 3.155 -27.721 1.00 92.88 339 CYS A O 1
ATOM 2690 N N . GLY A 1 340 ? 1.638 2.552 -26.370 1.00 91.94 340 GLY A N 1
ATOM 2691 C CA . GLY A 1 340 ? 2.686 2.675 -27.380 1.00 91.94 340 GLY A CA 1
ATOM 2692 C C . GLY A 1 340 ? 3.959 1.960 -26.952 1.00 91.94 340 GLY A C 1
ATOM 2693 O O . GLY A 1 340 ? 4.259 1.911 -25.763 1.00 91.94 340 GLY A O 1
ATOM 2694 N N . TYR A 1 341 ? 4.694 1.396 -27.914 1.00 95.06 341 TYR A N 1
ATOM 2695 C CA . TYR A 1 341 ? 6.002 0.779 -27.690 1.00 95.06 341 TYR A CA 1
ATOM 2696 C C . TYR A 1 341 ? 6.890 0.957 -28.922 1.00 95.06 341 TYR A C 1
ATOM 2698 O O . TYR A 1 341 ? 6.608 0.399 -29.983 1.00 95.06 341 TYR A O 1
ATOM 2706 N N . THR A 1 342 ? 7.936 1.776 -28.809 1.00 94.12 342 THR A N 1
ATOM 2707 C CA . THR A 1 342 ? 8.767 2.174 -29.955 1.00 94.12 342 THR A CA 1
ATOM 2708 C C . THR A 1 342 ? 10.212 2.482 -29.559 1.00 94.12 342 THR A C 1
ATOM 2710 O O . THR A 1 342 ? 10.514 2.741 -28.395 1.00 94.12 342 THR A O 1
ATOM 2713 N N . SER A 1 343 ? 11.099 2.552 -30.552 1.00 94.06 343 SER A N 1
ATOM 2714 C CA . SER A 1 343 ? 12.363 3.291 -30.439 1.00 94.06 343 SER A CA 1
ATOM 2715 C C . SER A 1 343 ? 12.198 4.761 -30.838 1.00 94.06 343 SER A C 1
ATOM 2717 O O . SER A 1 343 ? 11.262 5.085 -31.573 1.00 94.06 343 SER A O 1
ATOM 2719 N N . ILE A 1 344 ? 13.145 5.620 -30.446 1.00 92.62 344 ILE A N 1
ATOM 2720 C CA . ILE A 1 344 ? 13.186 7.053 -30.787 1.00 92.62 344 ILE A CA 1
ATOM 2721 C C . ILE A 1 344 ? 14.422 7.366 -31.655 1.00 92.62 344 ILE A C 1
ATOM 2723 O O . ILE A 1 344 ? 15.455 7.796 -31.138 1.00 92.62 344 ILE A O 1
ATOM 2727 N N . PRO A 1 345 ? 14.367 7.166 -32.989 1.00 90.06 345 PRO A N 1
ATOM 2728 C CA . PRO A 1 345 ? 15.526 7.347 -33.870 1.00 90.06 345 PRO A CA 1
ATOM 2729 C C . PRO A 1 345 ? 16.093 8.770 -33.898 1.00 90.06 345 PRO A C 1
ATOM 2731 O O . PRO A 1 345 ? 17.279 8.935 -34.169 1.00 90.06 345 PRO A O 1
ATOM 2734 N N . ALA A 1 346 ? 15.258 9.776 -33.610 1.00 87.81 346 ALA A N 1
ATOM 2735 C CA . ALA A 1 346 ? 15.641 11.187 -33.567 1.00 87.81 346 ALA A CA 1
ATOM 2736 C C . ALA A 1 346 ? 16.638 11.523 -32.442 1.00 87.81 346 ALA A C 1
ATOM 2738 O O . ALA A 1 346 ? 17.297 12.560 -32.486 1.00 87.81 346 ALA A O 1
ATOM 2739 N N . LEU A 1 347 ? 16.761 10.648 -31.439 1.00 89.88 347 LEU A N 1
ATOM 2740 C CA . LEU A 1 347 ? 17.782 10.722 -30.401 1.00 89.88 347 LEU A CA 1
ATOM 2741 C C . LEU A 1 347 ? 18.959 9.825 -30.801 1.00 89.88 347 LEU A C 1
ATOM 2743 O O . LEU A 1 347 ? 19.021 8.639 -30.480 1.00 89.88 347 LEU A O 1
ATOM 2747 N N . ASP A 1 348 ? 19.902 10.401 -31.540 1.00 91.25 348 ASP A N 1
ATOM 2748 C CA . ASP A 1 348 ? 20.981 9.682 -32.223 1.00 91.25 348 ASP A CA 1
ATOM 2749 C C . ASP A 1 348 ? 22.365 9.835 -31.573 1.00 91.25 348 ASP A C 1
ATOM 2751 O O . ASP A 1 348 ? 23.347 9.320 -32.100 1.00 91.25 348 ASP A O 1
ATOM 2755 N N . LEU A 1 349 ? 22.444 10.472 -30.403 1.00 92.44 349 LEU A N 1
ATOM 2756 C CA . LEU A 1 349 ? 23.684 10.775 -29.673 1.00 92.44 349 LEU A CA 1
ATOM 2757 C C . LEU A 1 349 ? 24.580 9.547 -29.401 1.00 92.44 349 LEU A C 1
ATOM 2759 O O . LEU A 1 349 ? 25.808 9.668 -29.359 1.00 92.44 349 LEU A O 1
ATOM 2763 N N . SER A 1 350 ? 23.964 8.384 -29.193 1.00 95.38 350 SER A N 1
ATOM 2764 C CA . SER A 1 350 ? 24.613 7.127 -28.812 1.00 95.38 350 SER A CA 1
ATOM 2765 C C . SER A 1 350 ? 24.646 6.123 -29.974 1.00 95.38 350 SER A C 1
ATOM 2767 O O . SER A 1 350 ? 23.966 6.280 -30.993 1.00 95.38 350 SER A O 1
ATOM 2769 N N . ASP A 1 351 ? 25.439 5.062 -29.819 1.00 96.44 351 ASP A N 1
ATOM 2770 C CA . ASP A 1 351 ? 25.351 3.863 -30.659 1.00 96.44 351 ASP A CA 1
ATOM 2771 C C . ASP A 1 351 ? 24.123 2.994 -30.329 1.00 96.44 351 ASP A C 1
ATOM 2773 O O . ASP A 1 351 ? 23.850 2.033 -31.053 1.00 96.44 351 ASP A O 1
ATOM 2777 N N . HIS A 1 352 ? 23.356 3.368 -29.302 1.00 97.88 352 HIS A N 1
ATOM 2778 C CA . HIS A 1 352 ? 22.007 2.877 -29.035 1.00 97.88 352 HIS A CA 1
ATOM 2779 C C . HIS A 1 352 ? 20.939 3.933 -29.338 1.00 97.88 352 HIS A C 1
ATOM 2781 O O . HIS A 1 352 ? 21.162 5.139 -29.181 1.00 97.88 352 HIS A O 1
ATOM 2787 N N . LYS A 1 353 ? 19.747 3.472 -29.724 1.00 96.12 353 LYS A N 1
ATOM 2788 C CA . LYS A 1 353 ? 18.542 4.306 -29.832 1.00 96.12 353 LYS A CA 1
ATOM 2789 C C . LYS A 1 353 ? 17.647 4.096 -28.601 1.00 96.12 353 LYS A C 1
ATOM 2791 O O . LYS A 1 353 ? 17.438 2.942 -28.233 1.00 96.12 353 LYS A O 1
ATOM 2796 N N . PRO A 1 354 ? 17.122 5.164 -27.970 1.00 96.12 354 PRO A N 1
ATOM 2797 C CA . PRO A 1 354 ? 16.227 5.026 -26.826 1.00 96.12 354 PRO A CA 1
ATOM 2798 C C . PRO A 1 354 ? 14.975 4.234 -27.179 1.00 96.12 354 PRO A C 1
ATOM 2800 O O . PRO A 1 354 ? 14.493 4.307 -28.313 1.00 96.12 354 PRO A O 1
ATOM 2803 N N . VAL A 1 355 ? 14.421 3.549 -26.185 1.00 97.00 355 VAL A N 1
ATOM 2804 C CA . VAL A 1 355 ? 13.142 2.833 -26.264 1.00 97.00 355 VAL A CA 1
ATOM 2805 C C . VAL A 1 355 ? 12.156 3.438 -25.279 1.00 97.00 355 VAL A C 1
ATOM 2807 O O . VAL A 1 355 ? 12.547 3.912 -24.213 1.00 97.00 355 VAL A O 1
ATOM 2810 N N . GLN A 1 356 ? 10.882 3.438 -25.648 1.00 94.44 356 GLN A N 1
ATOM 2811 C CA . GLN A 1 356 ? 9.782 4.068 -24.932 1.00 94.44 356 GLN A CA 1
ATOM 2812 C C . GLN A 1 356 ? 8.586 3.126 -24.887 1.00 94.44 356 GLN A C 1
ATOM 2814 O O . GLN A 1 356 ? 8.277 2.493 -25.897 1.00 94.44 356 GLN A O 1
ATOM 2819 N N . ALA A 1 357 ? 7.902 3.076 -23.747 1.00 95.69 357 ALA A N 1
ATOM 2820 C CA . ALA A 1 357 ? 6.581 2.485 -23.605 1.00 95.69 357 ALA A CA 1
ATOM 2821 C C . ALA A 1 357 ? 5.627 3.426 -22.847 1.00 95.69 357 ALA A C 1
ATOM 2823 O O . ALA A 1 357 ? 6.016 4.055 -21.858 1.00 95.69 357 ALA A O 1
ATOM 2824 N N . ASP A 1 358 ? 4.408 3.580 -23.369 1.00 94.31 358 ASP A N 1
ATOM 2825 C CA . ASP A 1 358 ? 3.333 4.410 -22.805 1.00 94.31 358 ASP A CA 1
ATOM 2826 C C . ASP A 1 358 ? 2.241 3.479 -22.298 1.00 94.31 358 ASP A C 1
ATOM 2828 O O . ASP A 1 358 ? 1.834 2.568 -23.023 1.00 94.31 358 ASP A O 1
ATOM 2832 N N . PHE A 1 359 ? 1.770 3.706 -21.081 1.00 96.44 359 PHE A N 1
ATOM 2833 C CA . PHE A 1 359 ? 0.797 2.860 -20.414 1.00 96.44 359 PHE A CA 1
ATOM 2834 C C . PHE A 1 359 ? -0.343 3.688 -19.842 1.00 96.44 359 PHE A C 1
ATOM 2836 O O . PHE A 1 359 ? -0.107 4.723 -19.223 1.00 96.44 359 PHE A O 1
ATOM 2843 N N . ASP A 1 360 ? -1.559 3.162 -19.952 1.00 96.62 360 ASP A N 1
ATOM 2844 C CA . ASP A 1 360 ? -2.633 3.498 -19.022 1.00 96.62 360 ASP A CA 1
ATOM 2845 C C . ASP A 1 360 ? -2.698 2.393 -17.970 1.00 96.62 360 ASP A C 1
ATOM 2847 O O . ASP A 1 360 ? -2.899 1.226 -18.317 1.00 96.62 360 ASP A O 1
ATOM 2851 N N . ILE A 1 361 ? -2.533 2.751 -16.699 1.00 98.25 361 ILE A N 1
ATOM 2852 C CA . ILE A 1 361 ? -2.716 1.830 -15.575 1.00 98.25 361 ILE A CA 1
ATOM 2853 C C . ILE A 1 361 ? -3.907 2.246 -14.711 1.00 98.25 361 ILE A C 1
ATOM 2855 O O . ILE A 1 361 ? -4.203 3.435 -14.599 1.00 98.25 361 ILE A O 1
ATOM 2859 N N . GLN A 1 362 ? -4.589 1.290 -14.086 1.00 98.00 362 GLN A N 1
ATOM 2860 C CA . GLN A 1 362 ? -5.679 1.561 -13.145 1.00 98.00 362 GLN A CA 1
ATOM 2861 C C . GLN A 1 362 ? -5.150 1.524 -11.711 1.00 98.00 362 GLN A C 1
ATOM 2863 O O . GLN A 1 362 ? -4.912 0.451 -11.167 1.00 98.00 362 GLN A O 1
ATOM 2868 N N . VAL A 1 363 ? -4.952 2.690 -11.094 1.00 97.38 363 VAL A N 1
ATOM 2869 C CA . VAL A 1 363 ? -4.514 2.774 -9.692 1.00 97.38 363 VAL A CA 1
ATOM 2870 C C . VAL A 1 363 ? -5.703 2.942 -8.761 1.00 97.38 363 VAL A C 1
ATOM 2872 O O . VAL A 1 363 ? -6.671 3.631 -9.076 1.00 97.38 363 VAL A O 1
ATOM 2875 N N . GLU A 1 364 ? -5.622 2.334 -7.588 1.00 95.06 364 GLU A N 1
ATOM 2876 C CA . GLU A 1 364 ? -6.638 2.455 -6.553 1.00 95.06 364 GLU A CA 1
ATOM 2877 C C . GLU A 1 364 ? -6.549 3.818 -5.857 1.00 95.06 364 GLU A C 1
ATOM 2879 O O . GLU A 1 364 ? -5.490 4.234 -5.383 1.00 95.06 364 GLU A O 1
ATOM 2884 N N . TYR A 1 365 ? -7.684 4.497 -5.726 1.00 92.94 365 TYR A N 1
ATOM 2885 C CA . TYR A 1 365 ? -7.838 5.763 -5.024 1.00 92.94 365 TYR A CA 1
ATOM 2886 C C . TYR A 1 365 ? -8.882 5.636 -3.914 1.00 92.94 365 TYR A C 1
ATOM 2888 O O . TYR A 1 365 ? -10.034 5.304 -4.177 1.00 92.94 365 TYR A O 1
ATOM 2896 N N . GLN A 1 366 ? -8.489 5.922 -2.670 1.00 91.69 366 GLN A N 1
ATOM 2897 C CA . GLN A 1 366 ? -9.424 5.995 -1.548 1.00 91.69 366 GLN A CA 1
ATOM 2898 C C . GLN A 1 366 ? -10.154 7.339 -1.565 1.00 91.69 366 GLN A C 1
ATOM 2900 O O . GLN A 1 366 ? -9.538 8.397 -1.432 1.00 91.69 366 GLN A O 1
ATOM 2905 N N . VAL A 1 367 ? -11.477 7.287 -1.691 1.00 93.12 367 VAL A N 1
ATOM 2906 C CA . VAL A 1 367 ? -12.349 8.460 -1.656 1.00 93.12 367 VAL A CA 1
ATOM 2907 C C . VAL A 1 367 ? -12.721 8.757 -0.205 1.00 93.12 367 VAL A C 1
ATOM 2909 O O . VAL A 1 367 ? -13.552 8.068 0.388 1.00 93.12 367 VAL A O 1
ATOM 2912 N N . GLU A 1 368 ? -12.136 9.812 0.364 1.00 90.06 368 GLU A N 1
ATOM 2913 C CA . GLU A 1 368 ? -12.251 10.125 1.798 1.00 90.06 368 GLU A CA 1
ATOM 2914 C C . GLU A 1 368 ? -13.702 10.311 2.271 1.00 90.06 368 GLU A C 1
ATOM 2916 O O . GLU A 1 368 ? -14.088 9.829 3.336 1.00 90.06 368 GLU A O 1
ATOM 2921 N N . GLY A 1 369 ? -14.546 10.935 1.442 1.00 93.19 369 GLY A N 1
ATOM 2922 C CA . GLY A 1 369 ? -15.973 11.084 1.738 1.00 93.19 369 GLY A CA 1
ATOM 2923 C C . GLY A 1 369 ? -16.706 9.742 1.849 1.00 93.19 369 GLY A C 1
ATOM 2924 O O . GLY A 1 369 ? -17.474 9.538 2.787 1.00 93.19 369 GLY A O 1
ATOM 2925 N N . LYS A 1 370 ? -16.427 8.790 0.945 1.00 94.12 370 LYS A N 1
ATOM 2926 C CA . LYS A 1 370 ? -17.016 7.439 1.001 1.00 94.12 370 LYS A CA 1
ATOM 2927 C C . LYS A 1 370 ? -16.480 6.649 2.188 1.00 94.12 370 LYS A C 1
ATOM 2929 O O . LYS A 1 370 ? -17.241 5.960 2.857 1.00 94.12 370 LYS A O 1
ATOM 2934 N N . LYS A 1 371 ? -15.184 6.774 2.479 1.00 93.75 371 LYS A N 1
ATOM 2935 C CA . LYS A 1 371 ? -14.552 6.111 3.624 1.00 93.75 371 LYS A CA 1
ATOM 2936 C C . LYS A 1 371 ? -15.166 6.583 4.940 1.00 93.75 371 LYS A C 1
ATOM 2938 O O . LYS A 1 371 ? -15.503 5.754 5.776 1.00 93.75 371 LYS A O 1
ATOM 2943 N N . THR A 1 372 ? -15.378 7.891 5.087 1.00 94.19 372 THR A N 1
ATOM 2944 C CA . THR A 1 372 ? -16.029 8.493 6.262 1.00 94.19 372 THR A CA 1
ATOM 2945 C C . THR A 1 372 ? -17.446 7.950 6.453 1.00 94.19 372 THR A C 1
ATOM 2947 O O . THR A 1 372 ? -17.837 7.627 7.573 1.00 94.19 372 THR A O 1
ATOM 2950 N N . GLU A 1 373 ? -18.199 7.782 5.364 1.00 95.19 373 GLU A N 1
ATOM 2951 C CA . GLU A 1 373 ? -19.541 7.197 5.418 1.00 95.19 373 GLU A CA 1
ATOM 2952 C C . GLU A 1 373 ? -19.512 5.722 5.844 1.00 95.19 373 GLU A C 1
ATOM 2954 O O . GLU A 1 373 ? -20.262 5.318 6.732 1.00 95.19 373 GLU A O 1
ATOM 2959 N N . VAL A 1 374 ? -18.583 4.930 5.301 1.00 95.38 374 VAL A N 1
ATOM 2960 C CA . VAL A 1 374 ? -18.398 3.528 5.711 1.00 95.38 374 VAL A CA 1
ATOM 2961 C C . VAL A 1 374 ? -17.984 3.431 7.185 1.00 95.38 374 VAL A C 1
ATOM 2963 O O . VAL A 1 374 ? -18.513 2.586 7.907 1.00 95.38 374 VAL A O 1
ATOM 2966 N N . ILE A 1 375 ? -17.095 4.311 7.666 1.00 93.50 375 ILE A N 1
ATOM 2967 C CA . ILE A 1 375 ? -16.729 4.402 9.091 1.00 93.50 375 ILE A CA 1
ATOM 2968 C C . ILE A 1 375 ? -17.976 4.671 9.936 1.00 93.50 375 ILE A C 1
ATOM 2970 O O . ILE A 1 375 ? -18.220 3.965 10.915 1.00 93.50 375 ILE A O 1
ATOM 2974 N N . ARG A 1 376 ? -18.794 5.652 9.541 1.00 93.94 376 ARG A N 1
ATOM 2975 C CA . ARG A 1 376 ? -20.033 6.011 10.241 1.00 93.94 376 ARG A CA 1
ATOM 2976 C C . ARG A 1 376 ? -20.988 4.820 10.335 1.00 93.94 376 ARG A C 1
ATOM 2978 O O . ARG A 1 376 ? -21.525 4.551 11.408 1.00 93.94 376 ARG A O 1
ATOM 2985 N N . GLU A 1 377 ? -21.178 4.083 9.243 1.00 94.81 377 GLU A N 1
ATOM 2986 C CA . GLU A 1 377 ? -22.007 2.874 9.227 1.00 94.81 377 GLU A CA 1
ATOM 2987 C C . GLU A 1 377 ? -21.466 1.774 10.148 1.00 94.81 377 GLU A C 1
ATOM 2989 O O . GLU A 1 377 ? -22.239 1.168 10.893 1.00 94.81 377 GLU A O 1
ATOM 2994 N N . ILE A 1 378 ? -20.154 1.516 10.118 1.00 94.56 378 ILE A N 1
ATOM 2995 C CA . ILE A 1 378 ? -19.495 0.522 10.980 1.00 94.56 378 ILE A CA 1
ATOM 2996 C C . ILE A 1 378 ? -19.678 0.897 12.455 1.00 94.56 378 ILE A C 1
ATOM 2998 O O . ILE A 1 378 ? -20.067 0.046 13.255 1.00 94.56 378 ILE A O 1
ATOM 3002 N N . MET A 1 379 ? -19.465 2.167 12.811 1.00 91.06 379 MET A N 1
ATOM 3003 C CA . MET A 1 379 ? -19.653 2.658 14.180 1.00 91.06 379 MET A CA 1
ATOM 3004 C C . MET A 1 379 ? -21.100 2.485 14.648 1.00 91.06 379 MET A C 1
ATOM 3006 O O . MET A 1 379 ? -21.329 1.940 15.722 1.00 91.06 379 MET A O 1
ATOM 3010 N N . MET A 1 380 ? -22.085 2.852 13.820 1.00 91.38 380 MET A N 1
ATOM 3011 C CA . MET A 1 380 ? -23.501 2.661 14.158 1.00 91.38 380 MET A CA 1
ATOM 3012 C C . MET A 1 380 ? -23.869 1.187 14.362 1.00 91.38 380 MET A C 1
ATOM 3014 O O . MET A 1 380 ? -24.685 0.869 15.227 1.00 91.38 380 MET A O 1
ATOM 3018 N N . GLN A 1 381 ? -23.298 0.281 13.563 1.00 91.19 381 GLN A N 1
ATOM 3019 C CA . GLN A 1 381 ? -23.510 -1.159 13.729 1.00 91.19 381 GLN A CA 1
ATOM 3020 C C . GLN A 1 381 ? -22.908 -1.666 15.040 1.00 91.19 381 GLN A C 1
ATOM 3022 O O . GLN A 1 381 ? -23.556 -2.453 15.732 1.00 91.19 381 GLN A O 1
ATOM 3027 N N . LEU A 1 382 ? -21.713 -1.192 15.396 1.00 90.56 382 LEU A N 1
ATOM 3028 C CA . LEU A 1 382 ? -21.057 -1.564 16.643 1.00 90.56 382 LEU A CA 1
ATOM 3029 C C . LEU A 1 382 ? -21.820 -1.044 17.864 1.00 90.56 382 LEU A C 1
ATOM 3031 O O . LEU A 1 382 ? -22.125 -1.828 18.756 1.00 90.56 382 LEU A O 1
ATOM 3035 N N . ASP A 1 383 ? -22.213 0.231 17.866 1.00 89.38 383 ASP A N 1
ATOM 3036 C CA . ASP A 1 383 ? -22.987 0.834 18.960 1.00 89.38 383 ASP A CA 1
ATOM 3037 C C . ASP A 1 383 ? -24.331 0.122 19.156 1.00 89.38 383 ASP A C 1
ATOM 3039 O O . ASP A 1 383 ? -24.761 -0.153 20.280 1.00 89.38 383 ASP A O 1
ATOM 3043 N N . LYS A 1 384 ? -24.999 -0.225 18.048 1.00 89.81 384 LYS A N 1
ATOM 3044 C CA . LYS A 1 384 ? -26.227 -1.019 18.088 1.00 89.81 384 LYS A CA 1
ATOM 3045 C C . LYS A 1 384 ? -25.972 -2.385 18.723 1.00 89.81 384 LYS A C 1
ATOM 3047 O O . LYS A 1 384 ? -26.725 -2.778 19.614 1.00 89.81 384 LYS A O 1
ATOM 3052 N N . TRP A 1 385 ? -24.924 -3.085 18.292 1.00 88.62 385 TRP A N 1
ATOM 3053 C CA . TRP A 1 385 ? -24.574 -4.401 18.819 1.00 88.62 385 TRP A CA 1
ATOM 3054 C C . TRP A 1 385 ? -24.230 -4.340 20.312 1.00 88.62 385 TRP A C 1
ATOM 3056 O O . TRP A 1 385 ? -24.742 -5.146 21.086 1.00 88.62 385 TRP A O 1
ATOM 3066 N N . GLU A 1 386 ? -23.442 -3.359 20.750 1.00 87.06 386 GLU A N 1
ATOM 3067 C CA . GLU A 1 386 ? -23.101 -3.159 22.163 1.00 87.06 386 GLU A CA 1
ATOM 3068 C C . GLU A 1 386 ? -24.346 -2.890 23.017 1.00 87.06 386 GLU A C 1
ATOM 3070 O O . GLU A 1 386 ? -24.516 -3.482 24.082 1.00 87.06 386 GLU A O 1
ATOM 3075 N N . ASN A 1 387 ? -25.269 -2.054 22.538 1.00 86.06 387 ASN A N 1
ATOM 3076 C CA . ASN A 1 387 ? -26.505 -1.753 23.260 1.00 86.06 387 ASN A CA 1
ATOM 3077 C C . ASN A 1 387 ? -27.488 -2.946 23.311 1.00 86.06 387 ASN A C 1
ATOM 3079 O O . ASN A 1 387 ? -28.211 -3.139 24.300 1.00 86.06 387 ASN A O 1
ATOM 3083 N N . GLU A 1 388 ? -27.530 -3.764 22.257 1.00 87.12 388 GLU A N 1
ATOM 3084 C CA . GLU A 1 388 ? -28.299 -5.015 22.220 1.00 87.12 388 GLU A CA 1
ATOM 3085 C C . GLU A 1 388 ? -27.718 -6.066 23.179 1.00 87.12 388 GLU A C 1
ATOM 3087 O O . GLU A 1 388 ? -28.483 -6.771 23.843 1.00 87.12 388 GLU A O 1
ATOM 3092 N N . ASN A 1 389 ? -26.389 -6.107 23.316 1.00 88.00 389 ASN A N 1
ATOM 3093 C CA . ASN A 1 389 ? -25.657 -7.060 24.155 1.00 88.00 389 ASN A CA 1
ATOM 3094 C C . ASN A 1 389 ? -25.318 -6.530 25.557 1.00 88.00 389 ASN A C 1
ATOM 3096 O O . ASN A 1 389 ? -24.644 -7.214 26.321 1.00 88.00 389 ASN A O 1
ATOM 3100 N N . MET A 1 390 ? -25.808 -5.351 25.937 1.00 89.25 390 MET A N 1
ATOM 3101 C CA . MET A 1 390 ? -25.688 -4.857 27.307 1.00 89.25 390 MET A CA 1
ATOM 3102 C C . MET A 1 390 ? -26.465 -5.783 28.268 1.00 89.25 390 MET A C 1
ATOM 3104 O O . MET A 1 390 ? -27.663 -6.004 28.040 1.00 89.25 390 MET A O 1
ATOM 3108 N N . PRO A 1 391 ? -25.840 -6.311 29.341 1.00 91.56 391 PRO A N 1
ATOM 3109 C CA . PRO A 1 391 ? -26.524 -7.113 30.352 1.00 91.56 391 PRO A CA 1
ATOM 3110 C C . PRO A 1 391 ? -27.720 -6.369 30.958 1.00 91.56 391 PRO A C 1
ATOM 3112 O O . PRO A 1 391 ? -27.613 -5.210 31.365 1.00 91.56 391 PRO A O 1
ATOM 3115 N N . LYS A 1 392 ? -28.873 -7.040 31.026 1.00 89.69 392 LYS A N 1
ATOM 3116 C CA . LYS A 1 392 ? -30.136 -6.463 31.510 1.00 89.69 392 LYS A CA 1
ATOM 3117 C C . LYS A 1 392 ? -30.801 -7.433 32.465 1.00 89.69 392 LYS A C 1
ATOM 3119 O O . LYS A 1 392 ? -31.158 -8.541 32.071 1.00 89.69 392 LYS A O 1
ATOM 3124 N N . VAL A 1 393 ? -31.026 -6.999 33.700 1.00 91.75 393 VAL A N 1
ATOM 3125 C CA . VAL A 1 393 ? -31.761 -7.796 34.686 1.00 91.75 393 VAL A CA 1
ATOM 3126 C C . VAL A 1 393 ? -33.063 -7.122 35.097 1.00 91.75 393 VAL A C 1
ATOM 3128 O O . VAL A 1 393 ? -33.272 -5.924 34.896 1.00 91.75 393 VAL A O 1
ATOM 3131 N N . LYS A 1 394 ? -33.961 -7.907 35.671 1.00 90.62 394 LYS A N 1
ATOM 3132 C CA . LYS A 1 394 ? -35.232 -7.458 36.221 1.00 90.62 394 LYS A CA 1
ATOM 3133 C C . LYS A 1 394 ? -35.380 -8.022 37.627 1.00 90.62 394 LYS A C 1
ATOM 3135 O O . LYS A 1 394 ? -35.068 -9.185 37.858 1.00 90.62 394 LYS A O 1
ATOM 3140 N N . LEU A 1 395 ? -35.853 -7.196 38.557 1.00 88.94 395 LEU A N 1
ATOM 3141 C CA . LEU A 1 395 ? -36.169 -7.626 39.917 1.00 88.94 395 LEU A CA 1
ATOM 3142 C C . LEU A 1 395 ? -37.654 -8.002 39.995 1.00 88.94 395 LEU A C 1
ATOM 3144 O O . LEU A 1 395 ? -38.532 -7.197 39.671 1.00 88.94 395 LEU A O 1
ATOM 3148 N N . VAL A 1 396 ? -37.930 -9.230 40.416 1.00 86.19 396 VAL A N 1
ATOM 3149 C CA . VAL A 1 396 ? -39.274 -9.804 40.541 1.00 86.19 396 VAL A CA 1
ATOM 3150 C C . VAL A 1 396 ? -39.505 -10.185 42.003 1.00 86.19 396 VAL A C 1
ATOM 3152 O O . VAL A 1 396 ? -38.647 -10.805 42.633 1.00 86.19 396 VAL A O 1
ATOM 3155 N N . GLN A 1 397 ? -40.640 -9.782 42.575 1.00 78.81 397 GLN A N 1
ATOM 3156 C CA . GLN A 1 397 ? -41.005 -10.162 43.942 1.00 78.81 397 GLN A CA 1
ATOM 3157 C C . GLN A 1 397 ? -41.590 -11.580 43.983 1.00 78.81 397 GLN A C 1
ATOM 3159 O O . GLN A 1 397 ? -42.021 -12.129 42.970 1.00 78.81 397 GLN A O 1
ATOM 3164 N N . ALA A 1 398 ? -41.634 -12.175 45.178 1.00 69.81 398 ALA A N 1
ATOM 3165 C CA . ALA A 1 398 ? -42.160 -13.526 45.388 1.00 69.81 398 ALA A CA 1
ATOM 3166 C C . ALA A 1 398 ? -43.646 -13.699 45.002 1.00 69.81 398 ALA A C 1
ATOM 3168 O O . ALA A 1 398 ? -44.083 -14.822 44.771 1.00 69.81 398 ALA A O 1
ATOM 3169 N N . ASP A 1 399 ? -44.415 -12.611 44.913 1.00 69.62 399 ASP A N 1
ATOM 3170 C CA . ASP A 1 399 ? -45.815 -12.605 44.466 1.00 69.62 399 ASP A CA 1
ATOM 3171 C C . ASP A 1 399 ? -45.970 -12.522 42.930 1.00 69.62 399 ASP A C 1
ATOM 3173 O O . ASP A 1 399 ? -47.085 -12.430 42.420 1.00 69.62 399 ASP A O 1
ATOM 3177 N N . GLY A 1 400 ? -44.859 -12.554 42.183 1.00 65.19 400 GLY A N 1
ATOM 3178 C CA . GLY A 1 400 ? -44.833 -12.434 40.724 1.00 65.19 400 GLY A CA 1
ATOM 3179 C C . GLY A 1 400 ? -44.960 -10.996 40.214 1.00 65.19 400 GLY A C 1
ATOM 3180 O O . GLY A 1 400 ? -44.869 -10.766 39.004 1.00 65.19 400 GLY A O 1
ATOM 3181 N N . SER A 1 401 ? -45.127 -10.010 41.102 1.00 69.38 401 SER A N 1
ATOM 3182 C CA . SER A 1 401 ? -45.119 -8.604 40.718 1.00 69.38 401 SER A CA 1
ATOM 3183 C C . SER A 1 401 ? -43.704 -8.160 40.340 1.00 69.38 401 SER A C 1
ATOM 3185 O O . SER A 1 401 ? -42.691 -8.559 40.922 1.00 69.38 401 SER A O 1
ATOM 3187 N N . THR A 1 402 ? -43.614 -7.326 39.307 1.00 64.25 402 THR A N 1
ATOM 3188 C CA . THR A 1 402 ? -42.342 -6.696 38.953 1.00 64.25 402 THR A CA 1
ATOM 3189 C C . THR A 1 402 ? -42.048 -5.611 39.978 1.00 64.25 402 THR A C 1
ATOM 3191 O O . THR A 1 402 ? -42.832 -4.673 40.106 1.00 64.25 402 THR A O 1
ATOM 3194 N N . ALA A 1 403 ? -40.914 -5.706 40.674 1.00 64.31 403 ALA A N 1
ATOM 3195 C CA . ALA A 1 403 ? -40.466 -4.680 41.608 1.00 64.31 403 ALA A CA 1
ATOM 3196 C C . ALA A 1 403 ? -39.909 -3.482 40.825 1.00 64.31 403 ALA A C 1
ATOM 3198 O O . ALA A 1 403 ? -38.706 -3.234 40.831 1.00 64.31 403 ALA A O 1
ATOM 3199 N N . SER A 1 404 ? -40.764 -2.739 40.119 1.00 54.88 404 SER A N 1
ATOM 3200 C CA . SER A 1 404 ? -40.341 -1.583 39.318 1.00 54.88 404 SER A CA 1
ATOM 3201 C C . SER A 1 404 ? -39.664 -0.488 40.151 1.00 54.88 404 SER A C 1
ATOM 3203 O O . SER A 1 404 ? -38.936 0.322 39.590 1.00 54.88 404 SER A O 1
ATOM 3205 N N . SER A 1 405 ? -39.865 -0.478 41.474 1.00 61.91 405 SER A N 1
ATOM 3206 C CA . SER A 1 405 ? -39.241 0.468 42.405 1.00 61.91 405 SER A CA 1
ATOM 3207 C C . SER A 1 405 ? -38.158 -0.132 43.312 1.00 61.91 405 SER A C 1
ATOM 3209 O O . SER A 1 405 ? -37.544 0.618 44.061 1.00 61.91 405 SER A O 1
ATOM 3211 N N . GLY A 1 406 ? -37.918 -1.454 43.291 1.00 76.00 406 GLY A N 1
ATOM 3212 C CA . GLY A 1 406 ? -36.936 -2.089 44.188 1.00 76.00 406 GLY A CA 1
ATOM 3213 C C . GLY A 1 406 ? -37.212 -1.884 45.688 1.00 76.00 406 GLY A C 1
ATOM 3214 O O . GLY A 1 406 ? -36.289 -1.976 46.490 1.00 76.00 406 GLY A O 1
ATOM 3215 N N . VAL A 1 407 ? -38.456 -1.574 46.072 1.00 82.38 407 VAL A N 1
ATOM 3216 C CA . VAL A 1 407 ? -38.829 -1.261 47.460 1.00 82.38 407 VAL A CA 1
ATOM 3217 C C . VAL A 1 407 ? -39.266 -2.520 48.205 1.00 82.38 407 VAL A C 1
ATOM 3219 O O . VAL A 1 407 ? -40.187 -3.220 47.777 1.00 82.38 407 VAL A O 1
ATOM 3222 N N . PHE A 1 408 ? -38.662 -2.765 49.366 1.00 84.00 408 PHE A N 1
ATOM 3223 C CA . PHE A 1 408 ? -38.972 -3.876 50.259 1.00 84.00 408 PHE A CA 1
ATOM 3224 C C . PHE A 1 408 ? -39.255 -3.353 51.667 1.00 84.00 408 PHE A C 1
ATOM 3226 O O . PHE A 1 408 ? -38.453 -2.626 52.234 1.00 84.00 408 PHE A O 1
ATOM 3233 N N . SER A 1 409 ? -40.385 -3.745 52.255 1.00 85.31 409 SER A N 1
ATOM 3234 C CA . SER A 1 409 ? -40.732 -3.357 53.630 1.00 85.31 409 SER A CA 1
ATOM 3235 C C . SER A 1 409 ? -40.911 -4.575 54.531 1.00 85.31 409 SER A C 1
ATOM 3237 O O . SER A 1 409 ? -41.647 -5.495 54.169 1.00 85.31 409 SER A O 1
ATOM 3239 N N . PHE A 1 410 ? -40.251 -4.600 55.684 1.00 86.31 410 PHE A N 1
ATOM 3240 C CA . PHE A 1 410 ? -40.435 -5.596 56.735 1.00 86.31 410 PHE A CA 1
ATOM 3241 C C . PHE A 1 410 ? -41.473 -5.111 57.750 1.00 86.31 410 PHE A C 1
ATOM 3243 O O . PHE A 1 410 ? -41.371 -4.010 58.295 1.00 86.31 410 PHE A O 1
ATOM 3250 N N . ALA A 1 411 ? -42.479 -5.943 58.016 1.00 79.44 411 ALA A N 1
ATOM 3251 C CA . ALA A 1 411 ? -43.503 -5.636 59.005 1.00 79.44 411 ALA A CA 1
ATOM 3252 C C . ALA A 1 411 ? -43.017 -6.050 60.401 1.00 79.44 411 ALA A C 1
ATOM 3254 O O . ALA A 1 411 ? -42.646 -7.204 60.598 1.00 79.44 411 ALA A O 1
ATOM 3255 N N . GLN A 1 412 ? -43.053 -5.117 61.358 1.00 84.69 412 GLN A N 1
ATOM 3256 C CA . GLN A 1 412 ? -42.792 -5.358 62.786 1.00 84.69 412 GLN A CA 1
ATOM 3257 C C . GLN A 1 412 ? -41.592 -6.284 63.075 1.00 84.69 412 GLN A C 1
ATOM 3259 O O . GLN A 1 412 ? -41.750 -7.416 63.534 1.00 84.69 412 GLN A O 1
ATOM 3264 N N . LEU A 1 413 ? -40.380 -5.797 62.814 1.00 89.75 413 LEU A N 1
ATOM 3265 C CA . LEU A 1 413 ? -39.137 -6.451 63.215 1.00 89.75 413 LEU A CA 1
ATOM 3266 C C . LEU A 1 413 ? -39.050 -6.512 64.745 1.00 89.75 413 LEU A C 1
ATOM 3268 O O . LEU A 1 413 ? -39.192 -5.493 65.420 1.00 89.75 413 LEU A O 1
ATOM 3272 N N . LYS A 1 414 ? -38.825 -7.713 65.283 1.00 89.50 414 LYS A N 1
ATOM 3273 C CA . LYS A 1 414 ? -38.717 -7.976 66.723 1.00 89.50 414 LYS A CA 1
ATOM 3274 C C . LYS A 1 414 ? -37.273 -8.287 67.098 1.00 89.50 414 LYS A C 1
ATOM 3276 O O . LYS A 1 414 ? -36.524 -8.841 66.295 1.00 89.50 414 LYS A O 1
ATOM 3281 N N . PHE A 1 415 ? -36.916 -7.977 68.339 1.00 88.44 415 PHE A N 1
ATOM 3282 C CA . PHE A 1 415 ? -35.594 -8.255 68.887 1.00 88.44 415 PHE A CA 1
ATOM 3283 C C . PHE A 1 415 ? -35.226 -9.743 68.804 1.00 88.44 415 PHE A C 1
ATOM 3285 O O . PHE A 1 415 ? -35.946 -10.604 69.324 1.00 88.44 415 PHE A O 1
ATOM 3292 N N . GLY A 1 416 ? -34.087 -10.040 68.180 1.00 87.06 416 GLY A N 1
ATOM 3293 C CA . GLY A 1 416 ? -33.547 -11.390 68.036 1.00 87.06 416 GLY A CA 1
ATOM 3294 C C . GLY A 1 416 ? -34.393 -12.335 67.175 1.00 87.06 416 GLY A C 1
ATOM 3295 O O . GLY A 1 416 ? -34.271 -13.550 67.324 1.00 87.06 416 GLY A O 1
ATOM 3296 N N . VAL A 1 417 ? -35.292 -11.805 66.333 1.00 89.00 417 VAL A N 1
ATOM 3297 C CA . VAL A 1 417 ? -36.112 -12.590 65.397 1.00 89.00 417 VAL A CA 1
ATOM 3298 C C . VAL A 1 417 ? -35.763 -12.190 63.970 1.00 89.00 417 VAL A C 1
ATOM 3300 O O . VAL A 1 417 ? -36.018 -11.062 63.551 1.00 89.00 417 VAL A O 1
ATOM 3303 N N . GLU A 1 418 ? -35.204 -13.129 63.210 1.00 92.00 418 GLU A N 1
ATOM 3304 C CA . GLU A 1 418 ? -34.902 -12.919 61.795 1.00 92.00 418 GLU A CA 1
ATOM 3305 C C . GLU A 1 418 ? -36.178 -12.921 60.945 1.00 92.00 418 GLU A C 1
ATOM 3307 O O . GLU A 1 418 ? -37.047 -13.786 61.084 1.00 92.00 418 GLU A O 1
ATOM 3312 N N . GLN A 1 419 ? -36.271 -11.978 60.008 1.00 93.19 419 GLN A N 1
ATOM 3313 C CA . GLN A 1 419 ? -37.254 -12.008 58.930 1.00 93.19 419 GLN A CA 1
ATOM 3314 C C . GLN A 1 419 ? -36.538 -11.981 57.584 1.00 93.19 419 GLN A C 1
ATOM 3316 O O . GLN A 1 419 ? -35.684 -11.131 57.353 1.00 93.19 419 GLN A O 1
ATOM 3321 N N . SER A 1 420 ? -36.924 -12.859 56.658 1.00 93.25 420 SER A N 1
ATOM 3322 C CA . SER A 1 420 ? -36.350 -12.886 55.310 1.00 93.25 420 SER A CA 1
ATOM 3323 C C . SER A 1 420 ? -37.395 -12.613 54.235 1.00 93.25 420 SER A C 1
ATOM 3325 O O . SER A 1 420 ? -38.506 -13.142 54.277 1.00 93.25 420 SER A O 1
ATOM 3327 N N . LYS A 1 421 ? -37.006 -11.846 53.216 1.00 90.44 421 LYS A N 1
ATOM 3328 C CA . LYS A 1 421 ? -37.749 -11.668 51.967 1.00 90.44 421 LYS A CA 1
ATOM 3329 C C . LYS A 1 421 ? -36.963 -12.230 50.791 1.00 90.44 421 LYS A C 1
ATOM 3331 O O . LYS A 1 421 ? -35.742 -12.098 50.722 1.00 90.44 421 LYS A O 1
ATOM 3336 N N . LYS A 1 422 ? -37.686 -12.860 49.865 1.00 91.06 422 LYS A N 1
ATOM 3337 C CA . LYS A 1 422 ? -37.142 -13.410 48.622 1.00 91.06 422 LYS A CA 1
ATOM 3338 C C . LYS A 1 422 ? -37.351 -12.430 47.473 1.00 91.06 422 LYS A C 1
ATOM 3340 O O . LYS A 1 422 ? -38.452 -11.903 47.311 1.00 91.06 422 LYS A O 1
ATOM 3345 N N . VAL A 1 423 ? -36.310 -12.233 46.675 1.00 90.06 423 VAL A N 1
ATOM 3346 C CA . VAL A 1 423 ? -36.313 -11.408 45.461 1.00 90.06 423 VAL A CA 1
ATOM 3347 C C . VAL A 1 423 ? -35.695 -12.229 44.346 1.00 90.06 423 VAL A C 1
ATOM 3349 O O . VAL A 1 423 ? -34.632 -12.803 44.529 1.00 90.06 423 VAL A O 1
ATOM 3352 N N . ILE A 1 424 ? -36.337 -12.301 43.191 1.00 91.88 424 ILE A N 1
ATOM 3353 C CA . ILE A 1 424 ? -35.807 -13.019 42.037 1.00 91.88 424 ILE A CA 1
ATOM 3354 C C . ILE A 1 424 ? -35.151 -12.001 41.105 1.00 91.88 424 ILE A C 1
ATOM 3356 O O . ILE A 1 424 ? -35.780 -11.018 40.714 1.00 91.88 424 ILE A O 1
ATOM 3360 N N . ILE A 1 425 ? -33.891 -12.231 40.745 1.00 93.12 425 ILE A N 1
ATOM 3361 C CA . ILE A 1 425 ? -33.232 -11.535 39.641 1.00 93.12 425 ILE A CA 1
ATOM 3362 C C . ILE A 1 425 ? -33.444 -12.373 38.383 1.00 93.12 425 ILE A C 1
ATOM 3364 O O . ILE A 1 425 ? -33.017 -13.521 38.327 1.00 93.12 425 ILE A O 1
ATOM 3368 N N . GLU A 1 426 ? -34.072 -11.801 37.368 1.00 93.75 426 GLU A N 1
ATOM 3369 C CA . GLU A 1 426 ? -34.265 -12.415 36.054 1.00 93.75 426 GLU A CA 1
ATOM 3370 C C . GLU A 1 426 ? -33.331 -11.755 35.038 1.00 93.75 426 GLU A C 1
ATOM 3372 O O . GLU A 1 426 ? -33.344 -10.530 34.898 1.00 93.75 426 GLU A O 1
ATOM 3377 N N . ASN A 1 427 ? -32.531 -12.537 34.308 1.00 94.50 427 ASN A N 1
ATOM 3378 C CA . ASN A 1 427 ? -31.743 -12.005 33.200 1.00 94.50 427 ASN A CA 1
ATOM 3379 C C . ASN A 1 427 ? -32.591 -11.939 31.923 1.00 94.50 427 ASN A C 1
ATOM 3381 O O . ASN A 1 427 ? -32.861 -12.945 31.268 1.00 94.50 427 ASN A O 1
ATOM 3385 N N . THR A 1 428 ? -32.966 -10.718 31.553 1.00 92.25 428 THR A N 1
ATOM 3386 C CA . THR A 1 428 ? -33.771 -10.410 30.359 1.00 92.25 428 THR A CA 1
ATOM 3387 C C . THR A 1 428 ? -32.913 -10.022 29.150 1.00 92.25 428 THR A C 1
ATOM 3389 O O . THR A 1 428 ? -33.442 -9.779 28.065 1.00 92.25 428 THR A O 1
ATOM 3392 N N . GLY A 1 429 ? -31.591 -9.936 29.329 1.00 90.00 429 GLY A N 1
ATOM 3393 C CA . GLY A 1 429 ? -30.625 -9.641 28.278 1.00 90.00 429 GLY A CA 1
ATOM 3394 C C . GLY A 1 429 ? -30.264 -10.857 27.420 1.00 90.00 429 GLY A C 1
ATOM 3395 O O . GLY A 1 429 ? -30.700 -11.982 27.657 1.00 90.00 429 GLY A O 1
ATOM 3396 N N . LEU A 1 430 ? -29.434 -10.613 26.402 1.00 91.12 430 LEU A N 1
ATOM 3397 C CA . LEU A 1 430 ? -28.930 -11.644 25.483 1.00 91.12 430 LEU A CA 1
ATOM 3398 C C . LEU A 1 430 ? -27.604 -12.273 25.941 1.00 91.12 430 LEU A C 1
ATOM 3400 O O . LEU A 1 430 ? -27.190 -13.295 25.400 1.00 91.12 430 LEU A O 1
ATOM 3404 N N . VAL A 1 431 ? -26.950 -11.676 26.940 1.00 93.12 431 VAL A N 1
ATOM 3405 C CA . VAL A 1 431 ? -25.645 -12.093 27.472 1.00 93.12 431 VAL A CA 1
ATOM 3406 C C . VAL A 1 431 ? -25.747 -12.468 28.950 1.00 93.12 431 VAL A C 1
ATOM 3408 O O . VAL A 1 431 ? -26.719 -12.118 29.617 1.00 93.12 431 VAL A O 1
ATOM 3411 N N . VAL A 1 432 ? -24.740 -13.168 29.477 1.00 94.06 432 VAL A N 1
ATOM 3412 C CA . VAL A 1 432 ? -24.655 -13.510 30.907 1.00 94.06 432 VAL A CA 1
ATOM 3413 C C . VAL A 1 432 ? -24.587 -12.235 31.750 1.00 94.06 432 VAL A C 1
ATOM 3415 O O . VAL A 1 432 ? -23.715 -11.390 31.541 1.00 94.06 432 VAL A O 1
ATOM 3418 N N . ALA A 1 433 ? -25.479 -12.113 32.729 1.00 95.44 433 ALA A N 1
ATOM 3419 C CA . ALA A 1 433 ? -25.462 -11.018 33.687 1.00 95.44 433 ALA A CA 1
ATOM 3420 C C . ALA A 1 433 ? -24.625 -11.412 34.908 1.00 95.44 433 ALA A C 1
ATOM 3422 O O . ALA A 1 433 ? -25.013 -12.291 35.678 1.00 95.44 433 ALA A O 1
ATOM 3423 N N . HIS A 1 434 ? -23.482 -10.753 35.085 1.00 96.62 434 HIS A N 1
ATOM 3424 C CA . HIS A 1 434 ? -22.720 -10.814 36.328 1.00 96.62 434 HIS A CA 1
ATOM 3425 C C . HIS A 1 434 ? -23.213 -9.691 37.220 1.00 96.62 434 HIS A C 1
ATOM 3427 O O . HIS A 1 434 ? -23.230 -8.540 36.785 1.00 96.62 434 HIS A O 1
ATOM 3433 N N . PHE A 1 435 ? -23.600 -10.003 38.448 1.00 96.00 435 PHE A N 1
ATOM 3434 C CA . PHE A 1 435 ? -23.972 -8.974 39.403 1.00 96.00 435 PHE A CA 1
ATOM 3435 C C . PHE A 1 435 ? -23.213 -9.140 40.711 1.00 96.00 435 PHE A C 1
ATOM 3437 O O . PHE A 1 435 ? -22.759 -10.232 41.062 1.00 96.00 435 PHE A O 1
ATOM 3444 N N . ARG A 1 436 ? -23.114 -8.038 41.446 1.00 96.38 436 ARG A N 1
ATOM 3445 C CA . ARG A 1 436 ? -22.625 -8.006 42.819 1.00 96.38 436 ARG A CA 1
ATOM 3446 C C . ARG A 1 436 ? -23.242 -6.847 43.575 1.00 96.38 436 ARG A C 1
ATOM 3448 O O . ARG A 1 436 ? -23.565 -5.816 42.989 1.00 96.38 436 ARG A O 1
ATOM 3455 N N . PHE A 1 437 ? -23.346 -7.001 44.880 1.00 95.75 437 PHE A N 1
ATOM 3456 C CA . PHE A 1 437 ? -23.665 -5.896 45.759 1.00 95.75 437 PHE A CA 1
ATOM 3457 C C . PHE A 1 437 ? -22.412 -5.086 46.082 1.00 95.75 437 PHE A C 1
ATOM 3459 O O . PHE A 1 437 ? -21.342 -5.651 46.323 1.00 95.75 437 PHE A O 1
ATOM 3466 N N . ILE A 1 438 ? -22.541 -3.762 46.057 1.00 94.38 438 ILE A N 1
ATOM 3467 C CA . ILE A 1 438 ? -21.431 -2.835 46.290 1.00 94.38 438 ILE A CA 1
ATOM 3468 C C . ILE A 1 438 ? -21.766 -1.853 47.417 1.00 94.38 438 ILE A C 1
ATOM 3470 O O . ILE A 1 438 ? -22.940 -1.515 47.581 1.00 94.38 438 ILE A O 1
ATOM 3474 N N . PRO A 1 439 ? -20.764 -1.390 48.185 1.00 92.56 439 PRO A N 1
ATOM 3475 C CA . PRO A 1 439 ? -20.962 -0.315 49.150 1.00 92.56 439 PRO A CA 1
ATOM 3476 C C . PRO A 1 439 ? -21.395 0.991 48.475 1.00 92.56 439 PRO A C 1
ATOM 3478 O O . PRO A 1 439 ? -21.088 1.239 47.303 1.00 92.56 439 PRO A O 1
ATOM 3481 N N . LYS A 1 440 ? -22.093 1.838 49.235 1.00 89.81 440 LYS A N 1
ATOM 3482 C CA . LYS A 1 440 ? -22.375 3.232 48.857 1.00 89.81 440 LYS A CA 1
ATOM 3483 C C . LYS A 1 440 ? -21.056 4.027 48.841 1.00 89.81 440 LYS A C 1
ATOM 3485 O O . LYS A 1 440 ? -20.096 3.622 49.480 1.00 89.81 440 LYS A O 1
ATOM 3490 N N . LEU A 1 441 ? -20.993 5.146 48.108 1.00 78.62 441 LEU A N 1
ATOM 3491 C CA . LEU A 1 441 ? -19.748 5.917 47.883 1.00 78.62 441 LEU A CA 1
ATOM 3492 C C . LEU A 1 441 ? -18.981 6.283 49.168 1.00 78.62 441 LEU A C 1
ATOM 3494 O O . LEU A 1 441 ? -17.758 6.377 49.130 1.00 78.62 441 LEU A O 1
ATOM 3498 N N . GLU A 1 442 ? -19.696 6.487 50.274 1.00 79.12 442 GLU A N 1
ATOM 3499 C CA . GLU A 1 442 ? -19.143 6.885 51.575 1.00 79.12 442 GLU A CA 1
ATOM 3500 C C . GLU A 1 442 ? -19.070 5.721 52.582 1.00 79.12 442 GLU A C 1
ATOM 3502 O O . GLU A 1 442 ? -18.464 5.862 53.643 1.00 79.12 442 GLU A O 1
ATOM 3507 N N . ASP A 1 443 ? -19.627 4.556 52.235 1.00 82.62 443 ASP A N 1
ATOM 3508 C CA . ASP A 1 443 ? -19.753 3.409 53.132 1.00 82.62 443 ASP A CA 1
ATOM 3509 C C . ASP A 1 443 ? -18.718 2.323 52.803 1.00 82.62 443 ASP A C 1
ATOM 3511 O O . ASP A 1 443 ? -18.342 2.097 51.653 1.00 82.62 443 ASP A O 1
ATOM 3515 N N . VAL A 1 444 ? -18.288 1.582 53.827 1.00 84.50 444 VAL A N 1
ATOM 3516 C CA . VAL A 1 444 ? -17.435 0.388 53.661 1.00 84.50 444 VAL A CA 1
ATOM 3517 C C . VAL A 1 444 ? -18.283 -0.877 53.495 1.00 84.50 444 VAL A C 1
ATOM 3519 O O . VAL A 1 444 ? -17.874 -1.829 52.829 1.00 84.50 444 VAL A O 1
ATOM 3522 N N . THR A 1 445 ? -19.476 -0.897 54.090 1.00 89.75 445 THR A N 1
ATOM 3523 C CA . THR A 1 445 ? -20.399 -2.033 54.050 1.00 89.75 445 THR A CA 1
ATOM 3524 C C . THR A 1 445 ? -21.465 -1.849 52.970 1.00 89.75 445 THR A C 1
ATOM 3526 O O . THR A 1 445 ? -21.810 -0.740 52.571 1.00 89.75 445 THR A O 1
ATOM 3529 N N . VAL A 1 446 ? -21.997 -2.967 52.470 1.00 91.56 446 VAL A N 1
ATOM 3530 C CA . VAL A 1 446 ? -23.070 -2.976 51.458 1.00 91.56 446 VAL A CA 1
ATOM 3531 C C . VAL A 1 446 ? -24.405 -2.494 52.023 1.00 91.56 446 VAL A C 1
ATOM 3533 O O . VAL A 1 446 ? -25.178 -1.851 51.315 1.00 91.56 446 VAL A O 1
ATOM 3536 N N . CYS A 1 447 ? -24.673 -2.822 53.283 1.00 93.12 447 CYS A N 1
ATOM 3537 C CA . CYS A 1 447 ? -25.874 -2.444 54.008 1.00 93.12 447 CYS A CA 1
ATOM 3538 C C . CYS A 1 447 ? -25.563 -2.197 55.489 1.00 93.12 447 CYS A C 1
ATOM 3540 O O . CYS A 1 447 ? -24.470 -2.520 55.972 1.00 93.12 447 CYS A O 1
ATOM 3542 N N . LYS A 1 448 ? -26.529 -1.612 56.197 1.00 92.44 448 LYS A N 1
ATOM 3543 C CA . LYS A 1 448 ? -26.529 -1.442 57.651 1.00 92.44 448 LYS A CA 1
ATOM 3544 C C . LYS A 1 448 ? -26.496 -2.804 58.372 1.00 92.44 448 LYS A C 1
ATOM 3546 O O . LYS A 1 448 ? -26.977 -3.789 57.809 1.00 92.44 448 LYS A O 1
ATOM 3551 N N . PRO A 1 449 ? -26.003 -2.872 59.627 1.00 91.25 449 PRO A N 1
ATOM 3552 C CA . PRO A 1 449 ? -25.804 -4.134 60.357 1.00 91.25 449 PRO A CA 1
ATOM 3553 C C . PRO A 1 449 ? -27.062 -4.993 60.532 1.00 91.25 449 PRO A C 1
ATOM 3555 O O . PRO A 1 449 ? -26.971 -6.214 60.622 1.00 91.25 449 PRO A O 1
ATOM 3558 N N . TRP A 1 450 ? -28.240 -4.366 60.546 1.00 92.69 450 TRP A N 1
ATOM 3559 C CA . TRP A 1 450 ? -29.520 -5.059 60.697 1.00 92.69 450 TRP A CA 1
ATOM 3560 C C . TRP A 1 450 ? -29.999 -5.770 59.426 1.00 92.69 450 TRP A C 1
ATOM 3562 O O . TRP A 1 450 ? -31.018 -6.460 59.462 1.00 92.69 450 TRP A O 1
ATOM 3572 N N . LEU A 1 451 ? -29.290 -5.608 58.304 1.00 94.75 451 LEU A N 1
ATOM 3573 C CA . LEU A 1 451 ? -29.584 -6.241 57.024 1.00 94.75 451 LEU A CA 1
ATOM 3574 C C . LEU A 1 451 ? -28.434 -7.128 56.561 1.00 94.75 451 LEU A C 1
ATOM 3576 O O . LEU A 1 451 ? -27.257 -6.820 56.720 1.00 94.75 451 LEU A O 1
ATOM 3580 N N . SER A 1 452 ? -28.799 -8.208 55.882 1.00 94.81 452 SER A N 1
ATOM 3581 C CA . SER A 1 452 ? -27.883 -9.020 55.091 1.00 94.81 452 SER A CA 1
ATOM 3582 C C . SER A 1 452 ? -28.560 -9.476 53.801 1.00 94.81 452 SER A C 1
ATOM 3584 O O . SER A 1 452 ? -29.784 -9.621 53.740 1.00 94.81 452 SER A O 1
ATOM 3586 N N . VAL A 1 453 ? -27.766 -9.711 52.755 1.00 95.44 453 VAL A N 1
ATOM 3587 C CA . VAL A 1 453 ? -28.251 -10.246 51.479 1.00 95.44 453 VAL A CA 1
ATOM 3588 C C . VAL A 1 453 ? -27.401 -11.431 51.032 1.00 95.44 453 VAL A C 1
ATOM 3590 O O . VAL A 1 453 ? -26.182 -11.437 51.182 1.00 95.44 453 VAL A O 1
ATOM 3593 N N . SER A 1 454 ? -28.052 -12.466 50.504 1.00 95.50 454 SER A N 1
ATOM 3594 C CA . SER A 1 454 ? -27.386 -13.663 49.996 1.00 95.50 454 SER A CA 1
ATOM 3595 C C . SER A 1 454 ? -28.082 -14.199 48.741 1.00 95.50 454 SER A C 1
ATOM 3597 O O . SER A 1 454 ? -29.308 -14.324 48.751 1.00 95.50 454 SER A O 1
ATOM 3599 N N . PRO A 1 455 ? -27.341 -14.558 47.678 1.00 96.31 455 PRO A N 1
ATOM 3600 C CA . PRO A 1 455 ? -25.896 -14.371 47.513 1.00 96.31 455 PRO A CA 1
ATOM 3601 C C . PRO A 1 455 ? -25.504 -12.902 47.246 1.00 96.31 455 PRO A C 1
ATOM 3603 O O . PRO A 1 455 ? -26.275 -12.126 46.685 1.00 96.31 455 PRO A O 1
ATOM 3606 N N . MET A 1 456 ? -24.272 -12.531 47.615 1.00 95.19 456 MET A N 1
ATOM 3607 C CA . MET A 1 456 ? -23.719 -11.175 47.418 1.00 95.19 456 MET A CA 1
ATOM 3608 C C . MET A 1 456 ? -23.269 -10.894 45.979 1.00 95.19 456 MET A C 1
ATOM 3610 O O . MET A 1 456 ? -23.100 -9.740 45.593 1.00 95.19 456 MET A O 1
ATOM 3614 N N . PHE A 1 457 ? -23.040 -11.940 45.192 1.00 96.75 457 PHE A N 1
ATOM 3615 C CA . PHE A 1 457 ? -22.646 -11.873 43.792 1.00 96.75 457 PHE A CA 1
ATOM 3616 C C . PHE A 1 457 ? -23.077 -13.153 43.080 1.00 96.75 457 PHE A C 1
ATOM 3618 O O . PHE A 1 457 ? -23.328 -14.177 43.718 1.00 96.75 457 PHE A O 1
ATOM 3625 N N . GLY A 1 458 ? -23.145 -13.113 41.756 1.00 95.56 458 GLY A N 1
ATOM 3626 C CA . GLY A 1 458 ? -23.484 -14.289 40.970 1.00 95.56 458 GLY A CA 1
ATOM 3627 C C . GLY A 1 458 ? -23.484 -14.031 39.473 1.00 95.56 458 GLY A C 1
ATOM 3628 O O . GLY A 1 458 ? -23.284 -12.908 39.008 1.00 95.56 458 GLY A O 1
ATOM 3629 N N . MET A 1 459 ? -23.710 -15.107 38.724 1.00 96.38 459 MET A N 1
ATOM 3630 C CA . MET A 1 459 ? -23.794 -15.104 37.267 1.00 96.38 459 MET A CA 1
ATOM 3631 C C . MET A 1 459 ? -25.126 -15.711 36.858 1.00 96.38 459 MET A C 1
ATOM 3633 O O . MET A 1 459 ? -25.461 -16.806 37.305 1.00 96.38 459 MET A O 1
ATOM 3637 N N . ILE A 1 460 ? -25.870 -15.008 36.012 1.00 96.38 460 ILE A N 1
ATOM 3638 C CA . ILE A 1 460 ? -27.194 -15.432 35.562 1.00 96.38 460 ILE A CA 1
ATOM 3639 C C . ILE A 1 460 ? -27.145 -15.569 34.037 1.00 96.38 460 ILE A C 1
ATOM 3641 O O . ILE A 1 460 ? -27.004 -14.553 33.345 1.00 96.38 460 ILE A O 1
ATOM 3645 N N . PRO A 1 461 ? -27.215 -16.793 33.484 1.00 95.88 461 PRO A N 1
ATOM 3646 C CA . PRO A 1 461 ? -27.306 -16.998 32.042 1.00 95.88 461 PRO A CA 1
ATOM 3647 C C . PRO A 1 461 ? -28.524 -16.290 31.419 1.00 95.88 461 PRO A C 1
ATOM 3649 O O . PRO A 1 461 ? -29.472 -15.952 32.130 1.00 95.88 461 PRO A O 1
ATOM 3652 N N . PRO A 1 462 ? -28.523 -16.017 30.102 1.00 94.69 462 PRO A N 1
ATOM 3653 C CA . PRO A 1 462 ? -29.681 -15.432 29.427 1.00 94.69 462 PRO A CA 1
ATOM 3654 C C . PRO A 1 462 ? -30.948 -16.260 29.656 1.00 94.69 462 PRO A C 1
ATOM 3656 O O . PRO A 1 462 ? -30.921 -17.472 29.455 1.00 94.69 462 PRO A O 1
ATOM 3659 N N . ARG A 1 463 ? -32.062 -15.594 29.996 1.00 92.25 463 ARG A N 1
ATOM 3660 C CA . ARG A 1 463 ? -33.377 -16.201 30.293 1.00 92.25 463 ARG A CA 1
ATOM 3661 C C . ARG A 1 463 ? -33.452 -17.033 31.578 1.00 92.25 463 ARG A C 1
ATOM 3663 O O . ARG A 1 463 ? -34.512 -17.591 31.852 1.00 92.25 463 ARG A O 1
ATOM 3670 N N . ASP A 1 464 ? -32.384 -17.077 32.368 1.00 95.88 464 ASP A N 1
ATOM 3671 C CA . ASP A 1 464 ? -32.393 -17.708 33.685 1.00 95.88 464 ASP A CA 1
ATOM 3672 C C . ASP A 1 464 ? -32.731 -16.702 34.793 1.00 95.88 464 ASP A C 1
ATOM 3674 O O . ASP A 1 464 ? -32.733 -15.476 34.616 1.00 95.88 464 ASP A O 1
ATOM 3678 N N . THR A 1 465 ? -33.008 -17.251 35.973 1.00 95.19 465 THR A N 1
ATOM 3679 C CA . THR A 1 465 ? -33.343 -16.499 37.181 1.00 95.19 465 THR A CA 1
ATOM 3680 C C . THR A 1 465 ? -32.495 -16.939 38.364 1.00 95.19 465 THR A C 1
ATOM 3682 O O . THR A 1 465 ? -32.112 -18.105 38.445 1.00 95.19 465 THR A O 1
ATOM 3685 N N . MET A 1 466 ? -32.292 -16.050 39.335 1.00 94.88 466 MET A N 1
ATOM 3686 C CA . MET A 1 466 ? -31.667 -16.393 40.608 1.00 94.88 466 MET A CA 1
ATOM 3687 C C . MET A 1 466 ? -32.397 -15.781 41.804 1.00 94.88 466 MET A C 1
ATOM 3689 O O . MET A 1 466 ? -32.798 -14.621 41.768 1.00 94.88 466 MET A O 1
ATOM 3693 N N . GLU A 1 467 ? -32.551 -16.561 42.877 1.00 94.88 467 GLU A N 1
ATOM 3694 C CA . GLU A 1 467 ? -33.147 -16.107 44.137 1.00 94.88 467 GLU A CA 1
ATOM 3695 C C . GLU A 1 467 ? -32.099 -15.382 44.996 1.00 94.88 467 GLU A C 1
ATOM 3697 O O . GLU A 1 467 ? -31.078 -15.955 45.372 1.00 94.88 467 GLU A O 1
ATOM 3702 N N . LEU A 1 468 ? -32.388 -14.130 45.338 1.00 93.75 468 LEU A N 1
ATOM 3703 C CA . LEU A 1 468 ? -31.783 -13.394 46.437 1.00 93.75 468 LEU A CA 1
ATOM 3704 C C . LEU A 1 468 ? -32.653 -13.512 47.688 1.00 93.75 468 LEU A C 1
ATOM 3706 O O . LEU A 1 468 ? -33.882 -13.405 47.637 1.00 93.75 468 LEU A O 1
ATOM 3710 N N . ARG A 1 469 ? -31.999 -13.629 48.837 1.00 94.75 469 ARG A N 1
ATOM 3711 C CA . ARG A 1 469 ? -32.608 -13.552 50.159 1.00 94.75 469 ARG A CA 1
ATOM 3712 C C . ARG A 1 469 ? -32.081 -12.325 50.884 1.00 94.75 469 ARG A C 1
ATOM 3714 O O . ARG A 1 469 ? -30.886 -12.243 51.140 1.00 94.75 469 ARG A O 1
ATOM 3721 N N . ILE A 1 470 ? -32.981 -11.409 51.223 1.00 93.94 470 ILE A N 1
ATOM 3722 C CA . ILE A 1 470 ? -32.703 -10.258 52.085 1.00 93.94 470 ILE A CA 1
ATOM 3723 C C . ILE A 1 470 ? -33.207 -10.619 53.477 1.00 93.94 470 ILE A C 1
ATOM 3725 O O . ILE A 1 470 ? -34.397 -10.893 53.631 1.00 93.94 470 ILE A O 1
ATOM 3729 N N . THR A 1 471 ? -32.326 -10.637 54.469 1.00 95.00 471 THR A N 1
ATOM 3730 C CA . THR A 1 471 ? -32.657 -10.973 55.856 1.00 95.00 471 THR A CA 1
ATOM 3731 C C . THR A 1 471 ? -32.455 -9.755 56.740 1.00 95.00 471 THR A C 1
ATOM 3733 O O . THR A 1 471 ? -31.377 -9.166 56.746 1.00 95.00 471 THR A O 1
ATOM 3736 N N . ALA A 1 472 ? -33.496 -9.400 57.483 1.00 94.56 472 ALA A N 1
ATOM 3737 C CA . ALA A 1 472 ? -33.474 -8.388 58.519 1.00 94.56 472 ALA A CA 1
ATOM 3738 C C . ALA A 1 472 ? -33.382 -9.054 59.896 1.00 94.56 472 ALA A C 1
ATOM 3740 O O . ALA A 1 472 ? -34.140 -9.982 60.192 1.00 94.56 472 ALA A O 1
ATOM 3741 N N . HIS A 1 473 ? -32.476 -8.565 60.735 1.00 93.94 473 HIS A N 1
ATOM 3742 C CA . HIS A 1 473 ? -32.274 -9.037 62.097 1.00 93.94 473 HIS A CA 1
ATOM 3743 C C . HIS A 1 473 ? -31.922 -7.858 63.002 1.00 93.94 473 HIS A C 1
ATOM 3745 O O . HIS A 1 473 ? -30.993 -7.109 62.722 1.00 93.94 473 HIS A O 1
ATOM 3751 N N . VAL A 1 474 ? -32.677 -7.689 64.086 1.00 91.19 474 VAL A N 1
ATOM 3752 C CA . VAL A 1 474 ? -32.421 -6.640 65.077 1.00 91.19 474 VAL A CA 1
ATOM 3753 C C . VAL A 1 474 ? -31.779 -7.286 66.297 1.00 91.19 474 VAL A C 1
ATOM 3755 O O . VAL A 1 474 ? -32.458 -7.974 67.062 1.00 91.19 474 VAL A O 1
ATOM 3758 N N . ASP A 1 475 ? -30.473 -7.085 66.446 1.00 88.75 475 ASP A N 1
ATOM 3759 C CA . ASP A 1 475 ? -29.703 -7.518 67.611 1.00 88.75 475 ASP A CA 1
ATOM 3760 C C . ASP A 1 475 ? -29.660 -6.441 68.710 1.00 88.75 475 ASP A C 1
ATOM 3762 O O . ASP A 1 475 ? -30.302 -5.397 68.602 1.00 88.75 475 ASP A O 1
ATOM 3766 N N . GLU A 1 476 ? -28.904 -6.707 69.777 1.00 84.56 476 GLU A N 1
ATOM 3767 C CA . GLU A 1 476 ? -28.676 -5.795 70.909 1.00 84.56 476 GLU A CA 1
ATOM 3768 C C . GLU A 1 476 ? -28.207 -4.403 70.484 1.00 84.56 476 GLU A C 1
ATOM 3770 O O . GLU A 1 476 ? -28.769 -3.400 70.925 1.00 84.56 476 GLU A O 1
ATOM 3775 N N . THR A 1 477 ? -27.239 -4.328 69.573 1.00 84.69 477 THR A N 1
ATOM 3776 C CA . THR A 1 477 ? -26.644 -3.057 69.148 1.00 84.69 477 THR A CA 1
ATOM 3777 C C . THR A 1 477 ? -27.620 -2.219 68.327 1.00 84.69 477 THR A C 1
ATOM 3779 O O . THR A 1 477 ? -27.796 -1.028 68.586 1.00 84.69 477 THR A O 1
ATOM 3782 N N . VAL A 1 478 ? -28.322 -2.856 67.388 1.00 87.75 478 VAL A N 1
ATOM 3783 C CA . VAL A 1 478 ? -29.313 -2.200 66.528 1.00 87.75 478 VAL A CA 1
ATOM 3784 C C . VAL A 1 478 ? -30.523 -1.766 67.352 1.00 87.75 478 VAL A C 1
ATOM 3786 O O . VAL A 1 478 ? -30.992 -0.639 67.221 1.00 87.75 478 VAL A O 1
ATOM 3789 N N . ALA A 1 479 ? -31.034 -2.643 68.219 1.00 86.44 479 ALA A N 1
ATOM 3790 C CA . ALA A 1 479 ? -32.177 -2.354 69.080 1.00 86.44 479 ALA A CA 1
ATOM 3791 C C . ALA A 1 479 ? -31.930 -1.145 69.983 1.00 86.44 479 ALA A C 1
ATOM 3793 O O . ALA A 1 479 ? -32.833 -0.327 70.180 1.00 86.44 479 ALA A O 1
ATOM 3794 N N . HIS A 1 480 ? -30.705 -1.032 70.498 1.00 81.56 480 HIS A N 1
ATOM 3795 C CA . HIS A 1 480 ? -30.281 0.103 71.295 1.00 81.56 480 HIS A CA 1
ATOM 3796 C C . HIS A 1 480 ? -30.294 1.401 70.484 1.00 81.56 480 HIS A C 1
ATOM 3798 O O . HIS A 1 480 ? -30.999 2.337 70.864 1.00 81.56 480 HIS A O 1
ATOM 3804 N N . GLY A 1 481 ? -29.613 1.425 69.331 1.00 82.50 481 GLY A N 1
ATOM 3805 C CA . GLY A 1 481 ? -29.598 2.590 68.441 1.00 82.50 481 GLY A CA 1
ATOM 3806 C C . GLY A 1 481 ? -31.003 3.026 68.010 1.00 82.50 481 GLY A C 1
ATOM 3807 O O . GLY A 1 481 ? -31.302 4.216 67.935 1.00 82.50 481 GLY A O 1
ATOM 3808 N N . LEU A 1 482 ? -31.913 2.073 67.783 1.00 84.38 482 LEU A N 1
ATOM 3809 C CA . LEU A 1 482 ? -33.307 2.369 67.435 1.00 84.38 482 LEU A CA 1
ATOM 3810 C C . LEU A 1 482 ? -34.079 3.000 68.600 1.00 84.38 482 LEU A C 1
ATOM 3812 O O . LEU A 1 482 ? -34.912 3.879 68.383 1.00 84.38 482 LEU A O 1
ATOM 3816 N N . THR A 1 483 ? -33.811 2.560 69.830 1.00 79.81 483 THR A N 1
ATOM 3817 C CA . THR A 1 483 ? -34.486 3.054 71.039 1.00 79.81 483 THR A CA 1
ATOM 3818 C C . THR A 1 483 ? -33.935 4.417 71.477 1.00 79.81 483 THR A C 1
ATOM 3820 O O . THR A 1 483 ? -34.697 5.259 71.954 1.00 79.81 483 THR A O 1
ATOM 3823 N N . SER A 1 484 ? -32.634 4.672 71.281 1.00 74.69 484 SER A N 1
ATOM 3824 C CA . SER A 1 484 ? -31.997 5.980 71.512 1.00 74.69 484 SER A CA 1
ATOM 3825 C C . SER A 1 484 ? -32.292 7.001 70.403 1.00 74.69 484 SER A C 1
ATOM 3827 O O . SER A 1 484 ? -32.180 8.206 70.631 1.00 74.69 484 SER A O 1
ATOM 3829 N N . GLY A 1 485 ? -32.717 6.539 69.222 1.00 75.88 485 GLY A N 1
ATOM 3830 C CA . GLY A 1 485 ? -32.966 7.367 68.038 1.00 75.88 485 GLY A CA 1
ATOM 3831 C C . GLY A 1 485 ? -31.716 7.644 67.193 1.00 75.88 485 GLY A C 1
ATOM 3832 O O . GLY A 1 485 ? -31.773 8.477 66.290 1.00 75.88 485 GLY A O 1
ATOM 3833 N N . GLU A 1 486 ? -30.605 6.965 67.481 1.00 78.50 486 GLU A N 1
ATOM 3834 C CA . GLU A 1 486 ? -29.345 7.038 66.730 1.00 78.50 486 GLU A CA 1
ATOM 3835 C C . GLU A 1 486 ? -29.350 6.169 65.463 1.00 78.50 486 GLU A C 1
ATOM 3837 O O . GLU A 1 486 ? -28.577 6.421 64.541 1.00 78.50 486 GLU A O 1
ATOM 3842 N N . GLU A 1 487 ? -30.232 5.169 65.393 1.00 82.50 487 GLU A N 1
ATOM 3843 C CA . GLU A 1 487 ? -30.371 4.258 64.255 1.00 82.50 487 GLU A CA 1
ATOM 3844 C C . GLU A 1 487 ? -31.775 4.334 63.644 1.00 82.50 487 GLU A C 1
ATOM 3846 O O . GLU A 1 487 ? -32.760 4.687 64.299 1.00 82.50 487 GLU A O 1
ATOM 3851 N N . THR A 1 488 ? -31.876 3.964 62.368 1.00 88.69 488 THR A N 1
ATOM 3852 C CA . THR A 1 488 ? -33.142 3.862 61.643 1.00 88.69 488 THR A CA 1
ATOM 3853 C C . THR A 1 488 ? -33.222 2.581 60.815 1.00 88.69 488 THR A C 1
ATOM 3855 O O . THR A 1 488 ? -32.243 2.112 60.228 1.00 88.69 488 THR A O 1
ATOM 3858 N N . LEU A 1 489 ? -34.431 2.022 60.716 1.00 89.88 489 LEU A N 1
ATOM 3859 C CA . LEU A 1 489 ? -34.727 0.861 59.870 1.00 89.88 489 LEU A CA 1
ATOM 3860 C C . LEU A 1 489 ? -35.049 1.279 58.432 1.00 89.88 489 LEU A C 1
ATOM 3862 O O . LEU A 1 489 ? -36.100 0.941 57.886 1.00 89.88 489 LEU A O 1
ATOM 3866 N N . ASP A 1 490 ? -34.136 2.019 57.822 1.00 91.12 490 ASP A N 1
ATOM 3867 C CA . ASP A 1 490 ? -34.119 2.306 56.394 1.00 91.12 490 ASP A CA 1
ATOM 3868 C C . ASP A 1 490 ? -32.690 2.191 55.864 1.00 91.12 490 ASP A C 1
ATOM 3870 O O . ASP A 1 490 ? -31.728 2.582 56.531 1.00 91.12 490 ASP A O 1
ATOM 3874 N N . ASP A 1 491 ? -32.554 1.582 54.688 1.00 91.75 491 ASP A N 1
ATOM 3875 C CA . ASP A 1 491 ? -31.286 1.475 53.978 1.00 91.75 491 ASP A CA 1
ATOM 3876 C C . ASP A 1 491 ? -31.502 1.237 52.476 1.00 91.75 491 ASP A C 1
ATOM 3878 O O . ASP A 1 491 ? -32.578 0.831 52.035 1.00 91.75 491 ASP A O 1
ATOM 3882 N N . THR A 1 492 ? -30.468 1.477 51.671 1.00 91.50 492 THR A N 1
ATOM 3883 C CA . THR A 1 492 ? -30.459 1.179 50.235 1.00 91.50 492 THR A CA 1
ATOM 3884 C C . THR A 1 492 ? -29.242 0.341 49.871 1.00 91.50 492 THR A C 1
ATOM 3886 O O . THR A 1 492 ? -28.105 0.785 50.024 1.00 91.50 492 THR A O 1
ATOM 3889 N N . MET A 1 493 ? -29.484 -0.849 49.321 1.00 93.31 493 MET A N 1
ATOM 3890 C CA . MET A 1 493 ? -28.445 -1.712 48.758 1.00 93.31 493 MET A CA 1
ATOM 3891 C C . MET A 1 493 ? -28.296 -1.465 47.256 1.00 93.31 493 MET A C 1
ATOM 3893 O O . MET A 1 493 ? -29.294 -1.354 46.543 1.00 93.31 493 MET A O 1
ATOM 3897 N N . ILE A 1 494 ? -27.059 -1.435 46.758 1.00 93.75 494 ILE A N 1
ATOM 3898 C CA . ILE A 1 494 ? -26.769 -1.244 45.331 1.00 93.75 494 ILE A CA 1
ATOM 3899 C C . ILE A 1 494 ? -26.374 -2.586 44.717 1.00 93.75 494 ILE A C 1
ATOM 3901 O O . ILE A 1 494 ? -25.305 -3.120 45.013 1.00 93.75 494 ILE A O 1
ATOM 3905 N N . LEU A 1 495 ? -27.223 -3.116 43.840 1.00 94.19 495 LEU A N 1
ATOM 3906 C CA . LEU A 1 495 ? -26.918 -4.258 42.986 1.00 94.19 495 LEU A CA 1
ATOM 3907 C C . LEU A 1 495 ? -26.342 -3.739 41.670 1.00 94.19 495 LEU A C 1
ATOM 3909 O O . LEU A 1 495 ? -27.056 -3.183 40.837 1.00 94.19 495 LEU A O 1
ATOM 3913 N N . ARG A 1 496 ? -25.041 -3.937 41.471 1.00 94.44 496 ARG A N 1
ATOM 3914 C CA . ARG A 1 496 ? -24.352 -3.608 40.225 1.00 94.44 496 ARG A CA 1
ATOM 3915 C C . ARG A 1 496 ? -24.388 -4.793 39.284 1.00 94.44 496 ARG A C 1
ATOM 3917 O O . ARG A 1 496 ? -23.951 -5.875 39.668 1.00 94.44 496 ARG A O 1
ATOM 3924 N N . VAL A 1 497 ? -24.833 -4.572 38.051 1.00 94.25 497 VAL A N 1
ATOM 3925 C CA . VAL A 1 497 ? -24.606 -5.506 36.945 1.00 94.25 497 VAL A CA 1
ATOM 3926 C C . VAL A 1 497 ? -23.367 -5.049 36.182 1.00 94.25 497 VAL A C 1
ATOM 3928 O O . VAL A 1 497 ? -23.323 -3.924 35.692 1.00 94.25 497 VAL A O 1
ATOM 3931 N N . GLU A 1 498 ? -22.349 -5.901 36.088 1.00 92.38 498 GLU A N 1
ATOM 3932 C CA . GLU A 1 498 ? -21.107 -5.576 35.378 1.00 92.38 498 GLU A CA 1
ATOM 3933 C C . GLU A 1 498 ? -21.399 -5.259 33.904 1.00 92.38 498 GLU A C 1
ATOM 3935 O O . GLU A 1 498 ? -22.105 -6.012 33.234 1.00 92.38 498 GLU A O 1
ATOM 3940 N N . ASN A 1 499 ? -20.871 -4.136 33.404 1.00 88.50 499 ASN A N 1
ATOM 3941 C CA . ASN A 1 499 ? -21.169 -3.574 32.0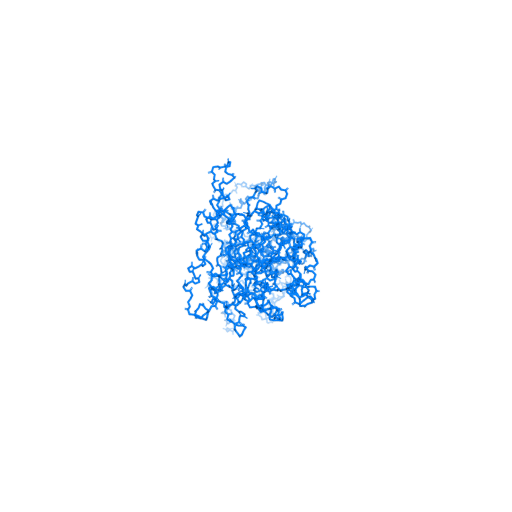73 1.00 88.50 499 ASN A CA 1
ATOM 3942 C C . ASN A 1 499 ? -22.668 -3.317 31.795 1.00 88.50 499 ASN A C 1
ATOM 3944 O O . ASN A 1 499 ? -23.064 -3.156 30.642 1.00 88.50 499 ASN A O 1
ATOM 3948 N N . GLY A 1 500 ? -23.502 -3.294 32.836 1.00 88.50 500 GLY A N 1
ATOM 3949 C CA . GLY A 1 500 ? -24.932 -3.014 32.776 1.00 88.50 500 GLY A CA 1
ATOM 3950 C C . GLY A 1 500 ? -25.309 -1.788 33.608 1.00 88.50 500 GLY A C 1
ATOM 3951 O O . GLY A 1 500 ? -24.513 -0.871 33.804 1.00 88.50 500 GLY A O 1
ATOM 3952 N N . ARG A 1 501 ? -26.557 -1.762 34.082 1.00 89.56 501 ARG A N 1
ATOM 3953 C CA . ARG A 1 501 ? -27.073 -0.704 34.965 1.00 89.56 501 ARG A CA 1
ATOM 3954 C C . ARG A 1 501 ? -26.968 -1.121 36.433 1.00 89.56 501 ARG A C 1
ATOM 3956 O O . ARG A 1 501 ? -27.010 -2.311 36.745 1.00 89.56 501 ARG A O 1
ATOM 3963 N N . ASP A 1 502 ? -26.903 -0.131 37.317 1.00 91.69 502 ASP A N 1
ATOM 3964 C CA . ASP A 1 502 ? -27.042 -0.328 38.761 1.00 91.69 502 ASP A CA 1
ATOM 3965 C C . ASP A 1 502 ? -28.534 -0.340 39.154 1.00 91.69 502 ASP A C 1
ATOM 3967 O O . ASP A 1 502 ? -29.346 0.409 38.601 1.00 91.69 502 ASP A O 1
ATOM 3971 N N . TYR A 1 503 ? -28.892 -1.193 40.115 1.00 91.38 503 TYR A N 1
ATOM 3972 C CA . TYR A 1 503 ? -30.240 -1.348 40.661 1.00 91.38 503 TYR A CA 1
ATOM 3973 C C . TYR A 1 503 ? -30.215 -1.040 42.157 1.00 91.38 503 TYR A C 1
ATOM 3975 O O . TYR A 1 503 ? -29.407 -1.593 42.899 1.00 91.38 503 TYR A O 1
ATOM 3983 N N . PHE A 1 504 ? -31.124 -0.179 42.604 1.00 91.00 504 PHE A N 1
ATOM 3984 C CA . PHE A 1 504 ? -31.203 0.266 43.993 1.00 91.00 504 PHE A CA 1
ATOM 3985 C C . PHE A 1 504 ? -32.341 -0.468 44.700 1.00 91.00 504 PHE A C 1
ATOM 3987 O O . PHE A 1 504 ? -33.493 -0.396 44.270 1.00 91.00 504 PHE A O 1
ATOM 3994 N N . LEU A 1 505 ? -32.011 -1.202 45.761 1.00 91.50 505 LEU A N 1
ATOM 3995 C CA . LEU A 1 505 ? -32.965 -1.936 46.581 1.00 91.50 505 LEU A CA 1
ATOM 3996 C C . LEU A 1 505 ? -33.178 -1.155 47.876 1.00 91.50 505 LEU A C 1
ATOM 3998 O O . LEU A 1 505 ? -32.327 -1.191 48.764 1.00 91.50 505 LEU A O 1
ATOM 4002 N N . VAL A 1 506 ? -34.301 -0.448 47.966 1.00 90.50 506 VAL A N 1
ATOM 4003 C CA . VAL A 1 506 ? -34.671 0.348 49.140 1.00 90.50 506 VAL A CA 1
ATOM 4004 C C . VAL A 1 506 ? -35.381 -0.561 50.129 1.00 90.50 506 VAL A C 1
ATOM 4006 O O . VAL A 1 506 ? -36.435 -1.120 49.822 1.00 90.50 506 VAL A O 1
ATOM 4009 N N . VAL A 1 507 ? -34.814 -0.715 51.318 1.00 91.12 507 VAL A N 1
ATOM 4010 C CA . VAL A 1 507 ? -35.342 -1.588 52.362 1.00 91.12 507 VAL A CA 1
ATOM 4011 C C . VAL A 1 507 ? -35.766 -0.752 53.557 1.00 91.12 507 VAL A C 1
ATOM 4013 O O . VAL A 1 507 ? -35.003 0.075 54.041 1.00 91.12 507 VAL A O 1
ATOM 4016 N N . SER A 1 508 ? -36.982 -0.980 54.045 1.00 90.56 508 SER A N 1
ATOM 4017 C CA . SER A 1 508 ? -37.501 -0.356 55.259 1.00 90.56 508 SER A CA 1
ATOM 4018 C C . SER A 1 508 ? -38.043 -1.390 56.237 1.00 90.56 508 SER A C 1
ATOM 4020 O O . SER A 1 508 ? -38.434 -2.492 55.850 1.00 90.56 508 SER A O 1
ATOM 4022 N N . GLY A 1 509 ? -38.094 -1.036 57.513 1.00 87.50 509 GLY A N 1
ATOM 4023 C CA . GLY A 1 509 ? -38.682 -1.853 58.563 1.00 87.50 509 GLY A CA 1
ATOM 4024 C C . GLY A 1 509 ? -39.389 -1.003 59.609 1.00 87.50 509 GLY A C 1
ATOM 4025 O O . GLY A 1 509 ? -39.138 0.190 59.748 1.00 87.50 509 GLY A O 1
ATOM 4026 N N . GLN A 1 510 ? -40.285 -1.629 60.363 1.00 86.75 510 GLN A N 1
ATOM 4027 C CA . GLN A 1 510 ? -40.846 -1.042 61.579 1.00 86.75 510 GLN A CA 1
ATOM 4028 C C . GLN A 1 510 ? -40.359 -1.846 62.774 1.00 86.75 510 GLN A C 1
ATOM 4030 O O . GLN A 1 510 ? -40.521 -3.063 62.774 1.00 86.75 510 GLN A O 1
ATOM 4035 N N . TYR A 1 511 ? -39.779 -1.191 63.776 1.00 88.69 511 TYR A N 1
ATOM 4036 C CA . TYR A 1 511 ? -39.286 -1.868 64.971 1.00 88.69 511 TYR A CA 1
ATOM 4037 C C . TYR A 1 511 ? -40.407 -2.036 65.994 1.00 88.69 511 TYR A C 1
ATOM 4039 O O . TYR A 1 511 ? -41.133 -1.089 66.297 1.00 88.69 511 TYR A O 1
ATOM 4047 N N . ALA A 1 512 ? -40.543 -3.240 66.538 1.00 88.25 512 ALA A N 1
ATOM 4048 C CA . ALA A 1 512 ? -41.348 -3.489 67.718 1.00 88.25 512 ALA A CA 1
ATOM 4049 C C . ALA A 1 512 ? -40.440 -3.370 68.952 1.00 88.25 512 ALA A C 1
ATOM 4051 O O . ALA A 1 512 ? -39.617 -4.252 69.202 1.00 88.25 512 ALA A O 1
ATOM 4052 N N . ASN A 1 513 ? -40.609 -2.292 69.725 1.00 86.00 513 ASN A N 1
ATOM 4053 C CA . ASN A 1 513 ? -39.781 -1.981 70.897 1.00 86.00 513 ASN A CA 1
ATOM 4054 C C . ASN A 1 513 ? -39.704 -3.153 71.868 1.00 86.00 513 ASN A C 1
ATOM 4056 O O . ASN A 1 513 ? -40.746 -3.676 72.267 1.00 86.00 513 ASN A O 1
ATOM 4060 N N . SER A 1 514 ? -38.488 -3.534 72.249 1.00 89.19 514 SER A N 1
ATOM 4061 C CA . SER A 1 514 ? -38.227 -4.619 73.189 1.00 89.19 514 SER A CA 1
ATOM 4062 C C . SER A 1 514 ? -37.490 -4.111 74.415 1.00 89.19 514 SER A C 1
ATOM 4064 O O . SER A 1 514 ? -36.640 -3.224 74.303 1.00 89.19 514 SER A O 1
ATOM 4066 N N . CYS A 1 515 ? -37.766 -4.711 75.574 1.00 87.62 515 CYS A N 1
ATOM 4067 C CA . CYS A 1 515 ? -37.050 -4.385 76.799 1.00 87.62 515 CYS A CA 1
ATOM 4068 C C . CYS A 1 515 ? -35.568 -4.728 76.670 1.00 87.62 515 CYS A C 1
ATOM 4070 O O . CYS A 1 515 ? -34.746 -4.018 77.226 1.00 87.62 515 CYS A O 1
ATOM 4072 N N . PHE A 1 516 ? -35.228 -5.714 75.831 1.00 85.88 516 PHE A N 1
ATOM 4073 C CA . PHE A 1 516 ? -33.859 -6.118 75.503 1.00 85.88 516 PHE A CA 1
ATOM 4074 C C . PHE A 1 516 ? -33.084 -5.096 74.641 1.00 85.88 516 PHE A C 1
ATOM 4076 O O . PHE A 1 516 ? -31.880 -5.247 74.460 1.00 85.88 516 PHE A O 1
ATOM 4083 N N . GLY A 1 517 ? -33.734 -4.027 74.165 1.00 80.75 517 GLY A N 1
ATOM 4084 C CA . GLY A 1 517 ? -33.085 -2.899 73.481 1.00 80.75 517 GLY A CA 1
ATOM 4085 C C . GLY A 1 517 ? -33.055 -1.585 74.270 1.00 80.75 517 GLY A C 1
ATOM 4086 O O . GLY A 1 517 ? -32.585 -0.583 73.742 1.00 80.75 517 GLY A O 1
ATOM 4087 N N . SER A 1 518 ? -33.596 -1.555 75.491 1.00 82.75 518 SER A N 1
ATOM 4088 C CA . SER A 1 518 ? -33.715 -0.344 76.321 1.00 82.75 518 SER A CA 1
ATOM 4089 C C . SER A 1 518 ? -32.729 -0.376 77.491 1.00 82.75 518 SER A C 1
ATOM 4091 O O . SER A 1 518 ? -32.419 -1.451 77.984 1.00 82.7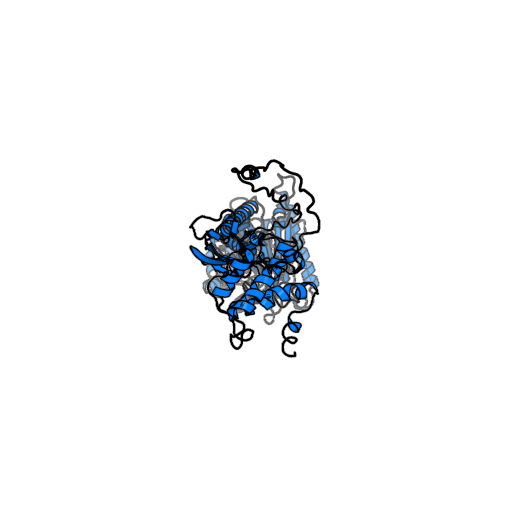5 518 SER A O 1
ATOM 4093 N N . SER A 1 519 ? -32.253 0.777 77.969 1.00 80.19 519 SER A N 1
ATOM 4094 C CA . SER A 1 519 ? -31.454 0.831 79.207 1.00 80.19 519 SER A CA 1
ATOM 4095 C C . SER A 1 519 ? -32.304 0.518 80.441 1.00 80.19 519 SER A C 1
ATOM 4097 O O . SER A 1 519 ? -33.524 0.731 80.425 1.00 80.19 519 SER A O 1
ATOM 4099 N N . LEU A 1 520 ? -31.685 0.095 81.552 1.00 81.06 520 LEU A N 1
ATOM 4100 C CA . LEU A 1 520 ? -32.439 -0.103 82.798 1.00 81.06 520 LEU A CA 1
ATOM 4101 C C . LEU A 1 520 ? -33.099 1.206 83.265 1.00 81.06 520 LEU A C 1
ATOM 4103 O O . LEU A 1 520 ? -34.223 1.183 83.767 1.00 81.06 520 LEU A O 1
ATOM 4107 N N . GLU A 1 521 ? -32.456 2.354 83.030 1.00 79.31 521 GLU A N 1
ATOM 4108 C CA . GLU A 1 521 ? -33.014 3.684 83.310 1.00 79.31 521 GLU A CA 1
ATOM 4109 C C . GLU A 1 521 ? -34.284 3.976 82.490 1.00 79.31 521 GLU A C 1
ATOM 4111 O O . GLU A 1 521 ? -35.273 4.495 83.022 1.00 79.31 521 GLU A O 1
ATOM 4116 N N . GLN A 1 522 ? -34.287 3.612 81.203 1.00 79.25 522 GLN A N 1
ATOM 4117 C CA . GLN A 1 522 ? -35.452 3.744 80.326 1.00 79.25 522 GLN A CA 1
ATOM 4118 C C . GLN A 1 522 ? -36.590 2.821 80.772 1.00 79.25 522 GLN A C 1
ATOM 4120 O O . GLN A 1 522 ? -37.747 3.245 80.791 1.00 79.25 522 GLN A O 1
ATOM 4125 N N . LEU A 1 523 ? -36.271 1.588 81.179 1.00 83.56 523 LEU A N 1
ATOM 4126 C CA . LEU A 1 523 ? -37.262 0.631 81.676 1.00 83.56 523 LEU A CA 1
ATOM 4127 C C . LEU A 1 523 ? -37.881 1.075 83.009 1.00 83.56 523 LEU A C 1
ATOM 4129 O O . LEU A 1 523 ? -39.098 1.011 83.164 1.00 83.56 523 LEU A O 1
ATOM 4133 N N . VAL A 1 524 ? -37.073 1.598 83.939 1.00 84.38 524 VAL A N 1
ATOM 4134 C CA . VAL A 1 524 ? -37.536 2.195 85.209 1.00 84.38 524 VAL A CA 1
ATOM 4135 C C . VAL A 1 524 ? -38.502 3.359 84.975 1.00 84.38 524 VAL A C 1
ATOM 4137 O O . VAL A 1 524 ? -39.465 3.543 85.725 1.00 84.38 524 VAL A O 1
ATOM 4140 N N . SER A 1 525 ? -38.239 4.145 83.932 1.00 79.50 525 SER A N 1
ATOM 4141 C CA . SER A 1 525 ? -39.004 5.347 83.597 1.00 79.50 525 SER A CA 1
ATOM 4142 C C . SER A 1 525 ? -40.267 5.058 82.776 1.00 79.50 525 SER A C 1
ATOM 4144 O O . SER A 1 525 ? -41.074 5.964 82.570 1.00 79.50 525 SER A O 1
ATOM 4146 N N . SER A 1 526 ? -40.463 3.819 82.311 1.00 79.69 526 SER A N 1
ATOM 4147 C CA . SER A 1 526 ? -41.620 3.418 81.508 1.00 79.69 526 SER A CA 1
ATOM 4148 C C . SER A 1 526 ? -42.632 2.643 82.359 1.00 79.69 526 SER A C 1
ATOM 4150 O O . SER A 1 526 ? -42.401 1.470 82.659 1.00 79.69 526 SER A O 1
ATOM 4152 N N . PRO A 1 527 ? -43.791 3.219 82.732 1.00 78.12 527 PRO A N 1
ATOM 4153 C CA . PRO A 1 527 ? -44.810 2.502 83.504 1.00 78.12 527 PRO A CA 1
ATOM 4154 C C . PRO A 1 527 ? -45.586 1.479 82.653 1.00 78.12 527 PRO A C 1
ATOM 4156 O O . PRO A 1 527 ? -45.896 0.386 83.128 1.00 78.12 527 PRO A O 1
ATOM 4159 N N . GLU A 1 528 ? -45.807 1.749 81.365 1.00 84.88 528 GLU A N 1
ATOM 4160 C CA . GLU A 1 528 ? -46.515 0.860 80.424 1.00 84.88 528 GLU A CA 1
ATOM 4161 C C . GLU A 1 528 ? -45.579 -0.174 79.774 1.00 84.88 528 GLU A C 1
ATOM 4163 O O . GLU A 1 528 ? -44.372 0.086 79.689 1.00 84.88 528 GLU A O 1
ATOM 4168 N N . PRO A 1 529 ? -46.076 -1.351 79.333 1.00 87.06 529 PRO A N 1
ATOM 4169 C CA . PRO A 1 529 ? -45.252 -2.339 78.635 1.00 87.06 529 PRO A CA 1
ATOM 4170 C C . PRO A 1 529 ? -44.429 -1.703 77.514 1.00 87.06 529 PRO A C 1
ATOM 4172 O O . PRO A 1 529 ? -44.943 -0.868 76.769 1.00 87.06 529 PRO A O 1
ATOM 4175 N N . ILE A 1 530 ? -43.164 -2.098 77.373 1.00 86.69 530 ILE A N 1
ATOM 4176 C CA . ILE A 1 530 ? -42.210 -1.440 76.467 1.00 86.69 530 ILE A CA 1
ATOM 4177 C C . ILE A 1 530 ? -42.687 -1.400 75.003 1.00 86.69 530 ILE A C 1
ATOM 4179 O O . ILE A 1 530 ? -42.391 -0.457 74.274 1.00 86.69 530 ILE A O 1
ATOM 4183 N N . ARG A 1 531 ? -43.520 -2.366 74.586 1.00 86.38 531 ARG A N 1
ATOM 4184 C CA . ARG A 1 531 ? -44.159 -2.407 73.261 1.00 86.38 531 ARG A CA 1
ATOM 4185 C C . ARG A 1 531 ? -45.101 -1.219 73.004 1.00 86.38 531 ARG A C 1
ATOM 4187 O O . ARG A 1 531 ? -45.339 -0.874 71.850 1.00 86.38 531 ARG A O 1
ATOM 4194 N N . GLN A 1 532 ? -45.653 -0.621 74.058 1.00 81.19 532 GLN A N 1
ATOM 4195 C CA . GLN A 1 532 ? -46.552 0.540 74.017 1.00 81.19 532 GLN A CA 1
ATOM 4196 C C . GLN A 1 532 ? -45.815 1.856 74.304 1.00 81.19 532 GLN A C 1
ATOM 4198 O O . GLN A 1 532 ? -46.348 2.933 74.026 1.00 81.19 532 GLN A O 1
ATOM 4203 N N . ALA A 1 533 ? -44.576 1.777 74.802 1.00 71.50 533 ALA A N 1
ATOM 4204 C CA . ALA A 1 533 ? -43.762 2.941 75.106 1.00 71.50 533 ALA A CA 1
ATOM 4205 C C . ALA A 1 533 ? -43.479 3.748 73.832 1.00 71.50 533 ALA A C 1
ATOM 4207 O O . ALA A 1 533 ? -42.866 3.269 72.873 1.00 71.50 533 ALA A O 1
ATOM 4208 N N . LYS A 1 534 ? -43.930 5.004 73.827 1.00 62.25 534 LYS A N 1
ATOM 4209 C CA . LYS A 1 534 ? -43.605 5.973 72.781 1.00 62.25 534 LYS A CA 1
ATOM 4210 C C . LYS A 1 534 ? -42.310 6.674 73.159 1.00 62.25 534 LYS A C 1
ATOM 4212 O O . LYS A 1 534 ? -42.336 7.705 73.824 1.00 62.25 534 LYS A O 1
ATOM 4217 N N . PHE A 1 535 ? -41.183 6.138 72.713 1.00 56.81 535 PHE A N 1
ATOM 4218 C CA . PHE A 1 535 ? -39.937 6.893 72.737 1.00 56.81 535 PHE A CA 1
ATOM 4219 C C . PHE A 1 535 ? -40.037 7.994 71.680 1.00 56.81 535 PHE A C 1
ATOM 4221 O O . PHE A 1 535 ? -40.097 7.730 70.478 1.00 56.81 535 PHE A O 1
ATOM 4228 N N . THR A 1 536 ? -40.145 9.248 72.114 1.00 39.00 536 THR A N 1
ATOM 4229 C CA . THR A 1 536 ? -40.050 10.396 71.212 1.00 39.00 536 THR A CA 1
ATOM 4230 C C . THR A 1 536 ? -38.601 10.554 70.775 1.00 39.00 536 THR A C 1
ATOM 4232 O O . THR A 1 536 ? -37.858 11.330 71.367 1.00 39.00 536 THR A O 1
ATOM 4235 N N . ALA A 1 537 ? -38.197 9.846 69.723 1.00 38.06 537 ALA A N 1
ATOM 4236 C CA . ALA A 1 537 ? -37.057 10.286 68.937 1.00 38.06 537 ALA A CA 1
ATOM 4237 C C . ALA A 1 537 ? -37.450 11.603 68.247 1.00 38.06 537 ALA A C 1
ATOM 4239 O O . ALA A 1 537 ? -38.461 11.679 67.537 1.00 38.06 537 ALA A O 1
ATOM 4240 N N . THR A 1 538 ? -36.679 12.667 68.462 1.00 32.62 538 THR A N 1
ATOM 4241 C CA . THR A 1 538 ? -36.738 13.863 67.616 1.00 32.62 538 THR A CA 1
ATOM 4242 C C . THR A 1 538 ? -36.481 13.437 66.174 1.00 32.62 538 THR A C 1
ATOM 4244 O O . THR A 1 538 ? -35.386 12.993 65.845 1.00 32.62 538 THR A O 1
ATOM 4247 N N . ARG A 1 539 ? -37.504 13.540 65.314 1.00 31.94 539 ARG A N 1
ATOM 4248 C CA . ARG A 1 539 ? -37.389 13.266 63.874 1.00 31.94 539 ARG A CA 1
ATOM 4249 C C . ARG A 1 539 ? -36.196 14.028 63.291 1.00 31.94 539 ARG A C 1
ATOM 4251 O O . ARG A 1 539 ? -36.196 15.257 63.297 1.00 31.94 539 ARG A O 1
ATOM 4258 N N . SER A 1 540 ? -35.233 13.303 62.727 1.00 32.16 540 SER A N 1
ATOM 4259 C CA . SER A 1 540 ? -34.247 13.885 61.817 1.00 32.16 540 SER A CA 1
ATOM 4260 C C . SER A 1 540 ? -34.951 14.364 60.526 1.00 32.16 540 SER A C 1
ATOM 4262 O O . SER A 1 540 ? -35.880 13.690 60.065 1.00 32.16 540 SER A O 1
ATOM 4264 N N . PRO A 1 541 ? -34.559 15.495 59.903 1.00 30.94 541 PRO A N 1
ATOM 4265 C CA . PRO A 1 541 ? -35.220 16.072 58.719 1.00 30.94 541 PRO A CA 1
ATOM 4266 C C . PRO A 1 541 ? -35.063 15.271 57.408 1.00 30.94 541 PRO A C 1
ATOM 4268 O O . PRO A 1 541 ? -35.435 15.758 56.337 1.00 30.94 541 PRO A O 1
ATOM 4271 N N . ALA A 1 542 ? -34.512 14.056 57.454 1.00 35.28 542 ALA A N 1
ATOM 4272 C CA . ALA A 1 542 ? -34.082 13.309 56.271 1.00 35.28 542 ALA A CA 1
ATOM 4273 C C . ALA A 1 542 ? -35.222 12.794 55.367 1.00 35.28 542 ALA A C 1
ATOM 4275 O O . ALA A 1 542 ? -34.963 12.355 54.251 1.00 35.28 542 ALA A O 1
ATOM 4276 N N . ALA A 1 543 ? -36.492 12.930 55.763 1.00 34.06 543 ALA A N 1
ATOM 4277 C CA . ALA A 1 543 ? -37.629 12.595 54.898 1.00 34.06 543 ALA A CA 1
ATOM 4278 C C . ALA A 1 543 ? -37.863 13.590 53.732 1.00 34.06 543 ALA A C 1
ATOM 4280 O O . ALA A 1 543 ? -38.858 13.460 53.026 1.00 34.06 543 ALA A O 1
ATOM 4281 N N . SER A 1 544 ? -36.991 14.589 53.517 1.00 30.73 544 SER A N 1
ATOM 4282 C CA . SER A 1 544 ? -37.213 15.661 52.527 1.00 30.73 544 SER A CA 1
ATOM 4283 C C . SER A 1 544 ? -36.230 15.733 51.350 1.00 30.73 544 SER A C 1
ATOM 4285 O O . SER A 1 544 ? -36.285 16.699 50.593 1.00 30.73 544 SER A O 1
ATOM 4287 N N . VAL A 1 545 ? -35.369 14.733 51.118 1.00 30.61 545 VAL A N 1
ATOM 4288 C CA . VAL A 1 545 ? -34.412 14.781 49.989 1.00 30.61 545 VAL A CA 1
ATOM 4289 C C . VAL A 1 545 ? -34.474 13.525 49.119 1.00 30.61 545 VAL A C 1
ATOM 4291 O O . VAL A 1 545 ? -33.487 12.836 48.920 1.00 30.61 545 VAL A O 1
ATOM 4294 N N . PHE A 1 546 ? -35.646 13.230 48.559 1.00 33.34 546 PHE A N 1
ATOM 4295 C CA . PHE A 1 546 ? -35.753 12.393 47.356 1.00 33.34 546 PHE A CA 1
ATOM 4296 C C . PHE A 1 546 ? -36.806 12.968 46.402 1.00 33.34 546 PHE A C 1
ATOM 4298 O O . PHE A 1 546 ? -37.777 12.327 46.022 1.00 33.34 546 PHE A O 1
ATOM 4305 N N . SER A 1 547 ? -36.590 14.209 45.967 1.00 27.27 547 SER A N 1
ATOM 4306 C CA . SER A 1 547 ? -37.059 14.651 44.654 1.00 27.27 547 SER A CA 1
ATOM 4307 C C . SER A 1 547 ? -35.978 14.306 43.624 1.00 27.27 547 SER A C 1
ATOM 4309 O O . SER A 1 547 ? -35.252 15.183 43.159 1.00 27.27 547 SER A O 1
ATOM 4311 N N . VAL A 1 548 ? -35.819 13.017 43.304 1.00 30.50 548 VAL A N 1
ATOM 4312 C CA . VAL A 1 548 ? -35.040 12.609 42.128 1.00 30.50 548 VAL A CA 1
ATOM 4313 C C . VAL A 1 548 ? -35.982 12.603 40.935 1.00 30.50 548 VAL A C 1
ATOM 4315 O O . VAL A 1 548 ? -36.968 11.872 40.883 1.00 30.50 548 VAL A O 1
ATOM 4318 N N . TRP A 1 549 ? -35.664 13.480 39.992 1.00 27.38 549 TRP A N 1
ATOM 4319 C CA . TRP A 1 549 ? -36.273 13.603 38.678 1.00 27.38 549 TRP A CA 1
ATOM 4320 C C . TRP A 1 549 ? -36.156 12.259 37.937 1.00 27.38 549 TRP A C 1
ATOM 4322 O O . TRP A 1 549 ? -35.097 11.914 37.417 1.00 27.38 549 TRP A O 1
ATOM 4332 N N . VAL A 1 550 ? -37.238 11.478 37.897 1.00 33.16 550 VAL A N 1
ATOM 4333 C CA . VAL A 1 550 ? -37.366 10.350 36.967 1.00 33.16 550 VAL A CA 1
ATOM 4334 C C . VAL A 1 550 ? -37.948 10.922 35.681 1.00 33.16 550 VAL A C 1
ATOM 4336 O O . VAL A 1 550 ? -39.133 11.239 35.611 1.00 33.16 550 VAL A O 1
ATOM 4339 N N . GLY A 1 551 ? -37.109 11.117 34.665 1.00 28.53 551 GLY A N 1
ATOM 4340 C CA . GLY A 1 551 ? -37.583 11.493 33.336 1.00 28.53 551 GLY A CA 1
ATOM 4341 C C . GLY A 1 551 ? -38.535 10.426 32.781 1.00 28.53 551 GLY A C 1
ATOM 4342 O O . GLY A 1 551 ? -38.124 9.288 32.567 1.00 28.53 551 GLY A O 1
ATOM 4343 N N . GLY A 1 552 ? -39.800 10.792 32.544 1.00 33.06 552 GLY A N 1
ATOM 4344 C CA . GLY A 1 552 ? -40.803 9.946 31.884 1.00 33.06 552 GLY A CA 1
ATOM 4345 C C . GLY A 1 552 ? -42.253 10.331 32.216 1.00 33.06 552 GLY A C 1
ATOM 4346 O O . GLY A 1 552 ? -42.563 10.675 33.349 1.00 33.06 552 GLY A O 1
ATOM 4347 N N . ALA A 1 553 ? -43.145 10.277 31.219 1.00 31.34 553 ALA A N 1
ATOM 4348 C CA . ALA A 1 553 ? -44.458 10.944 31.147 1.00 31.34 553 ALA A CA 1
ATOM 4349 C C . ALA A 1 553 ? -45.587 10.460 32.096 1.00 31.34 553 ALA A C 1
ATOM 4351 O O . ALA A 1 553 ? -46.761 10.689 31.813 1.00 31.34 553 ALA A O 1
ATOM 4352 N N . THR A 1 554 ? -45.282 9.823 33.225 1.00 39.28 554 THR A N 1
ATOM 4353 C CA . THR A 1 554 ? -46.293 9.373 34.201 1.00 39.28 554 THR A CA 1
ATOM 4354 C C . THR A 1 554 ? -45.819 9.650 35.627 1.00 39.28 554 THR A C 1
ATOM 4356 O O . THR A 1 554 ? -45.549 8.732 36.398 1.00 39.28 554 THR A O 1
ATOM 4359 N N . GLY A 1 555 ? -45.649 10.929 35.965 1.00 31.41 555 GLY A N 1
ATOM 4360 C CA . GLY A 1 555 ? -45.338 11.352 37.329 1.00 31.41 555 GLY A CA 1
ATOM 4361 C C . GLY A 1 555 ? -46.541 11.139 38.248 1.00 31.41 555 GLY A C 1
ATOM 4362 O O . GLY A 1 555 ? -47.640 11.598 37.940 1.00 31.41 555 GLY A O 1
ATOM 4363 N N . VAL A 1 556 ? -46.333 10.448 39.368 1.00 35.69 556 VAL A N 1
ATOM 4364 C CA . VAL A 1 556 ? -47.317 10.334 40.451 1.00 35.69 556 VAL A CA 1
ATOM 4365 C C . VAL A 1 556 ? -46.782 11.122 41.643 1.00 35.69 556 VAL A C 1
ATOM 4367 O O . VAL A 1 556 ? -45.660 10.888 42.088 1.00 35.69 556 VAL A O 1
ATOM 4370 N N . ASP A 1 557 ? -47.574 12.078 42.126 1.00 35.28 557 ASP A N 1
ATOM 4371 C CA . ASP A 1 557 ? -47.256 12.920 43.280 1.00 35.28 557 ASP A CA 1
ATOM 4372 C C . ASP A 1 557 ? -47.377 12.102 44.578 1.00 35.28 557 ASP A C 1
ATOM 4374 O O . ASP A 1 557 ? -48.468 11.692 44.983 1.00 35.28 557 ASP A O 1
ATOM 4378 N N . ALA A 1 558 ? -46.241 11.837 45.225 1.00 37.12 558 ALA A N 1
ATOM 4379 C CA . ALA A 1 558 ? -46.161 11.049 46.455 1.00 37.12 558 ALA A CA 1
ATOM 4380 C C . ALA A 1 558 ? -46.790 11.750 47.678 1.00 37.12 558 ALA A C 1
ATOM 4382 O O . ALA A 1 558 ? -46.984 11.111 48.714 1.00 37.12 558 ALA A O 1
ATOM 4383 N N . ASN A 1 559 ? -47.178 13.029 47.570 1.00 35.56 559 ASN A N 1
ATOM 4384 C CA . ASN A 1 559 ? -47.880 13.739 48.644 1.00 35.56 559 ASN A CA 1
ATOM 4385 C C . ASN A 1 559 ? -49.310 13.226 48.891 1.00 35.56 559 ASN A C 1
ATOM 4387 O O . ASN A 1 559 ? -49.877 13.487 49.950 1.00 35.56 559 ASN A O 1
ATOM 4391 N N . ALA A 1 560 ? -49.896 12.463 47.961 1.00 36.97 560 ALA A N 1
ATOM 4392 C CA . ALA A 1 560 ? -51.267 11.960 48.088 1.00 36.97 560 ALA A CA 1
ATOM 4393 C C . ALA A 1 560 ? -51.445 10.811 49.110 1.00 36.97 560 ALA A C 1
ATOM 4395 O O . ALA A 1 560 ? -52.578 10.435 49.403 1.00 36.97 560 ALA A O 1
ATOM 4396 N N . LEU A 1 561 ? -50.359 10.257 49.672 1.00 36.78 561 LEU A N 1
ATOM 4397 C CA . LEU A 1 561 ? -50.400 9.168 50.668 1.00 36.78 561 LEU A CA 1
ATOM 4398 C C . LEU A 1 561 ? -50.214 9.639 52.123 1.00 36.78 561 LEU A C 1
ATOM 4400 O O . LEU A 1 561 ? -50.193 8.815 53.037 1.00 36.78 561 LEU A O 1
ATOM 4404 N N . ILE A 1 562 ? -50.097 10.949 52.364 1.00 34.25 562 ILE A N 1
ATOM 4405 C CA . ILE A 1 562 ? -49.881 11.508 53.703 1.00 34.25 562 ILE A CA 1
ATOM 4406 C C . ILE A 1 562 ? -51.201 12.082 54.229 1.00 34.25 562 ILE A C 1
ATOM 4408 O O . ILE A 1 562 ? -51.540 13.239 53.995 1.00 34.25 562 ILE A O 1
ATOM 4412 N N . SER A 1 563 ? -51.955 11.280 54.982 1.00 29.69 563 SER A N 1
ATOM 4413 C CA . SER A 1 563 ? -53.025 11.797 55.839 1.00 29.69 563 SER A CA 1
ATOM 4414 C C . SER A 1 563 ? -52.404 12.608 56.982 1.00 29.69 563 SER A C 1
ATOM 4416 O O . SER A 1 563 ? -51.702 12.056 57.831 1.00 29.69 563 SER A O 1
ATOM 4418 N N . THR A 1 564 ? -52.649 13.915 56.999 1.00 28.30 564 THR A N 1
ATOM 4419 C CA . THR A 1 564 ? -52.241 14.837 58.064 1.00 28.30 564 THR A CA 1
ATOM 4420 C C . THR A 1 564 ? -53.013 14.556 59.361 1.00 28.30 564 THR A C 1
ATOM 4422 O O . THR A 1 564 ? -54.243 14.626 59.360 1.00 28.30 564 THR A O 1
ATOM 4425 N N . PRO A 1 565 ? -52.353 14.286 60.504 1.00 31.45 565 PRO A N 1
ATOM 4426 C CA . PRO A 1 565 ? -53.021 14.354 61.797 1.00 31.45 565 PRO A CA 1
ATOM 4427 C C . PRO A 1 565 ? -53.138 15.821 62.230 1.00 31.45 565 PRO A C 1
ATOM 4429 O O . PRO A 1 565 ? -52.147 16.554 62.240 1.00 31.45 565 PRO A O 1
ATOM 4432 N N . GLN A 1 566 ? -54.347 16.250 62.601 1.00 27.41 566 GLN A N 1
ATOM 4433 C CA . GLN A 1 566 ? -54.575 17.525 63.286 1.00 27.41 566 GLN A CA 1
ATOM 4434 C C . GLN A 1 566 ? -53.829 17.564 64.635 1.00 27.41 566 GLN A C 1
ATOM 4436 O O . GLN A 1 566 ? -53.756 16.545 65.324 1.00 27.41 566 GLN A O 1
ATOM 4441 N N . PRO A 1 567 ? -53.322 18.735 65.060 1.00 30.48 567 PRO A N 1
ATOM 4442 C CA . PRO A 1 567 ? -52.679 18.879 66.355 1.00 30.48 567 PRO A CA 1
ATOM 4443 C C . PRO A 1 567 ? -53.747 18.932 67.452 1.00 30.48 567 PRO A C 1
ATOM 4445 O O . PRO A 1 567 ? -54.447 19.932 67.601 1.00 30.48 567 PRO A O 1
ATOM 4448 N N . THR A 1 568 ? -53.861 17.874 68.252 1.00 29.73 568 THR A N 1
ATOM 4449 C CA . THR A 1 568 ? -54.602 17.924 69.517 1.00 29.73 568 THR A CA 1
ATOM 4450 C C . THR A 1 568 ? -53.726 17.473 70.678 1.00 29.73 568 THR A C 1
ATOM 4452 O O . THR A 1 568 ? -53.142 16.395 70.629 1.00 29.73 568 THR A O 1
ATOM 4455 N N . ALA A 1 569 ? -53.755 18.304 71.723 1.00 31.84 569 ALA A N 1
ATOM 4456 C CA . ALA A 1 569 ? -53.217 18.150 73.075 1.00 31.84 569 ALA A CA 1
ATOM 4457 C C . ALA A 1 569 ? -51.703 18.376 73.267 1.00 31.84 569 ALA A C 1
ATOM 4459 O O . ALA A 1 569 ? -50.855 17.606 72.826 1.00 31.84 569 ALA A O 1
ATOM 4460 N N . GLN A 1 570 ? -51.392 19.449 74.005 1.00 31.06 570 GLN A N 1
ATOM 4461 C CA . GLN A 1 570 ? -50.111 19.650 74.681 1.00 31.06 570 GLN A CA 1
ATOM 4462 C C . GLN A 1 570 ? -49.852 18.497 75.671 1.00 31.06 570 GLN A C 1
ATOM 4464 O O . GLN A 1 570 ? -50.797 18.059 76.332 1.00 31.06 570 GLN A O 1
ATOM 4469 N N . PRO A 1 571 ? -48.603 18.024 75.828 1.00 32.38 571 PRO A N 1
ATOM 4470 C CA . PRO A 1 571 ? -48.277 17.056 76.863 1.00 32.38 571 PRO A CA 1
ATOM 4471 C C . PRO A 1 571 ? -48.329 17.733 78.240 1.00 32.38 571 PRO A C 1
ATOM 4473 O O . PRO A 1 571 ? -47.662 18.742 78.474 1.00 32.38 571 PRO A O 1
ATOM 4476 N N . ASN A 1 572 ? -49.123 17.174 79.154 1.00 28.89 572 ASN A N 1
ATOM 4477 C CA . ASN A 1 572 ? -49.033 17.504 80.575 1.00 28.89 572 ASN A CA 1
ATOM 4478 C C . ASN A 1 572 ? -47.652 17.071 81.103 1.00 28.89 572 ASN A C 1
ATOM 4480 O O . ASN A 1 572 ? -47.227 15.954 80.802 1.00 28.89 572 ASN A O 1
ATOM 4484 N N . PRO A 1 573 ? -46.960 17.892 81.912 1.00 34.66 573 PRO A N 1
ATOM 4485 C CA . PRO A 1 573 ? -45.745 17.465 82.589 1.00 34.66 573 PRO A CA 1
ATOM 4486 C C . PRO A 1 573 ? -46.109 16.426 83.655 1.00 34.66 573 PRO A C 1
ATOM 4488 O O . PRO A 1 573 ? -46.761 16.741 84.651 1.00 34.66 573 PRO A O 1
ATOM 4491 N N . THR A 1 574 ? -45.710 15.174 83.443 1.00 32.81 574 THR A N 1
ATOM 4492 C CA . THR A 1 574 ? -45.759 14.131 84.469 1.00 32.81 574 THR A CA 1
ATOM 4493 C C . THR A 1 574 ? -44.796 14.488 85.599 1.00 32.81 574 THR A C 1
ATOM 4495 O O . THR A 1 574 ? -43.604 14.705 85.382 1.00 32.81 574 THR A O 1
ATOM 4498 N N . THR A 1 575 ? -45.327 14.575 86.815 1.00 32.84 575 THR A N 1
ATOM 4499 C CA . THR A 1 575 ? -44.584 14.729 88.071 1.00 32.84 575 THR A CA 1
ATOM 4500 C C . THR A 1 575 ? -43.594 13.571 88.300 1.00 32.84 575 THR A C 1
ATOM 4502 O O . THR A 1 575 ? -43.907 12.443 87.927 1.00 32.84 575 THR A O 1
ATOM 4505 N N . PRO A 1 576 ? -42.438 13.778 88.967 1.00 36.84 576 PRO A N 1
ATOM 4506 C CA . PRO A 1 576 ? -41.352 12.786 89.062 1.00 36.84 576 PRO A CA 1
ATOM 4507 C C . PRO A 1 576 ? -41.586 11.620 90.049 1.00 36.84 576 PRO A C 1
ATOM 4509 O O . PRO A 1 576 ? -40.616 11.017 90.499 1.00 36.84 576 PRO A O 1
ATOM 4512 N N . SER A 1 577 ? -42.823 11.329 90.471 1.00 43.59 577 SER A N 1
ATOM 4513 C CA . SER A 1 577 ? -43.076 10.447 91.629 1.00 43.59 577 SER A CA 1
ATOM 4514 C C . SER A 1 577 ? -43.442 8.993 91.315 1.00 43.59 577 SER A C 1
ATOM 4516 O O . SER A 1 577 ? -43.620 8.235 92.262 1.00 43.59 577 SER A O 1
ATOM 4518 N N . ASP A 1 578 ? -43.525 8.596 90.042 1.00 48.06 578 ASP A N 1
ATOM 4519 C CA . ASP A 1 578 ? -43.947 7.241 89.632 1.00 48.06 578 ASP A CA 1
ATOM 4520 C C . ASP A 1 578 ? -42.834 6.430 88.934 1.00 48.06 578 ASP A C 1
ATOM 4522 O O . ASP A 1 578 ? -43.119 5.479 88.205 1.00 48.06 578 ASP A O 1
ATOM 4526 N N . SER A 1 579 ? -41.552 6.764 89.139 1.00 50.94 579 SER A N 1
ATOM 4527 C CA . SER A 1 579 ? -40.465 5.884 88.686 1.00 50.94 579 SER A CA 1
ATOM 4528 C C . SER A 1 579 ? -40.399 4.632 89.567 1.00 50.94 579 SER A C 1
ATOM 4530 O O . SER A 1 579 ? -40.342 4.700 90.800 1.00 50.94 579 SER A O 1
ATOM 4532 N N . GLN A 1 580 ? -40.435 3.451 88.947 1.00 59.31 580 GLN A N 1
ATOM 4533 C CA . GLN A 1 580 ? -40.300 2.194 89.681 1.00 59.31 580 GLN A CA 1
ATOM 4534 C C . GLN A 1 580 ? -38.870 2.060 90.230 1.00 59.31 580 GLN A C 1
ATOM 4536 O O . GLN A 1 580 ? -37.907 2.414 89.566 1.00 59.31 580 GLN A O 1
ATOM 4541 N N . LYS A 1 581 ? -38.684 1.513 91.439 1.00 70.44 581 LYS A N 1
ATOM 4542 C CA . LYS A 1 581 ? -37.326 1.297 91.994 1.00 70.44 581 LYS A CA 1
ATOM 4543 C C . LYS A 1 581 ? -36.528 0.215 91.251 1.00 70.44 581 LYS A C 1
ATOM 4545 O O . LYS A 1 581 ? -35.315 0.147 91.407 1.00 70.44 581 LYS A O 1
ATOM 4550 N N . VAL A 1 582 ? -37.222 -0.649 90.511 1.00 78.69 582 VAL A N 1
ATOM 4551 C CA . VAL A 1 582 ? -36.683 -1.777 89.743 1.00 78.69 582 VAL A CA 1
ATOM 4552 C C . VAL A 1 582 ? -37.513 -1.890 88.459 1.00 78.69 582 VAL A C 1
ATOM 4554 O O . VAL A 1 582 ? -38.737 -1.772 88.561 1.00 78.69 582 VAL A O 1
ATOM 4557 N N . PRO A 1 583 ? -36.908 -2.139 87.282 1.00 86.44 583 PRO A N 1
ATOM 4558 C CA . PRO A 1 583 ? -37.652 -2.453 86.064 1.00 86.44 583 PRO A CA 1
ATOM 4559 C C . PRO A 1 583 ? -38.665 -3.578 86.293 1.00 86.44 583 PRO A C 1
ATOM 4561 O O . PRO A 1 583 ? -38.307 -4.652 86.787 1.00 86.44 583 PRO A O 1
ATOM 4564 N N . LYS A 1 584 ? -39.928 -3.369 85.911 1.00 88.75 584 LYS A N 1
ATOM 4565 C CA . LYS A 1 584 ? -40.972 -4.403 86.019 1.00 88.75 584 LYS A CA 1
ATOM 4566 C C . LYS A 1 584 ? -40.609 -5.687 85.281 1.00 88.75 584 LYS A C 1
ATOM 4568 O O . LYS A 1 584 ? -40.962 -6.758 85.754 1.00 88.75 584 LYS A O 1
ATOM 4573 N N . GLU A 1 585 ? -39.913 -5.609 84.151 1.00 90.75 585 GLU A N 1
ATOM 4574 C CA . GLU A 1 585 ? -39.476 -6.771 83.378 1.00 90.75 585 GLU A CA 1
ATOM 4575 C C . GLU A 1 585 ? -38.513 -7.632 84.200 1.00 90.75 585 GLU A C 1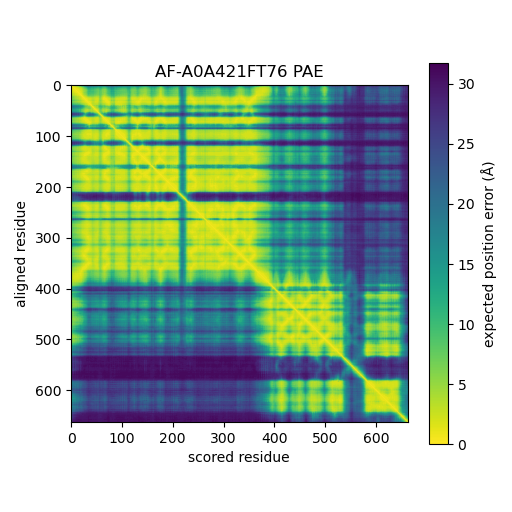
ATOM 4577 O O . GLU A 1 585 ? -38.723 -8.837 84.330 1.00 90.75 585 GLU A O 1
ATOM 4582 N N . LEU A 1 586 ? -37.537 -6.993 84.854 1.00 88.69 586 LEU A N 1
ATOM 4583 C CA . LEU A 1 586 ? -36.594 -7.661 85.746 1.00 88.69 586 LEU A CA 1
ATOM 4584 C C . LEU A 1 586 ? -37.311 -8.265 86.960 1.00 88.69 586 LEU A C 1
ATOM 4586 O O . LEU A 1 586 ? -37.086 -9.427 87.297 1.00 88.69 586 LEU A O 1
ATOM 4590 N N . TRP A 1 587 ? -38.220 -7.507 87.583 1.00 89.38 587 TRP A N 1
ATOM 4591 C CA . TRP A 1 587 ? -39.026 -8.006 88.698 1.00 89.38 587 TRP A CA 1
ATOM 4592 C C . TRP A 1 587 ? -39.850 -9.232 88.300 1.00 89.38 587 TRP A C 1
ATOM 4594 O O . TRP A 1 587 ? -39.875 -10.216 89.030 1.00 89.38 587 TRP A O 1
ATOM 4604 N N . ARG A 1 588 ? -40.494 -9.205 87.128 1.00 91.75 588 ARG A N 1
ATOM 4605 C CA . ARG A 1 588 ? -41.309 -10.318 86.629 1.00 91.75 588 ARG A CA 1
ATOM 4606 C C . ARG A 1 588 ? -40.494 -11.594 86.455 1.00 91.75 588 ARG A C 1
ATOM 4608 O O . ARG A 1 588 ? -40.982 -12.650 86.831 1.00 91.75 588 ARG A O 1
ATOM 4615 N N . MET A 1 589 ? -39.273 -11.499 85.935 1.00 91.81 589 MET A N 1
ATOM 4616 C CA . MET A 1 589 ? -38.398 -12.661 85.757 1.00 91.81 589 MET A CA 1
ATOM 4617 C C . MET A 1 589 ? -37.875 -13.204 87.084 1.00 91.81 589 MET A C 1
ATOM 4619 O O . MET A 1 589 ? -37.943 -14.404 87.326 1.00 91.81 589 MET A O 1
ATOM 4623 N N . VAL A 1 590 ? -37.384 -12.325 87.964 1.00 91.12 590 VAL A N 1
ATOM 4624 C CA . VAL A 1 590 ? -36.853 -12.729 89.275 1.00 91.12 590 VAL A CA 1
ATOM 4625 C C . VAL A 1 590 ? -37.957 -13.325 90.146 1.00 91.12 590 VAL A C 1
ATOM 4627 O O . VAL A 1 590 ? -37.739 -14.349 90.787 1.00 91.12 590 VAL A O 1
ATOM 4630 N N . ASN A 1 591 ? -39.148 -12.722 90.144 1.00 92.19 591 ASN A N 1
ATOM 4631 C CA . ASN A 1 591 ? -40.297 -13.223 90.890 1.00 92.19 591 ASN A CA 1
ATOM 4632 C C . ASN A 1 591 ? -40.764 -14.584 90.362 1.00 92.19 591 ASN A C 1
ATOM 4634 O O . ASN A 1 591 ? -41.095 -15.461 91.148 1.00 92.19 591 ASN A O 1
ATOM 4638 N N . ASP A 1 592 ? -40.780 -14.773 89.044 1.00 92.69 592 ASP A N 1
ATOM 4639 C CA . ASP A 1 592 ? -41.151 -16.049 88.437 1.00 92.69 592 ASP A CA 1
ATOM 4640 C C . ASP A 1 592 ? -40.147 -17.166 88.763 1.00 92.69 592 ASP A C 1
ATOM 4642 O O . ASP A 1 592 ? -40.547 -18.247 89.191 1.00 92.69 592 ASP A O 1
ATOM 4646 N N . ILE A 1 593 ? -38.842 -16.880 88.688 1.00 91.88 593 ILE A N 1
ATOM 4647 C CA . ILE A 1 593 ? -37.796 -17.803 89.149 1.00 91.88 593 ILE A CA 1
ATOM 4648 C C . ILE A 1 593 ? -37.978 -18.135 90.637 1.00 91.88 593 ILE A C 1
ATOM 4650 O O . ILE A 1 593 ? -37.948 -19.309 91.011 1.00 91.88 593 ILE A O 1
ATOM 4654 N N . TYR A 1 594 ? -38.175 -17.113 91.476 1.00 92.06 594 TYR A N 1
ATOM 4655 C CA . TYR A 1 594 ? -38.284 -17.257 92.926 1.00 92.06 594 TYR A CA 1
ATOM 4656 C C . TYR A 1 594 ? -39.470 -18.135 93.344 1.00 92.06 594 TYR A C 1
ATOM 4658 O O . TYR A 1 594 ? -39.301 -19.061 94.138 1.00 92.06 594 TYR A O 1
ATOM 4666 N N . GLU A 1 595 ? -40.652 -17.860 92.793 1.00 91.75 595 GLU A N 1
ATOM 4667 C CA . GLU A 1 595 ? -41.894 -18.543 93.165 1.00 91.75 595 GLU A CA 1
ATOM 4668 C C . GLU A 1 595 ? -41.993 -19.952 92.563 1.00 91.75 595 GLU A C 1
ATOM 4670 O O . GLU A 1 595 ? -42.505 -20.861 93.219 1.00 91.75 595 GLU A O 1
ATOM 4675 N N . ASN A 1 596 ? -41.495 -20.159 91.337 1.00 92.06 596 ASN A N 1
ATOM 4676 C CA . ASN A 1 596 ? -41.806 -21.368 90.568 1.00 92.06 596 ASN A CA 1
ATOM 4677 C C . ASN A 1 596 ? -40.610 -22.310 90.344 1.00 92.06 596 ASN A C 1
ATOM 4679 O O . ASN A 1 596 ? -40.820 -23.519 90.231 1.00 92.06 596 ASN A O 1
ATOM 4683 N N . TYR A 1 597 ? -39.367 -21.809 90.305 1.00 94.00 597 TYR A N 1
ATOM 4684 C CA . TYR A 1 597 ? -38.231 -22.574 89.756 1.00 94.00 597 TYR A CA 1
ATOM 4685 C C . TYR A 1 597 ? -36.967 -22.618 90.634 1.00 94.00 597 TYR A C 1
ATOM 4687 O O . TYR A 1 597 ? -35.982 -23.242 90.252 1.00 94.00 597 TYR A O 1
ATOM 4695 N N . MET A 1 598 ? -36.979 -22.065 91.855 1.00 89.81 598 MET A N 1
ATOM 4696 C CA . MET A 1 598 ? -35.816 -22.083 92.773 1.00 89.81 598 MET A CA 1
ATOM 4697 C C . MET A 1 598 ? -35.268 -23.479 93.111 1.00 89.81 598 MET A C 1
ATOM 4699 O O . MET A 1 598 ? -34.125 -23.604 93.545 1.00 89.81 598 MET A O 1
ATOM 4703 N N . GLN A 1 599 ? -36.086 -24.523 92.968 1.00 89.38 599 GLN A N 1
ATOM 4704 C CA . GLN A 1 599 ? -35.695 -25.911 93.245 1.00 89.38 599 GLN A CA 1
ATOM 4705 C C . GLN A 1 599 ? -35.165 -26.646 92.003 1.00 89.38 599 GLN A C 1
ATOM 4707 O O . GLN A 1 599 ? -34.754 -27.806 92.098 1.00 89.38 599 GLN A O 1
ATOM 4712 N N . GLU A 1 600 ? -35.189 -26.001 90.836 1.00 89.88 600 GLU A N 1
ATOM 4713 C CA . GLU A 1 600 ? -34.718 -26.577 89.585 1.00 89.88 600 GLU A CA 1
ATOM 4714 C C . GLU A 1 600 ? -33.183 -26.660 89.595 1.00 89.88 600 GLU A C 1
ATOM 4716 O O . GLU A 1 600 ? -32.466 -25.687 89.838 1.00 89.88 600 GLU A O 1
ATOM 4721 N N . LYS A 1 601 ? -32.648 -27.872 89.406 1.00 90.12 601 LYS A N 1
ATOM 4722 C CA . LYS A 1 601 ? -31.198 -28.103 89.455 1.00 90.12 601 LYS A CA 1
ATOM 4723 C C . LYS A 1 601 ? -30.535 -27.452 88.254 1.00 90.12 601 LYS A C 1
ATOM 4725 O O . LYS A 1 601 ? -31.061 -27.566 87.155 1.00 90.12 601 LYS A O 1
ATOM 4730 N N . ASN A 1 602 ? -29.344 -26.885 88.452 1.00 90.19 602 ASN A N 1
ATOM 4731 C CA . ASN A 1 602 ? -28.538 -26.279 87.386 1.00 90.19 602 ASN A CA 1
ATOM 4732 C C . ASN A 1 602 ? -29.240 -25.104 86.673 1.00 90.19 602 ASN A C 1
ATOM 4734 O O . ASN A 1 602 ? -28.971 -24.853 85.502 1.00 90.19 602 ASN A O 1
ATOM 4738 N N . LEU A 1 603 ? -30.122 -24.382 87.377 1.00 86.44 603 LEU A N 1
ATOM 4739 C CA . LEU A 1 603 ? -30.992 -23.338 86.822 1.00 86.44 603 LEU A CA 1
ATOM 4740 C C . LEU A 1 603 ? -30.270 -22.283 85.959 1.00 86.44 603 LEU A C 1
ATOM 4742 O O . LEU A 1 603 ? -30.821 -21.841 84.962 1.00 86.44 603 LEU A O 1
ATOM 4746 N N . PHE A 1 604 ? -29.037 -21.909 86.312 1.00 85.69 604 PHE A N 1
ATOM 4747 C CA . PHE A 1 604 ? -28.226 -20.917 85.584 1.00 85.69 604 PHE A CA 1
ATOM 4748 C C . PHE A 1 604 ? -27.116 -21.537 84.716 1.00 85.69 604 PHE A C 1
ATOM 4750 O O . PHE A 1 604 ? -26.214 -20.831 84.274 1.00 85.69 604 PHE A O 1
ATOM 4757 N N . VAL A 1 605 ? -27.142 -22.859 84.521 1.00 87.50 605 VAL A N 1
ATOM 4758 C CA . VAL A 1 605 ? -26.110 -23.614 83.788 1.00 87.50 605 VAL A CA 1
ATOM 4759 C C . VAL A 1 605 ? -26.692 -24.287 82.546 1.00 87.50 605 VAL A C 1
ATOM 4761 O O . VAL A 1 605 ? -26.038 -24.305 81.506 1.00 87.50 605 VAL A O 1
ATOM 4764 N N . GLU A 1 606 ? -27.902 -24.843 82.637 1.00 89.06 606 GLU A N 1
ATOM 4765 C CA . GLU A 1 606 ? -28.574 -25.454 81.486 1.00 89.06 606 GLU A CA 1
ATOM 4766 C C . GLU A 1 606 ? -29.144 -24.384 80.548 1.00 89.06 606 GLU A C 1
ATOM 4768 O O . GLU A 1 606 ? -29.678 -23.368 80.992 1.00 89.06 606 GLU A O 1
ATOM 4773 N N . ALA A 1 607 ? -29.058 -24.635 79.240 1.00 88.44 607 ALA A N 1
ATOM 4774 C CA . ALA A 1 607 ? -29.639 -23.756 78.233 1.00 88.44 607 ALA A CA 1
ATOM 4775 C C . ALA A 1 607 ? -31.164 -23.926 78.168 1.00 88.44 607 ALA A C 1
ATOM 4777 O O . ALA A 1 607 ? -31.692 -25.041 78.135 1.00 88.44 607 ALA A O 1
ATOM 4778 N N . GLY A 1 608 ? -31.865 -22.806 78.089 1.00 88.56 608 GLY A N 1
ATOM 4779 C CA . GLY A 1 608 ? -33.291 -22.721 77.873 1.00 88.56 608 GLY A CA 1
ATOM 4780 C C . GLY A 1 608 ? -33.720 -23.113 76.461 1.00 88.56 608 GLY A C 1
ATOM 4781 O O . GLY A 1 608 ? -32.954 -23.173 75.491 1.00 88.56 608 GLY A O 1
ATOM 4782 N N . ASN A 1 609 ? -35.015 -23.373 76.322 1.00 92.06 609 ASN A N 1
ATOM 4783 C CA . ASN A 1 609 ? -35.605 -23.672 75.030 1.00 92.06 609 ASN A CA 1
ATOM 4784 C C . ASN A 1 609 ? -35.782 -22.379 74.219 1.00 92.06 609 ASN A C 1
ATOM 4786 O O . ASN A 1 609 ? -36.483 -21.460 74.634 1.00 92.06 609 ASN A O 1
ATOM 4790 N N . LYS A 1 610 ? -35.224 -22.325 73.004 1.00 88.19 610 LYS A N 1
ATOM 4791 C CA . LYS A 1 610 ? -35.285 -21.130 72.138 1.00 88.19 610 LYS A CA 1
ATOM 4792 C C . LYS A 1 610 ? -36.707 -20.639 71.832 1.00 88.19 610 LYS A C 1
ATOM 4794 O O . LYS A 1 610 ? -36.910 -19.438 71.665 1.00 88.19 610 LYS A O 1
ATOM 4799 N N . VAL A 1 611 ? -37.682 -21.546 71.740 1.00 89.06 611 VAL A N 1
ATOM 4800 C CA . VAL A 1 611 ? -39.090 -21.189 71.504 1.00 89.06 611 VAL A CA 1
ATOM 4801 C C . VAL A 1 611 ? -39.689 -20.546 72.753 1.00 89.06 611 VAL A C 1
ATOM 4803 O O . VAL A 1 611 ? -40.333 -19.505 72.641 1.00 89.06 611 VAL A O 1
ATOM 4806 N N . GLU A 1 612 ? -39.430 -21.118 73.932 1.00 92.75 612 GLU A N 1
ATOM 4807 C CA . GLU A 1 612 ? -39.867 -20.554 75.217 1.00 92.75 612 GLU A CA 1
ATOM 4808 C C . GLU A 1 612 ? -39.237 -19.179 75.450 1.00 92.75 612 GLU A C 1
ATOM 4810 O O . GLU A 1 612 ? -39.946 -18.232 75.764 1.00 92.75 612 GLU A O 1
ATOM 4815 N N . ILE A 1 613 ? -37.935 -19.031 75.198 1.00 89.88 613 ILE A N 1
ATOM 4816 C CA . ILE A 1 613 ? -37.199 -17.761 75.301 1.00 89.88 613 ILE A CA 1
ATOM 4817 C C . ILE A 1 613 ? -37.838 -16.672 74.426 1.00 89.88 613 ILE A C 1
ATOM 4819 O O . ILE A 1 613 ? -38.042 -15.546 74.883 1.00 89.88 613 ILE A O 1
ATOM 4823 N N . ALA A 1 614 ? -38.197 -16.987 73.177 1.00 87.44 614 ALA A N 1
ATOM 4824 C CA . ALA A 1 614 ? -38.858 -16.033 72.287 1.00 87.44 614 ALA A CA 1
ATOM 4825 C C . ALA A 1 614 ? -40.261 -15.640 72.788 1.00 87.44 614 ALA A C 1
ATOM 4827 O O . ALA A 1 614 ? -40.653 -14.475 72.696 1.00 87.44 614 ALA A O 1
ATOM 4828 N N . GLN A 1 615 ? -41.012 -16.596 73.338 1.00 90.81 615 GLN A N 1
ATOM 4829 C CA . GLN A 1 615 ? -42.340 -16.349 73.900 1.00 90.81 615 GLN A CA 1
ATOM 4830 C C . GLN A 1 615 ? -42.285 -15.551 75.211 1.00 90.81 615 GLN A C 1
ATOM 4832 O O . GLN A 1 615 ? -43.087 -14.639 75.408 1.00 90.81 615 GLN A O 1
ATOM 4837 N N . LEU A 1 616 ? -41.321 -15.850 76.082 1.00 92.31 616 LEU A N 1
ATOM 4838 C CA . LEU A 1 616 ? -41.050 -15.116 77.317 1.00 92.31 616 LEU A CA 1
ATOM 4839 C C . LEU A 1 616 ? -40.627 -13.680 77.014 1.00 92.31 616 LEU A C 1
ATOM 4841 O O . LEU A 1 616 ? -41.162 -12.753 77.615 1.00 92.31 616 LEU A O 1
ATOM 4845 N N . ARG A 1 617 ? -39.754 -13.473 76.022 1.00 90.88 617 ARG A N 1
ATOM 4846 C CA . ARG A 1 617 ? -39.394 -12.139 75.522 1.00 90.88 617 ARG A CA 1
ATOM 4847 C C . ARG A 1 617 ? -40.613 -11.358 75.040 1.00 90.88 617 ARG A C 1
ATOM 4849 O O . ARG A 1 617 ? -40.788 -10.206 75.419 1.00 90.88 617 ARG A O 1
ATOM 4856 N N . GLU A 1 618 ? -41.487 -11.979 74.250 1.00 90.50 618 GLU A N 1
ATOM 4857 C CA . GLU A 1 618 ? -42.728 -11.331 73.811 1.00 90.50 618 GLU A CA 1
ATOM 4858 C C . GLU A 1 618 ? -43.632 -10.969 75.000 1.00 90.50 618 GLU A C 1
ATOM 4860 O O . GLU A 1 618 ? -44.208 -9.880 75.030 1.00 90.50 618 GLU A O 1
ATOM 4865 N N . ALA A 1 619 ? -43.741 -11.851 75.996 1.00 91.69 619 ALA A N 1
ATOM 4866 C CA . ALA A 1 619 ? -44.532 -11.620 77.199 1.00 91.69 619 ALA A CA 1
ATOM 4867 C C . ALA A 1 619 ? -43.944 -10.515 78.094 1.00 91.69 619 ALA A C 1
ATOM 4869 O O . ALA A 1 619 ? -44.694 -9.750 78.710 1.00 91.69 619 ALA A O 1
ATOM 4870 N N . LEU A 1 620 ? -42.616 -10.390 78.149 1.00 91.88 620 LEU A N 1
ATOM 4871 C CA . LEU A 1 620 ? -41.921 -9.271 78.786 1.00 91.88 620 LEU A CA 1
ATOM 4872 C C . LEU A 1 620 ? -42.233 -7.964 78.058 1.00 91.88 620 LEU A C 1
ATOM 4874 O O . LEU A 1 620 ? -42.737 -7.035 78.685 1.00 91.88 620 LEU A O 1
ATOM 4878 N N . ASP A 1 621 ? -42.055 -7.940 76.737 1.00 90.69 621 ASP A N 1
ATOM 4879 C CA . ASP A 1 621 ? -42.245 -6.738 75.928 1.00 90.69 621 ASP A CA 1
ATOM 4880 C C . ASP A 1 621 ? -43.699 -6.217 75.954 1.00 90.69 621 ASP A C 1
ATOM 4882 O O . ASP A 1 621 ? -43.959 -5.012 75.975 1.00 90.69 621 ASP A O 1
ATOM 4886 N N . THR A 1 622 ? -44.675 -7.126 75.924 1.00 90.25 622 THR A N 1
ATOM 4887 C CA . THR A 1 622 ? -46.110 -6.793 75.839 1.00 90.25 622 THR A CA 1
ATOM 4888 C C . THR A 1 622 ? -46.797 -6.666 77.195 1.00 90.25 622 THR A C 1
ATOM 4890 O O . THR A 1 622 ? -47.907 -6.139 77.266 1.00 90.25 622 THR A O 1
ATOM 4893 N N . GLY A 1 623 ? -46.165 -7.133 78.274 1.00 88.81 623 GLY A N 1
ATOM 4894 C CA . GLY A 1 623 ? -46.778 -7.166 79.601 1.00 88.81 623 GLY A CA 1
ATOM 4895 C C . GLY A 1 623 ? -47.726 -8.350 79.841 1.00 88.81 623 GLY A C 1
ATOM 4896 O O . GLY A 1 623 ? -48.310 -8.432 80.919 1.00 88.81 623 GLY A O 1
ATOM 4897 N N . THR A 1 624 ? -47.913 -9.263 78.878 1.00 93.19 624 THR A N 1
ATOM 4898 C CA . THR A 1 624 ? -48.812 -10.423 79.033 1.00 93.19 624 THR A CA 1
ATOM 4899 C C . THR A 1 624 ? -48.226 -11.477 79.968 1.00 93.19 624 THR A C 1
ATOM 4901 O O . THR A 1 624 ? -47.013 -11.542 80.131 1.00 93.19 624 THR A O 1
ATOM 4904 N N . ALA A 1 625 ? -49.056 -12.345 80.554 1.00 91.25 625 ALA A N 1
ATOM 4905 C CA . ALA A 1 625 ? -48.588 -13.437 81.415 1.00 91.25 625 ALA A CA 1
ATOM 4906 C C . ALA A 1 625 ? -47.558 -14.346 80.712 1.00 91.25 625 ALA A C 1
ATOM 4908 O O . ALA A 1 625 ? -47.622 -14.529 79.494 1.00 91.25 625 ALA A O 1
ATOM 4909 N N . PHE A 1 626 ? -46.623 -14.919 81.480 1.00 94.12 626 PHE A N 1
ATOM 4910 C CA . PHE A 1 626 ? -45.680 -15.896 80.939 1.00 94.12 626 PHE A CA 1
ATOM 4911 C C . PHE A 1 626 ? -46.426 -17.176 80.529 1.00 94.12 626 PHE A C 1
ATOM 4913 O O . PHE A 1 626 ? -47.225 -17.690 81.317 1.00 94.12 626 PHE A O 1
ATOM 4920 N N . PRO A 1 627 ? -46.209 -17.689 79.304 1.00 92.50 627 PRO A N 1
ATOM 4921 C CA . PRO A 1 627 ? -46.727 -18.997 78.913 1.00 92.50 627 PRO A CA 1
ATOM 4922 C C . PRO A 1 627 ? -46.017 -20.110 79.701 1.00 92.50 627 PRO A C 1
ATOM 4924 O O . PRO A 1 627 ? -45.001 -19.837 80.336 1.00 92.50 627 PRO A O 1
ATOM 4927 N N . PRO A 1 628 ? -46.506 -21.363 79.677 1.00 92.44 628 PRO A N 1
ATOM 4928 C CA . PRO A 1 628 ? -45.789 -22.488 80.276 1.00 92.44 628 PRO A CA 1
ATOM 4929 C C . PRO A 1 628 ? -44.365 -22.600 79.718 1.00 92.44 628 PRO A C 1
ATOM 4931 O O . PRO A 1 628 ? -44.182 -22.595 78.501 1.00 92.44 628 PRO A O 1
ATOM 4934 N N . HIS A 1 629 ? -43.377 -22.685 80.604 1.00 93.69 629 HIS A N 1
ATOM 4935 C CA . HIS A 1 629 ? -41.955 -22.691 80.265 1.00 93.69 629 HIS A CA 1
ATOM 4936 C C . HIS A 1 629 ? -41.141 -23.388 81.367 1.00 93.69 629 HIS A C 1
ATOM 4938 O O . HIS A 1 629 ? -41.673 -23.681 82.438 1.00 93.69 629 HIS A O 1
ATOM 4944 N N . SER A 1 630 ? -39.865 -23.667 81.098 1.00 92.44 630 SER A N 1
ATOM 4945 C CA . SER A 1 630 ? -38.894 -24.146 82.094 1.00 92.44 630 SER A CA 1
ATOM 4946 C C . SER A 1 630 ? -38.168 -22.992 82.790 1.00 92.44 630 SER A C 1
ATOM 4948 O O . SER A 1 630 ? -37.931 -21.954 82.166 1.00 92.44 630 SER A O 1
ATOM 4950 N N . GLY A 1 631 ? -37.725 -23.174 84.039 1.00 89.19 631 GLY A N 1
ATOM 4951 C CA . GLY A 1 631 ? -36.934 -22.156 84.732 1.00 89.19 631 GLY A CA 1
ATOM 4952 C C . GLY A 1 631 ? -35.625 -21.837 84.010 1.00 89.19 631 GLY A C 1
ATOM 4953 O O . GLY A 1 631 ? -35.195 -20.685 84.039 1.00 89.19 631 GLY A O 1
ATOM 4954 N N . TYR A 1 632 ? -35.047 -22.801 83.281 1.00 93.44 632 TYR A N 1
ATOM 4955 C CA . TYR A 1 632 ? -33.863 -22.602 82.433 1.00 93.44 632 TYR A CA 1
ATOM 4956 C C . TYR A 1 632 ? -34.064 -21.486 81.395 1.00 93.44 632 TYR A C 1
ATOM 4958 O O . TYR A 1 632 ? -33.200 -20.629 81.224 1.00 93.44 632 TYR A O 1
ATOM 4966 N N . SER A 1 633 ? -35.235 -21.432 80.748 1.00 92.88 633 SER A N 1
ATOM 4967 C CA . SER A 1 633 ? -35.566 -20.413 79.739 1.00 92.88 633 SER A CA 1
ATOM 4968 C C . SER A 1 633 ? -35.690 -19.000 80.323 1.00 92.88 633 SER A C 1
ATOM 4970 O O . SER A 1 633 ? -35.235 -18.039 79.700 1.00 92.88 633 SER A O 1
ATOM 4972 N N . THR A 1 634 ? -36.272 -18.848 81.518 1.00 91.25 634 THR A N 1
ATOM 4973 C CA . THR A 1 634 ? -36.367 -17.540 82.200 1.00 91.25 634 THR A CA 1
ATOM 4974 C C . THR A 1 634 ? -35.026 -17.127 82.811 1.00 91.25 634 THR A C 1
ATOM 4976 O O . THR A 1 634 ? -34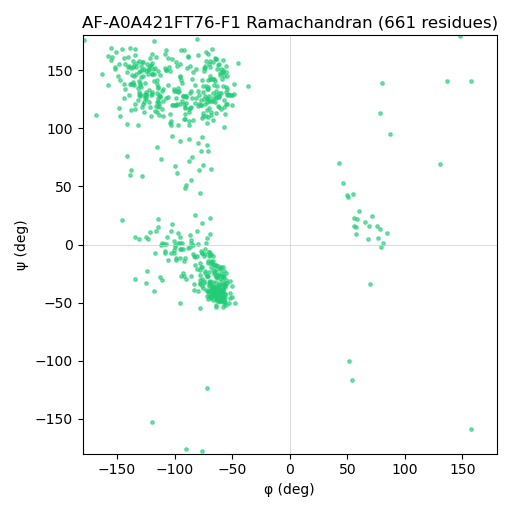.655 -15.953 82.744 1.00 91.25 634 THR A O 1
ATOM 4979 N N . ALA A 1 635 ? -34.264 -18.083 83.350 1.00 90.12 635 ALA A N 1
ATOM 4980 C CA . ALA A 1 635 ? -32.930 -17.861 83.896 1.00 90.12 635 ALA A CA 1
ATOM 4981 C C . ALA A 1 635 ? -31.917 -17.431 82.823 1.00 90.12 635 ALA A C 1
ATOM 4983 O O . ALA A 1 635 ? -31.130 -16.523 83.079 1.00 90.12 635 ALA A O 1
ATOM 4984 N N . GLU A 1 636 ? -31.975 -17.995 81.612 1.00 89.38 636 GLU A N 1
ATOM 4985 C CA . GLU A 1 636 ? -31.101 -17.605 80.493 1.00 89.38 636 GLU A CA 1
ATOM 4986 C C . GLU A 1 636 ? -31.363 -16.171 79.999 1.00 89.38 636 GLU A C 1
ATOM 4988 O O . GLU A 1 636 ? -30.442 -15.470 79.582 1.00 89.38 636 GLU A O 1
ATOM 4993 N N . LEU A 1 637 ? -32.607 -15.689 80.078 1.00 88.12 637 LEU A N 1
ATOM 4994 C CA . LEU A 1 637 ? -32.942 -14.316 79.690 1.00 88.12 637 LEU A CA 1
ATOM 4995 C C . LEU A 1 637 ? -32.406 -13.269 80.680 1.00 88.12 637 LEU A C 1
ATOM 4997 O O . LEU A 1 637 ? -32.198 -12.116 80.294 1.00 88.12 637 LEU A O 1
ATOM 5001 N N . LEU A 1 638 ? -32.223 -13.640 81.953 1.00 87.00 638 LEU A N 1
ATOM 5002 C CA . LEU A 1 638 ? -31.940 -12.705 83.047 1.00 87.00 638 LEU A CA 1
ATOM 5003 C C . LEU A 1 638 ? -30.605 -11.960 82.861 1.00 87.00 638 LEU A C 1
ATOM 5005 O O . LEU A 1 638 ? -30.611 -10.728 82.958 1.00 87.00 638 LEU A O 1
ATOM 5009 N N . PRO A 1 639 ? -29.488 -12.632 82.510 1.00 82.62 639 PRO A N 1
ATOM 5010 C CA . PRO A 1 639 ? -28.255 -11.952 82.132 1.00 82.62 639 PRO A CA 1
ATOM 5011 C C . PRO A 1 639 ? -28.438 -10.984 80.965 1.00 82.62 639 PRO A C 1
ATOM 5013 O O . PRO A 1 639 ? -27.802 -9.942 80.963 1.00 82.62 639 PRO A O 1
ATOM 5016 N N . GLY A 1 640 ? -29.316 -11.283 80.003 1.00 77.62 640 GLY A N 1
ATOM 5017 C CA . GLY A 1 640 ? -29.535 -10.441 78.824 1.00 77.62 640 GLY A CA 1
ATOM 5018 C C . GLY A 1 640 ? -30.113 -9.059 79.141 1.00 77.62 640 GLY A C 1
ATOM 5019 O O . GLY A 1 640 ? -29.720 -8.090 78.508 1.00 77.62 640 GLY A O 1
ATOM 5020 N N . ILE A 1 641 ? -31.001 -8.944 80.137 1.00 78.44 641 ILE A N 1
ATOM 5021 C CA . ILE A 1 641 ? -31.502 -7.639 80.618 1.00 78.44 641 ILE A CA 1
ATOM 5022 C C . ILE A 1 641 ? -30.491 -6.967 81.551 1.00 78.44 641 ILE A C 1
ATOM 5024 O O . ILE A 1 641 ? -30.278 -5.762 81.477 1.00 78.44 641 ILE A O 1
ATOM 5028 N N . LEU A 1 642 ? -29.831 -7.730 82.426 1.00 78.50 642 LEU A N 1
ATOM 5029 C CA . LEU A 1 642 ? -28.855 -7.167 83.366 1.00 78.50 642 LEU A CA 1
ATOM 5030 C C . LEU A 1 642 ? -27.576 -6.676 82.678 1.00 78.50 642 LEU A C 1
ATOM 5032 O O . LEU A 1 642 ? -26.949 -5.725 83.139 1.00 78.50 642 LEU A O 1
ATOM 5036 N N . ALA A 1 643 ? -27.186 -7.318 81.577 1.00 69.50 643 ALA A N 1
ATOM 5037 C CA . ALA A 1 643 ? -26.008 -6.955 80.809 1.00 69.50 643 ALA A CA 1
ATOM 5038 C C . ALA A 1 643 ? -26.185 -5.645 80.043 1.00 69.50 643 ALA A C 1
ATOM 5040 O O . ALA A 1 643 ? -25.172 -5.065 79.664 1.00 69.50 643 ALA A O 1
ATOM 5041 N N . GLN A 1 644 ? -27.415 -5.147 79.876 1.00 65.50 644 GLN A N 1
ATOM 5042 C CA . GLN A 1 644 ? -27.682 -3.939 79.101 1.00 65.50 644 GLN A CA 1
ATOM 5043 C C . GLN A 1 644 ? -26.820 -2.779 79.586 1.00 65.50 644 GLN A C 1
ATOM 5045 O O . GLN A 1 644 ? -26.066 -2.254 78.781 1.00 65.50 644 GLN A O 1
ATOM 5050 N N . ASP A 1 645 ? -26.791 -2.491 80.894 1.00 55.41 645 ASP A N 1
ATOM 5051 C CA . ASP A 1 645 ? -25.993 -1.410 81.506 1.00 55.41 645 ASP A CA 1
ATOM 5052 C C . ASP A 1 645 ? -24.461 -1.608 81.403 1.00 55.41 645 ASP A C 1
ATOM 5054 O O . ASP A 1 645 ? -23.702 -0.636 81.393 1.00 55.41 645 ASP A O 1
ATOM 5058 N N . LEU A 1 646 ? -23.974 -2.847 81.249 1.00 51.91 646 LEU A N 1
ATOM 5059 C CA . LEU A 1 646 ? -22.543 -3.132 81.041 1.00 51.91 646 LEU A CA 1
ATOM 5060 C C . LEU A 1 646 ? -22.068 -2.761 79.628 1.00 51.91 646 LEU A C 1
ATOM 5062 O O . LEU A 1 646 ? -20.883 -2.472 79.436 1.00 51.91 646 LEU A O 1
ATOM 5066 N N . TYR A 1 647 ? -22.973 -2.717 78.646 1.00 47.59 647 TYR A N 1
ATOM 5067 C CA . TYR A 1 647 ? -22.668 -2.207 77.308 1.00 47.59 647 TYR A CA 1
ATOM 5068 C C . TYR A 1 647 ? -22.560 -0.674 77.276 1.00 47.59 647 TYR A C 1
ATOM 5070 O O . TYR A 1 647 ? -21.724 -0.154 76.535 1.00 47.59 647 TYR A O 1
ATOM 5078 N N . PHE A 1 648 ? -23.302 0.050 78.128 1.00 49.28 648 PHE A N 1
ATOM 5079 C CA . PHE A 1 648 ? -23.242 1.523 78.225 1.00 49.28 648 PHE A CA 1
ATOM 5080 C C . PHE A 1 648 ? -21.895 2.033 78.758 1.00 49.28 648 PHE A C 1
ATOM 5082 O O . PHE A 1 648 ? -21.514 3.170 78.487 1.00 49.28 648 PHE A O 1
ATOM 5089 N N . ALA A 1 649 ? -21.142 1.193 79.477 1.00 45.50 649 ALA A N 1
ATOM 5090 C CA . ALA A 1 649 ? -19.813 1.526 79.989 1.00 45.50 649 ALA A CA 1
ATOM 5091 C C . ALA A 1 649 ? -18.669 1.313 78.969 1.00 45.50 649 ALA A C 1
ATOM 5093 O O . ALA A 1 649 ? -17.508 1.550 79.304 1.00 45.50 649 ALA A O 1
ATOM 5094 N N . GLY A 1 650 ? -18.957 0.856 77.740 1.00 43.12 650 GLY A N 1
ATOM 5095 C CA . GLY A 1 650 ? -17.944 0.673 76.688 1.00 43.12 650 GLY A CA 1
ATOM 5096 C C . GLY A 1 650 ? -16.981 -0.504 76.910 1.00 43.12 650 GLY A C 1
ATOM 5097 O O . GLY A 1 650 ? -15.860 -0.487 76.404 1.00 43.12 650 GLY A O 1
ATOM 5098 N N . ILE A 1 651 ? -17.382 -1.527 77.673 1.00 44.66 651 ILE A N 1
ATOM 5099 C CA . ILE A 1 651 ? -16.518 -2.672 78.008 1.00 44.66 651 ILE A CA 1
ATOM 5100 C C . ILE A 1 651 ? -16.502 -3.690 76.84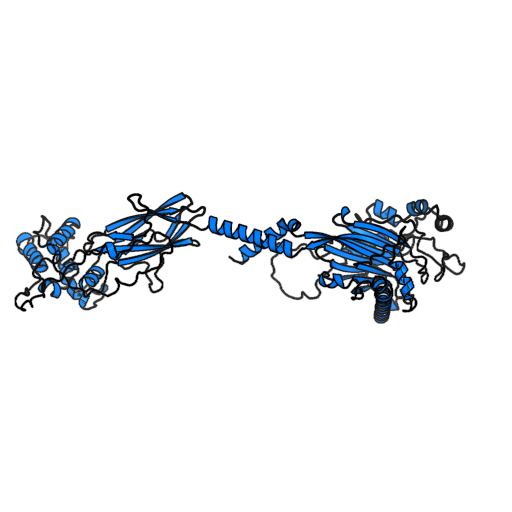3 1.00 44.66 651 ILE A C 1
ATOM 5102 O O . ILE A 1 651 ? -17.581 -4.136 76.444 1.00 44.66 651 ILE A O 1
ATOM 5106 N N . PRO A 1 652 ? -15.333 -4.104 76.307 1.00 40.25 652 PRO A N 1
ATOM 5107 C CA . PRO A 1 652 ? -15.220 -5.049 75.187 1.00 40.25 652 PRO A CA 1
ATOM 5108 C C . PRO A 1 652 ? -15.876 -6.426 75.437 1.00 40.25 652 PRO A C 1
ATOM 5110 O O . PRO A 1 652 ? -15.860 -6.901 76.577 1.00 40.25 652 PRO A O 1
ATOM 5113 N N . PRO A 1 653 ? -16.413 -7.102 74.397 1.00 43.22 653 PRO A N 1
ATOM 5114 C CA . PRO A 1 653 ? -17.095 -8.404 74.507 1.00 43.22 653 PRO A CA 1
ATOM 5115 C C . PRO A 1 653 ? -16.254 -9.513 75.156 1.00 43.22 653 PRO A C 1
ATOM 5117 O O . PRO A 1 653 ? -16.759 -10.340 75.910 1.00 43.22 653 PRO A O 1
ATOM 5120 N N . ASP A 1 654 ? -14.956 -9.494 74.896 1.00 44.50 654 ASP A N 1
ATOM 5121 C CA . ASP A 1 654 ? -13.932 -10.455 75.303 1.00 44.50 654 ASP A CA 1
ATOM 5122 C C . ASP A 1 654 ? -13.629 -10.448 76.816 1.00 44.50 654 ASP A C 1
ATOM 5124 O O . ASP A 1 654 ? -12.983 -11.361 77.330 1.00 44.50 654 ASP A O 1
ATOM 5128 N N . ILE A 1 655 ? -14.174 -9.478 77.557 1.00 46.72 655 ILE A N 1
ATOM 5129 C CA . ILE A 1 655 ? -14.072 -9.391 79.023 1.00 46.72 655 ILE A CA 1
ATOM 5130 C C . ILE A 1 655 ? -15.344 -9.937 79.715 1.00 46.72 655 ILE A C 1
ATOM 5132 O O . ILE A 1 655 ? -15.335 -10.192 80.919 1.00 46.72 655 ILE A O 1
ATOM 5136 N N . ARG A 1 656 ? -16.438 -10.184 78.977 1.00 50.41 656 ARG A N 1
ATOM 5137 C CA . ARG A 1 656 ? -17.795 -10.303 79.552 1.00 50.41 656 ARG A CA 1
ATOM 5138 C C . ARG A 1 656 ? -18.168 -11.658 80.160 1.00 50.41 656 ARG A C 1
ATOM 5140 O O . ARG A 1 656 ? -19.101 -11.700 80.952 1.00 50.41 656 ARG A O 1
ATOM 5147 N N . PHE A 1 657 ? -17.449 -12.740 79.857 1.00 42.31 657 PHE A N 1
ATOM 5148 C CA . PHE A 1 657 ? -17.765 -14.082 80.386 1.00 42.31 657 PHE A CA 1
ATOM 5149 C C . PHE A 1 657 ? -16.782 -14.609 81.444 1.00 42.31 657 PHE A C 1
ATOM 5151 O O . PHE A 1 657 ? -17.059 -15.624 82.072 1.00 42.31 657 PHE A O 1
ATOM 5158 N N . ASN A 1 658 ? -15.664 -13.923 81.705 1.00 34.25 658 ASN A N 1
ATOM 5159 C CA . ASN A 1 658 ? -14.646 -14.416 82.649 1.00 34.25 658 ASN A CA 1
ATOM 5160 C C . ASN A 1 658 ? -14.894 -14.033 84.120 1.00 34.25 658 ASN A C 1
ATOM 5162 O O . ASN A 1 658 ? -14.111 -14.419 84.987 1.00 34.25 658 ASN A O 1
ATOM 5166 N N . THR A 1 659 ? -15.944 -13.270 84.427 1.00 37.56 659 THR A N 1
ATOM 5167 C CA . THR A 1 659 ? -16.142 -12.682 85.765 1.00 37.56 659 THR A CA 1
ATOM 5168 C C . THR A 1 659 ? -17.312 -13.248 86.569 1.00 37.56 659 THR A C 1
ATOM 5170 O O . THR A 1 659 ? -17.467 -12.851 87.719 1.00 37.56 659 THR A O 1
ATOM 5173 N N . LEU A 1 660 ? -18.079 -14.209 86.044 1.00 34.28 660 LEU A N 1
ATOM 5174 C CA . LEU A 1 660 ? -19.143 -14.892 86.806 1.00 34.28 660 LEU A CA 1
ATOM 5175 C C . LEU A 1 660 ? -18.750 -16.284 87.337 1.00 34.28 660 LEU A C 1
ATOM 5177 O O . LEU A 1 660 ? -19.464 -16.827 88.169 1.00 34.28 660 LEU A O 1
ATOM 5181 N N . ASP A 1 661 ? -17.580 -16.815 86.963 1.00 30.69 661 ASP A N 1
ATOM 5182 C CA . ASP A 1 661 ? -17.072 -18.120 87.436 1.00 30.69 661 ASP A CA 1
ATOM 5183 C C . ASP A 1 661 ? -16.280 -18.054 88.763 1.00 30.69 661 ASP A C 1
ATOM 5185 O O . ASP A 1 661 ? -15.653 -19.028 89.190 1.00 30.69 661 ASP A O 1
ATOM 5189 N N . ARG A 1 662 ? -16.270 -16.901 89.445 1.00 32.16 662 ARG A N 1
ATOM 5190 C CA . ARG A 1 662 ? -15.654 -16.752 90.775 1.00 32.16 662 ARG A CA 1
ATOM 5191 C C . ARG A 1 662 ? -16.475 -15.846 91.693 1.00 32.16 662 ARG A C 1
ATOM 5193 O O . ARG A 1 662 ? -16.071 -14.715 91.960 1.00 32.16 662 ARG A O 1
ATOM 5200 N N . ALA A 1 663 ? -17.578 -16.375 92.215 1.00 29.06 663 ALA A N 1
ATOM 5201 C CA . ALA A 1 663 ? -18.147 -15.979 93.504 1.00 29.06 663 ALA A CA 1
ATOM 5202 C C . ALA A 1 663 ? -18.864 -17.172 94.141 1.00 29.06 663 ALA A C 1
ATOM 5204 O O . ALA A 1 663 ? -19.743 -17.746 93.463 1.00 29.06 663 ALA A O 1
#

Radius of gyration: 50.35 Å; Cα contacts (8 Å, |Δi|>4): 1257; chains: 1; bounding box: 93×58×138 Å

InterPro domains:
  IPR000300 Inositol polyphosphate-related phosphatase [PF22669] (31-357)
  IPR000300 Inositol polyphosphate-related phosphatase [SM00128] (24-368)
  IPR008936 Rho GTPase activation protein [SSF48350] (513-629)
  IPR013783 Immunoglobulin-like fold [G3DSA:2.60.40.10] (401-525)
  IPR036691 Endonuclease/exonuclease/phosphatase superfamily [G3DSA:3.60.10.10] (2-394)
  IPR036691 Endonuclease/exonuclease/phosphatase superfamily [SSF56219] (6-389)
  IPR046985 Inositol 5-phosphatase [PTHR11200] (6-534)
  IPR048869 OCRL-1/2, ASH domain [PF21310] (407-511)

Mean predicted aligned error: 15.23 Å